Protein AF-0000000070147932 (afdb_homodimer)

pLDDT: mean 76.03, std 28.93, range [18.92, 98.88]

Sequence (518 aa):
MFLFPLLVLFTVLSHSDCKIDTCLPGKYHKPSPGPEPNMKACTLYLKNSCCPANFTELLAQSPVIGVSDTYWNRCGTLSKKCEEYMKKLECFYQCSPAAAHWKDPKNNLGMKFVPLCQNFCDDWFEACKLDHTCSRDWLTDWAVDEKGKKICQSQCLPYSEVYKNGTDLCESMWGQSFRAISRSCRCLEMDGRDEKLLKYITDESSEESSSQSSSENSSGSSEERACRHRRRRLQLRRQPIKEEEEIEFQYIVTEMTWLMFLFPLLVLFTVLSHSDCKIDTCLPGKYHKPSPGPEPNMKACTLYLKNSCCPANFTELLAQSPVIGVSDTYWNRCGTLSKKCEEYMKKLECFYQCSPAAAHWKDPKNNLGMKFVPLCQNFCDDWFEACKLDHTCSRDWLTDWAVDEKGKKICQSQCLPYSEVYKNGTDLCESMWGQSFRAISRSCRCLEMDGRDEKLLKYITDESSEESSSQSSSENSSGSSEERACRHRRRRLQLRRQPIKEEEEIEFQYIVTEMTWL

Solvent-accessible surface area (backbone atoms only — not comparable to full-atom values): 30144 Å² total; per-residue (Å²): 136,86,81,75,79,80,78,80,79,79,76,76,76,68,77,68,68,86,63,75,67,45,30,46,57,56,97,60,32,31,74,43,50,34,68,28,90,74,39,64,30,58,60,89,26,26,75,46,13,8,28,54,35,71,62,22,51,55,63,50,44,81,80,54,52,47,58,92,89,43,63,60,37,82,42,44,78,58,47,73,61,26,44,52,47,52,46,45,53,49,34,38,68,42,18,36,35,68,43,37,80,26,49,21,92,90,37,68,73,40,46,37,53,39,43,28,24,36,67,47,28,37,50,44,36,66,45,27,30,82,33,45,37,34,43,62,26,72,78,69,48,54,33,65,47,96,85,67,45,76,38,70,67,46,74,67,36,36,35,59,77,72,30,89,45,18,55,49,41,41,41,34,32,57,43,59,26,30,31,60,33,78,82,66,62,60,43,34,72,79,49,84,66,36,68,79,40,44,63,64,45,60,56,53,73,63,59,74,67,60,72,72,60,74,76,74,86,85,80,85,85,61,75,79,53,56,70,59,46,58,57,51,54,61,62,59,64,62,62,75,86,77,79,73,91,75,70,73,89,71,66,84,76,69,68,94,71,81,131,136,84,80,74,80,81,79,79,78,80,76,76,77,68,77,68,67,87,62,74,67,46,30,46,56,55,97,62,32,30,73,43,49,35,68,28,91,75,40,64,31,60,60,89,27,25,74,45,14,6,29,54,34,72,62,23,52,53,64,50,44,82,79,53,53,46,58,92,90,44,63,60,37,81,44,44,77,59,47,75,62,25,43,52,50,52,46,42,51,50,33,38,67,43,19,34,35,68,44,39,80,25,50,23,92,90,38,67,73,39,46,38,54,40,42,28,24,37,68,47,28,38,50,43,36,66,44,28,29,82,34,46,36,32,44,63,25,74,78,68,46,54,34,63,47,97,85,68,46,74,38,72,67,46,72,68,36,36,36,59,77,72,28,89,44,18,55,48,40,41,40,34,33,58,42,58,26,30,31,61,33,78,83,67,62,61,41,34,72,78,49,82,65,37,69,78,41,44,63,65,45,62,56,53,73,61,61,75,67,60,74,71,61,75,76,74,86,86,78,84,84,60,74,77,54,56,71,56,45,56,57,48,53,57,59,55,63,59,61,76,79,78,83,69,92,78,72,80,80,72,71,91,73,72,72,93,72,80,136

Radius of gyration: 32.65 Å; Cα contacts (8 Å, |Δi|>4): 680; chains: 2; bounding box: 71×144×92 Å

Secondary structure (DSSP, 8-state):
----------------------PPPSTT--SS-B--TT-SS-GGGSSSBSS-HHHHHHHHSSS--EETTEETTBTBPPPHHHHHHHHHHHHHHHH-GGGGGGEETTEEEEE--EEEEHHHHHHHHHHHTTSEES-SSTTT--EE-TTS-EE-SS--EEHHHH-SSHHHHHHHTTTTSEEEE-SSS-SB-SSTTHHHHHHHHHHGGGGGGGGG-TT-----SGGGHHHHHHHHHHHHTT----S----STTGGGS-TT--/----------------------PPPSTT--SS-B--TT-SS-GGGSSSBSS-HHHHHHHHSSS--EETTEETTBTBPPPHHHHHHHHHHHHHHHH-GGGGGGEETTEEEEE--EEEEHHHHHHHHHHHTTSEES-SSTTT--EE-TTS-EE-SS--EEHHHH-SSHHHHHHHTTTTSEEEE-SSS-SB-SSTTHHHHHHHHHHGGGGGGTTS-TT-----SGGGHHHHHHHHHHHHTT----S------------TT--

InterPro domains:
  IPR004269 Folate receptor [PTHR10517] (7-220)
  IPR018143 Folate receptor-like [PF03024] (22-188)

Nearest PDB structures (foldseek):
  6hce-assembly1_A  TM=9.594E-01  e=2.351E-28  Gallus gallus
  5f4e-assembly1_B  TM=8.470E-01  e=1.788E-16  Homo sapiens
  4lrh-assembly4_D  TM=8.315E-01  e=3.816E-15  Homo sapiens
  5jkd-assembly1_B  TM=8.503E-01  e=2.194E-14  Homo sapiens
  5jyj-assembly1_A  TM=8.134E-01  e=2.194E-14  Mus musculus

Foldseek 3Di:
DDPDPPPPPPPPPPPPPVPLFAAQDDDFFAGGWAAACQALDLCLQRGTWRGHNVQNVQLNDPPRQDRDQAGPQQQHTFDPLLSVLVRLVVSCLHINSLQCLQQDPVDSSAGAAAEAEQVLLQSNCVRQQAPWDLAQASVPQFDADPVRHTHRPGDIDGSVVSAVGSQRSQCTHNDRRHGYDHPDPLHDNSDNVVVVCSCVNSVPVPPVPPPPDPPDDDDDDPDVPPVVVVVVVVVVVPPPPDDDDPDDPPDDPPDPPDD/DDPPPPPPPPPPPPPPPVPLFAAQDDDFFAGGWAAACLALDLCLQRGTWRGHNVQNVQLNDPPRQDRDQAGPQQVHTFDPLLSVLVRLVVSCLRINSLQCLQQDPVDSSAGAAAEAEQVLLQSNCVRQQAPWDLAQASVPQFDADPVRHTHRPGDIDGSVVSAVGSQRSQCTHNDRRHGYDHPDPLHDNSDNCVVVCSCVNSVPVPPVPPPPDPPDDDDDDPDVPPVVVVVVVVVVVPPPPDDDDPDDPPDDPDDPPDD

Structure (mmCIF, N/CA/C/O backbone):
data_AF-0000000070147932-model_v1
#
loop_
_entity.id
_entity.type
_entity.pdbx_description
1 polymer 'Folate receptor-like domain-containing protein'
#
loop_
_atom_site.group_PDB
_atom_site.id
_atom_site.type_symbol
_atom_site.label_atom_id
_atom_site.label_alt_id
_atom_site.label_comp_id
_atom_site.label_asym_id
_atom_site.label_entity_id
_atom_site.label_seq_id
_atom_site.pdbx_PDB_ins_code
_atom_site.Cartn_x
_atom_site.Cartn_y
_atom_site.Cartn_z
_atom_site.occupancy
_atom_site.B_iso_or_equiv
_atom_site.auth_seq_id
_atom_site.auth_comp_id
_atom_site.auth_asym_id
_atom_site.auth_atom_id
_atom_site.pdbx_PDB_model_num
ATOM 1 N N . MET A 1 1 ? 7.199 -26.453 62.062 1 37.19 1 MET A N 1
ATOM 2 C CA . MET A 1 1 ? 6.953 -25.344 61.156 1 37.19 1 MET A CA 1
ATOM 3 C C . MET A 1 1 ? 7.402 -25.688 59.719 1 37.19 1 MET A C 1
ATOM 5 O O . MET A 1 1 ? 8.602 -25.828 59.469 1 37.19 1 MET A O 1
ATOM 9 N N . PHE A 1 2 ? 6.641 -26.516 58.969 1 50.88 2 PHE A N 1
ATOM 10 C CA . PHE A 1 2 ? 6.793 -27.031 57.625 1 50.88 2 PHE A CA 1
ATOM 11 C C . PHE A 1 2 ? 6.785 -25.906 56.594 1 50.88 2 PHE A C 1
ATOM 13 O O . PHE A 1 2 ? 5.828 -25.141 56.5 1 50.88 2 PHE A O 1
ATOM 20 N N . LEU A 1 3 ? 7.973 -25.375 56.25 1 49.16 3 LEU A N 1
ATOM 21 C CA . LEU A 1 3 ? 8.211 -24.406 55.188 1 49.16 3 LEU A CA 1
ATOM 22 C C . LEU A 1 3 ? 7.805 -24.953 53.844 1 49.16 3 LEU A C 1
ATOM 24 O O . LEU A 1 3 ? 8.375 -25.953 53.375 1 49.16 3 LEU A O 1
ATOM 28 N N . PHE A 1 4 ? 6.539 -24.812 53.406 1 58.88 4 PHE A N 1
ATOM 29 C CA . PHE A 1 4 ? 6.074 -25.156 52.062 1 58.88 4 PHE A CA 1
ATOM 30 C C . PHE A 1 4 ? 6.75 -24.281 51.031 1 58.88 4 PHE A C 1
ATOM 32 O O . PHE A 1 4 ? 6.68 -23.062 51.094 1 58.88 4 PHE A O 1
ATOM 39 N N . PRO A 1 5 ? 7.766 -24.781 50.312 1 58.41 5 PRO A N 1
ATOM 40 C CA . PRO A 1 5 ? 8.297 -23.984 49.219 1 58.41 5 PRO A CA 1
ATOM 41 C C . PRO A 1 5 ? 7.242 -23.656 48.156 1 58.41 5 PRO A C 1
ATOM 43 O O . PRO A 1 5 ? 6.469 -24.531 47.75 1 58.41 5 PRO A O 1
ATOM 46 N N . LEU A 1 6 ? 6.785 -22.375 48.094 1 53.25 6 LEU A N 1
ATOM 47 C CA . LEU A 1 6 ? 5.949 -21.891 47 1 53.25 6 LEU A CA 1
ATOM 48 C C . LEU A 1 6 ? 6.664 -22 45.656 1 53.25 6 LEU A C 1
ATOM 50 O O . LEU A 1 6 ? 7.688 -21.359 45.438 1 53.25 6 LEU A O 1
ATOM 54 N N . LEU A 1 7 ? 6.508 -23.109 44.938 1 51.81 7 LEU A N 1
ATOM 55 C CA . LEU A 1 7 ? 6.938 -23.234 43.562 1 51.81 7 LEU A CA 1
ATOM 56 C C . LEU A 1 7 ? 6.211 -22.234 42.656 1 51.81 7 LEU A C 1
ATOM 58 O O . LEU A 1 7 ? 4.992 -22.328 42.5 1 51.81 7 LEU A O 1
ATOM 62 N N . VAL A 1 8 ? 6.832 -21.109 42.375 1 53.91 8 VAL A N 1
ATOM 63 C CA . VAL A 1 8 ? 6.336 -20.141 41.406 1 53.91 8 VAL A CA 1
ATOM 64 C C . VAL A 1 8 ? 6.414 -20.75 40 1 53.91 8 VAL A C 1
ATOM 66 O O . VAL A 1 8 ? 7.504 -21.016 39.5 1 53.91 8 VAL A O 1
ATOM 69 N N . LEU A 1 9 ? 5.316 -21.297 39.5 1 50.72 9 LEU A N 1
ATOM 70 C CA . LEU A 1 9 ? 5.16 -21.688 38.125 1 50.72 9 LEU A CA 1
ATOM 71 C C . LEU A 1 9 ? 5.195 -20.469 37.188 1 50.72 9 LEU A C 1
ATOM 73 O O . LEU A 1 9 ? 4.281 -19.641 37.219 1 50.72 9 LEU A O 1
ATOM 77 N N . PHE A 1 10 ? 6.371 -20.109 36.656 1 51.5 10 PHE A N 1
ATOM 78 C CA . PHE A 1 10 ? 6.496 -19.125 35.594 1 51.5 10 PHE A CA 1
ATOM 79 C C . PHE A 1 10 ? 5.824 -19.609 34.312 1 51.5 10 PHE A C 1
ATOM 81 O O . PHE A 1 10 ? 6.316 -20.531 33.688 1 51.5 10 PHE A O 1
ATOM 88 N N . THR A 1 11 ? 4.559 -19.359 34.125 1 50.56 11 THR A N 1
ATOM 89 C CA . THR A 1 11 ? 3.932 -19.547 32.812 1 50.56 11 THR A CA 1
ATOM 90 C C . THR A 1 11 ? 4.457 -18.531 31.812 1 50.56 11 THR A C 1
ATOM 92 O O . THR A 1 11 ? 4.25 -17.328 31.984 1 50.56 11 THR A O 1
ATOM 95 N N . VAL A 1 12 ? 5.453 -18.828 31.125 1 45.16 12 VAL A N 1
ATOM 96 C CA . VAL A 1 12 ? 5.824 -18.062 29.938 1 45.16 12 VAL A CA 1
ATOM 97 C C . VAL A 1 12 ? 4.656 -18.047 28.953 1 45.16 12 VAL A C 1
ATOM 99 O O . VAL A 1 12 ? 4.254 -19.094 28.422 1 45.16 12 VAL A O 1
ATOM 102 N N . LEU A 1 13 ? 3.758 -17.172 29.047 1 40.75 13 LEU A N 1
ATOM 103 C CA . LEU A 1 13 ? 2.848 -16.891 27.938 1 40.75 13 LEU A CA 1
ATOM 104 C C . LEU A 1 13 ? 3.621 -16.625 26.656 1 40.75 13 LEU A C 1
ATOM 106 O O . LEU A 1 13 ? 4.219 -15.555 26.5 1 40.75 13 LEU A O 1
ATOM 110 N N . SER A 1 14 ? 4.156 -17.625 26.016 1 41.81 14 SER A N 1
ATOM 111 C CA . SER A 1 14 ? 4.598 -17.422 24.641 1 41.81 14 SER A CA 1
ATOM 112 C C . SER A 1 14 ? 3.512 -16.75 23.812 1 41.81 14 SER A C 1
ATOM 114 O O . SER A 1 14 ? 2.375 -17.219 23.75 1 41.81 14 SER A O 1
ATOM 116 N N . HIS A 1 15 ? 3.543 -15.5 23.719 1 42.69 15 HIS A N 1
ATOM 117 C CA . HIS A 1 15 ? 2.764 -14.914 22.625 1 42.69 15 HIS A CA 1
ATOM 118 C C . HIS A 1 15 ? 2.844 -15.766 21.359 1 42.69 15 HIS A C 1
ATOM 120 O O . HIS A 1 15 ? 3.914 -15.906 20.766 1 42.69 15 HIS A O 1
ATOM 126 N N . SER A 1 16 ? 2.164 -16.781 21.328 1 41.41 16 SER A N 1
ATOM 127 C CA . SER A 1 16 ? 2.066 -17.578 20.109 1 41.41 16 SER A CA 1
ATOM 128 C C . SER A 1 16 ? 1.792 -16.703 18.891 1 41.41 16 SER A C 1
ATOM 130 O O . SER A 1 16 ? 0.73 -16.078 18.797 1 41.41 16 SER A O 1
ATOM 132 N N . ASP A 1 17 ? 2.803 -16.078 18.438 1 47.47 17 ASP A N 1
ATOM 133 C CA . ASP A 1 17 ? 2.584 -15.523 17.109 1 47.47 17 ASP A CA 1
ATOM 134 C C . ASP A 1 17 ? 1.745 -16.469 16.234 1 47.47 17 ASP A C 1
ATOM 136 O O . ASP A 1 17 ? 2.008 -17.672 16.188 1 47.47 17 ASP A O 1
ATOM 140 N N . CYS A 1 18 ? 0.481 -16.297 16.219 1 53.75 18 CYS A N 1
ATOM 141 C CA . CYS A 1 18 ? -0.412 -17.062 15.359 1 53.75 18 CYS A CA 1
ATOM 142 C C . CYS A 1 18 ? 0.264 -17.391 14.039 1 53.75 18 CYS A C 1
ATOM 144 O O . CYS A 1 18 ? 0.111 -16.672 13.055 1 53.75 18 CYS A O 1
ATOM 146 N N . LYS A 1 19 ? 1.465 -18 14.203 1 60.69 19 LYS A N 1
ATOM 147 C CA . LYS A 1 19 ? 2.201 -18.484 13.039 1 60.69 19 LYS A CA 1
ATOM 148 C C . LYS A 1 19 ? 1.388 -19.5 12.258 1 60.69 19 LYS A C 1
ATOM 150 O O . LYS A 1 19 ? 0.671 -20.312 12.852 1 60.69 19 LYS A O 1
ATOM 155 N N . ILE A 1 20 ? 1.171 -19.25 10.969 1 70.19 20 ILE A N 1
ATOM 156 C CA . ILE A 1 20 ? 0.596 -20.25 10.07 1 70.19 20 ILE A CA 1
ATOM 157 C C . ILE A 1 20 ? 1.355 -21.562 10.211 1 70.19 20 ILE A C 1
ATOM 159 O O . ILE A 1 20 ? 2.57 -21.609 10 1 70.19 20 ILE A O 1
ATOM 163 N N . ASP A 1 21 ? 0.68 -22.656 10.625 1 82.94 21 ASP A N 1
ATOM 164 C CA . ASP A 1 21 ? 1.356 -23.906 10.938 1 82.94 21 ASP A CA 1
ATOM 165 C C . ASP A 1 21 ? 0.986 -25 9.922 1 82.94 21 ASP A C 1
ATOM 167 O O . ASP A 1 21 ? 1.403 -26.156 10.062 1 82.94 21 ASP A O 1
ATOM 171 N N . THR A 1 22 ? 0.205 -24.656 8.969 1 93.12 22 THR A N 1
ATOM 172 C CA . THR A 1 22 ? -0.179 -25.641 7.973 1 93.12 22 THR A CA 1
ATOM 173 C C . THR A 1 22 ? -0.025 -25.094 6.559 1 93.12 22 THR A C 1
ATOM 175 O O . THR A 1 22 ? -0.304 -23.922 6.316 1 93.12 22 THR A O 1
ATOM 178 N N . CYS A 1 23 ? 0.423 -25.953 5.719 1 97.38 23 CYS A N 1
ATOM 179 C CA . CYS A 1 23 ? 0.566 -25.609 4.312 1 97.38 23 CYS A CA 1
ATOM 180 C C . CYS A 1 23 ? -0.661 -26.031 3.516 1 97.38 23 CYS A C 1
ATOM 182 O O . CYS A 1 23 ? -1.46 -26.844 3.984 1 97.38 23 CYS A O 1
ATOM 184 N N . LEU A 1 24 ? -0.853 -25.422 2.326 1 96.19 24 LEU A N 1
ATOM 185 C CA . LEU A 1 24 ? -1.834 -25.938 1.376 1 96.19 24 LEU A CA 1
ATOM 186 C C . LEU A 1 24 ? -1.522 -27.375 1.001 1 96.19 24 LEU A C 1
ATOM 188 O O . LEU 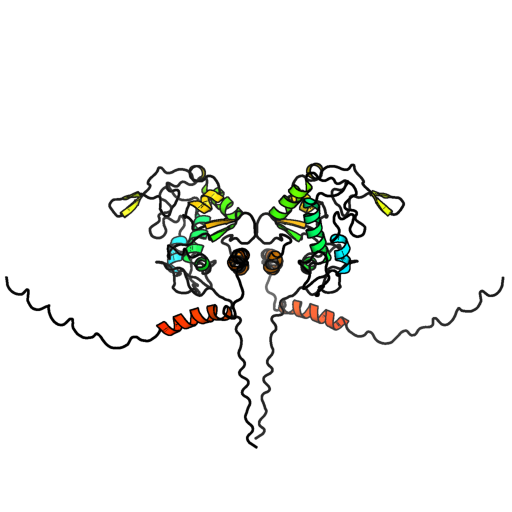A 1 24 ? -0.355 -27.766 0.937 1 96.19 24 LEU A O 1
ATOM 192 N N . PRO A 1 25 ? -2.588 -28.109 0.809 1 94.38 25 PRO A N 1
ATOM 193 C CA . PRO A 1 25 ? -2.318 -29.469 0.303 1 94.38 25 PRO A CA 1
ATOM 194 C C . PRO A 1 25 ? -1.91 -29.469 -1.169 1 94.38 25 PRO A C 1
ATOM 196 O O . PRO A 1 25 ? -2.217 -28.531 -1.902 1 94.38 25 PRO A O 1
ATOM 199 N N . GLY A 1 26 ? -1.171 -30.516 -1.573 1 92.69 26 GLY A N 1
ATOM 200 C CA . GLY A 1 26 ? -0.746 -30.656 -2.957 1 92.69 26 GLY A CA 1
ATOM 201 C C . GLY A 1 26 ? 0.48 -31.531 -3.119 1 92.69 26 GLY A C 1
ATOM 202 O O . GLY A 1 26 ? 1.138 -31.875 -2.135 1 92.69 26 GLY A O 1
ATOM 203 N N . LYS A 1 27 ? 0.748 -31.812 -4.414 1 90.75 27 LYS A N 1
ATOM 204 C CA . LYS A 1 27 ? 1.822 -32.75 -4.773 1 90.75 27 LYS A CA 1
ATOM 205 C C . LYS A 1 27 ? 3.164 -32.25 -4.23 1 90.75 27 LYS A C 1
ATOM 207 O O . LYS A 1 27 ? 3.967 -33.062 -3.744 1 90.75 27 LYS A O 1
ATOM 212 N N . TYR A 1 28 ? 3.412 -30.938 -4.25 1 94.31 28 TYR A N 1
ATOM 213 C CA . TYR A 1 28 ? 4.723 -30.406 -3.889 1 94.31 28 TYR A CA 1
ATOM 214 C C . TYR A 1 28 ? 4.641 -29.578 -2.604 1 94.31 28 TYR A C 1
ATOM 216 O O . TYR A 1 28 ? 5.492 -28.734 -2.348 1 94.31 28 TYR A O 1
ATOM 224 N N . HIS A 1 29 ? 3.619 -29.812 -1.831 1 96.38 29 HIS A N 1
ATOM 225 C CA . HIS A 1 29 ? 3.438 -29.109 -0.57 1 96.38 29 HIS A CA 1
ATOM 226 C C . HIS A 1 29 ? 3.787 -29.984 0.618 1 96.38 29 HIS A C 1
ATOM 228 O O . HIS A 1 29 ? 3.41 -31.172 0.651 1 96.38 29 HIS A O 1
ATOM 234 N N . LYS A 1 30 ? 4.535 -29.391 1.489 1 97.25 30 LYS A N 1
ATOM 235 C CA . LYS A 1 30 ? 4.762 -30.031 2.783 1 97.25 30 LYS A CA 1
ATOM 236 C C . LYS A 1 30 ? 3.539 -29.891 3.686 1 97.25 30 LYS A C 1
ATOM 238 O O . LYS A 1 30 ? 2.703 -29 3.471 1 97.25 30 LYS A O 1
ATOM 243 N N . PRO A 1 31 ? 3.404 -30.844 4.668 1 95.81 31 PRO A N 1
ATOM 244 C CA . PRO A 1 31 ? 2.281 -30.688 5.598 1 95.81 31 PRO A CA 1
ATOM 245 C C . PRO A 1 31 ? 2.375 -29.422 6.434 1 95.81 31 PRO A C 1
ATOM 247 O O . PRO A 1 31 ? 1.358 -28.766 6.695 1 95.81 31 PRO A O 1
ATOM 250 N N . SER A 1 32 ? 3.607 -29.078 6.895 1 96.94 32 SER A N 1
ATOM 251 C CA . SER A 1 32 ? 3.871 -27.891 7.684 1 96.94 32 SER A CA 1
ATOM 252 C C . SER A 1 32 ? 5.117 -27.156 7.188 1 96.94 32 SER A C 1
ATOM 254 O O . SER A 1 32 ? 6.039 -27.781 6.664 1 96.94 32 SER A O 1
ATOM 256 N N . PRO A 1 33 ? 5.082 -25.859 7.363 1 97.69 33 PRO A N 1
ATOM 257 C CA . PRO A 1 33 ? 6.25 -25.109 6.891 1 97.69 33 PRO A CA 1
ATOM 258 C C . PRO A 1 33 ? 7.5 -25.375 7.723 1 97.69 33 PRO A C 1
ATOM 260 O O . PRO A 1 33 ? 7.398 -25.797 8.883 1 97.69 33 PRO A O 1
ATOM 263 N N . GLY A 1 34 ? 8.672 -25.219 7.129 1 97.25 34 GLY A N 1
ATOM 264 C CA . GLY A 1 34 ? 9.969 -25.375 7.777 1 97.25 34 GLY A CA 1
ATOM 265 C C . GLY A 1 34 ? 11.133 -25 6.879 1 97.25 34 GLY A C 1
ATOM 266 O O . GLY A 1 34 ? 10.945 -24.719 5.695 1 97.25 34 GLY A O 1
ATOM 267 N N . PRO A 1 35 ? 12.336 -25.031 7.414 1 97.44 35 PRO A N 1
ATOM 268 C CA . PRO A 1 35 ? 13.508 -24.594 6.645 1 97.44 35 PRO A CA 1
ATOM 269 C C . PRO A 1 35 ? 13.836 -25.547 5.492 1 97.44 35 PRO A C 1
ATOM 271 O O . PRO A 1 35 ? 13.648 -26.75 5.613 1 97.44 35 PRO A O 1
ATOM 274 N N . GLU A 1 36 ? 14.125 -25 4.375 1 97.62 36 GLU A N 1
ATOM 275 C CA . GLU A 1 36 ? 14.648 -25.703 3.203 1 97.62 36 GLU A CA 1
ATOM 276 C C . GLU A 1 36 ? 15.906 -25.016 2.674 1 97.62 36 GLU A C 1
ATOM 278 O O . GLU A 1 36 ? 15.859 -24.312 1.667 1 97.62 36 GLU A O 1
ATOM 283 N N . PRO A 1 37 ? 17.156 -25.25 3.234 1 94.62 37 PRO A N 1
ATOM 284 C CA . PRO A 1 37 ? 18.359 -24.484 2.938 1 94.62 37 PRO A CA 1
ATOM 285 C C . PRO A 1 37 ? 18.891 -24.734 1.531 1 94.62 37 PRO A C 1
ATOM 287 O O . PRO A 1 37 ? 19.656 -23.922 1 1 94.62 37 PRO A O 1
ATOM 290 N N . ASN A 1 38 ? 18.531 -25.797 0.812 1 95.75 38 ASN A N 1
ATOM 291 C CA . ASN A 1 38 ? 19.109 -26.141 -0.482 1 95.75 38 ASN A CA 1
ATOM 292 C C . ASN A 1 38 ? 18.188 -25.75 -1.632 1 95.75 38 ASN A C 1
ATOM 294 O O . ASN A 1 38 ? 18.266 -26.328 -2.715 1 95.75 38 ASN A O 1
ATO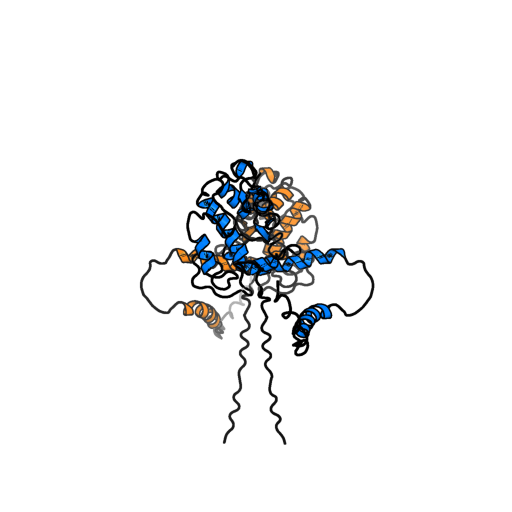M 298 N N . MET A 1 39 ? 17.312 -24.766 -1.39 1 96.81 39 MET A N 1
ATOM 299 C CA . MET A 1 39 ? 16.422 -24.297 -2.441 1 96.81 39 MET A CA 1
ATOM 300 C C . MET A 1 39 ? 17.203 -23.594 -3.551 1 96.81 39 MET A C 1
ATOM 302 O O . MET A 1 39 ? 18.062 -22.766 -3.277 1 96.81 39 MET A O 1
ATOM 306 N N . LYS A 1 40 ? 16.953 -23.875 -4.84 1 97.25 40 LYS A N 1
ATOM 307 C CA . LYS A 1 40 ? 17.641 -23.281 -5.98 1 97.25 40 LYS A CA 1
ATOM 308 C C . LYS A 1 40 ? 16.844 -22.141 -6.574 1 97.25 40 LYS A C 1
ATOM 310 O O . LYS A 1 40 ? 17.344 -21.375 -7.402 1 97.25 40 LYS A O 1
ATOM 315 N N . ALA A 1 41 ? 15.68 -22.031 -6.191 1 97.69 41 ALA A N 1
ATOM 316 C CA . ALA A 1 41 ? 14.734 -20.969 -6.527 1 97.69 41 ALA A CA 1
ATOM 317 C C . ALA A 1 41 ? 13.742 -20.75 -5.391 1 97.69 41 ALA A C 1
ATOM 319 O O . ALA A 1 41 ? 13.719 -21.5 -4.422 1 97.69 41 ALA A O 1
ATOM 320 N N . CYS A 1 42 ? 12.945 -19.719 -5.387 1 98.06 42 CYS A N 1
ATOM 321 C CA . CYS A 1 42 ? 11.961 -19.422 -4.363 1 98.06 42 CYS A CA 1
ATOM 322 C C . CYS A 1 42 ? 12.625 -19.188 -3.014 1 98.06 42 CYS A C 1
ATOM 324 O O . CYS A 1 42 ? 12.094 -19.562 -1.974 1 98.06 42 CYS A O 1
ATOM 326 N N . THR A 1 43 ? 13.742 -18.516 -3.055 1 97.44 43 THR A N 1
ATOM 327 C CA . THR A 1 43 ? 14.586 -18.406 -1.87 1 97.44 43 THR A CA 1
ATOM 328 C C . THR A 1 43 ? 13.961 -17.453 -0.854 1 97.44 43 THR A C 1
ATOM 330 O O . THR A 1 43 ? 14.359 -17.422 0.311 1 97.44 43 THR A O 1
ATOM 333 N N . LEU A 1 44 ? 12.992 -16.734 -1.298 1 96.5 44 LEU A N 1
ATOM 334 C CA . LEU A 1 44 ? 12.234 -15.883 -0.376 1 96.5 44 LEU A CA 1
ATOM 335 C C . LEU A 1 44 ? 11.656 -16.719 0.768 1 96.5 44 LEU A C 1
ATOM 337 O O . LEU A 1 44 ? 11.469 -16.203 1.873 1 96.5 44 LEU A O 1
ATOM 341 N N . TYR A 1 45 ? 11.43 -18.016 0.478 1 97.12 45 TYR A N 1
ATOM 342 C CA . TYR A 1 45 ? 10.719 -18.844 1.443 1 97.12 45 TYR A CA 1
ATOM 343 C C . TYR A 1 45 ? 11.656 -19.875 2.076 1 97.12 45 TYR A C 1
ATOM 345 O O . TYR A 1 45 ? 11.203 -20.844 2.666 1 97.12 45 TYR A O 1
ATOM 353 N N . LEU A 1 46 ? 12.914 -19.656 2.008 1 97.25 46 LEU A N 1
ATOM 354 C CA . LEU A 1 46 ? 13.953 -20.609 2.383 1 97.25 46 LEU A CA 1
ATOM 355 C C . LEU A 1 46 ? 13.867 -20.938 3.867 1 97.25 46 LEU A C 1
ATOM 357 O O . LEU A 1 46 ? 14.023 -22.109 4.254 1 97.25 46 LEU A O 1
ATOM 361 N N . LYS A 1 47 ? 13.562 -19.953 4.789 1 95.69 47 LYS A N 1
ATOM 362 C CA . LYS A 1 47 ? 13.617 -20.141 6.238 1 95.69 47 LYS A CA 1
ATOM 363 C C . LYS A 1 47 ? 12.367 -20.859 6.746 1 95.69 47 LYS A C 1
ATOM 365 O O . LYS A 1 47 ? 12.391 -21.484 7.801 1 95.69 47 LYS A O 1
ATOM 370 N N . ASN A 1 48 ? 11.32 -20.734 6.09 1 96.75 48 ASN A N 1
ATOM 371 C CA . ASN A 1 48 ? 10.031 -21.312 6.469 1 96.75 48 ASN A CA 1
ATOM 372 C C . ASN A 1 48 ? 9.188 -21.641 5.242 1 96.75 48 ASN A C 1
ATOM 374 O O . ASN A 1 48 ? 8.195 -20.969 4.961 1 96.75 48 ASN A O 1
ATOM 378 N N . SER A 1 49 ? 9.539 -22.844 4.621 1 98.12 49 SER A N 1
ATOM 379 C CA . SER A 1 49 ? 9 -23.141 3.301 1 98.12 49 SER A CA 1
ATOM 380 C C . SER A 1 49 ? 7.922 -24.219 3.375 1 98.12 49 SER A C 1
ATOM 382 O O . SER A 1 49 ? 8.055 -25.188 4.125 1 98.12 49 SER A O 1
ATOM 384 N N . CYS A 1 50 ? 6.934 -24.062 2.561 1 98.38 50 CYS A N 1
ATOM 385 C CA . CYS A 1 50 ? 5.898 -25.078 2.396 1 98.38 50 CYS A CA 1
ATOM 386 C C . CYS A 1 50 ? 6.215 -26 1.224 1 98.38 50 CYS A C 1
ATOM 388 O O . CYS A 1 50 ? 5.484 -26.953 0.961 1 98.38 50 CYS A O 1
ATOM 390 N N . CYS A 1 51 ? 7.27 -25.734 0.422 1 98.19 51 CYS A N 1
ATOM 391 C CA . CYS A 1 51 ? 7.668 -26.641 -0.647 1 98.19 51 CYS A CA 1
ATOM 392 C C . CYS A 1 51 ? 9.039 -27.25 -0.365 1 98.19 51 CYS A C 1
ATOM 394 O O . CYS A 1 51 ? 9.852 -26.656 0.333 1 98.19 51 CYS A O 1
ATOM 396 N N . PRO A 1 52 ? 9.258 -28.516 -0.772 1 97.5 52 PRO A N 1
ATOM 397 C CA . PRO A 1 52 ? 10.594 -29.094 -0.628 1 97.5 52 PRO A CA 1
ATOM 398 C C . PRO A 1 52 ? 11.602 -28.5 -1.604 1 97.5 52 PRO A C 1
ATOM 400 O O . PRO A 1 52 ? 11.227 -28.016 -2.674 1 97.5 52 PRO A O 1
ATOM 403 N N . ALA A 1 53 ? 12.867 -28.578 -1.293 1 96.94 53 ALA A N 1
ATOM 404 C CA . ALA A 1 53 ? 13.938 -28 -2.096 1 96.94 53 ALA A CA 1
ATOM 405 C C . ALA A 1 53 ? 13.938 -28.578 -3.51 1 96.94 53 ALA A C 1
ATOM 407 O O . ALA A 1 53 ? 14.25 -27.875 -4.473 1 96.94 53 ALA A O 1
ATOM 408 N N . ASN A 1 54 ? 13.594 -29.797 -3.686 1 94.56 54 ASN A N 1
ATOM 409 C CA . ASN A 1 54 ? 13.656 -30.438 -4.988 1 94.56 54 ASN A CA 1
ATOM 410 C C . ASN A 1 54 ? 12.656 -29.828 -5.969 1 94.56 54 ASN A C 1
ATOM 412 O O . ASN A 1 54 ? 12.906 -29.812 -7.176 1 94.56 54 ASN A O 1
ATOM 416 N N . PHE A 1 55 ? 11.531 -29.438 -5.453 1 96.19 55 PHE A N 1
ATOM 417 C CA . PHE A 1 55 ? 10.57 -28.75 -6.312 1 96.19 55 PHE A CA 1
ATOM 418 C C . PHE A 1 55 ? 11.203 -27.531 -6.98 1 96.19 55 PHE A C 1
ATOM 420 O O . PHE A 1 55 ? 10.969 -27.281 -8.164 1 96.19 55 PHE A O 1
ATOM 427 N N . THR A 1 56 ? 11.969 -26.766 -6.242 1 97.25 56 THR A N 1
ATOM 428 C CA . THR A 1 56 ? 12.484 -25.5 -6.707 1 97.25 56 THR A CA 1
ATOM 429 C C . THR A 1 56 ? 13.484 -25.703 -7.844 1 97.25 56 THR A C 1
ATOM 431 O O . THR A 1 56 ? 13.805 -24.766 -8.57 1 97.25 56 THR A O 1
ATOM 434 N N . GLU A 1 57 ? 13.969 -26.938 -8.047 1 94.5 57 GLU A N 1
ATOM 435 C CA . GLU A 1 57 ? 14.867 -27.234 -9.164 1 94.5 57 GLU A CA 1
ATOM 436 C C . GLU A 1 57 ? 14.164 -27.047 -10.5 1 94.5 57 GLU A C 1
ATOM 438 O O . GLU A 1 57 ? 14.789 -26.656 -11.492 1 94.5 57 GLU A O 1
ATOM 443 N N . LEU A 1 58 ? 12.867 -27.281 -10.492 1 92.69 58 LEU A N 1
ATOM 444 C CA . LEU A 1 58 ? 12.07 -27.125 -11.703 1 92.69 58 LEU A CA 1
ATOM 445 C C . LEU A 1 58 ? 12.055 -25.656 -12.148 1 92.69 58 LEU A C 1
ATOM 447 O O . LEU A 1 58 ? 12.008 -25.375 -13.344 1 92.69 58 LEU A O 1
ATOM 451 N N . LEU A 1 59 ? 12.188 -24.766 -11.164 1 96 59 LEU A N 1
ATOM 452 C CA . LEU A 1 59 ? 12.047 -23.328 -11.438 1 96 59 LEU A CA 1
ATOM 453 C C . LEU A 1 59 ? 13.414 -22.672 -11.57 1 96 59 LEU A C 1
ATOM 455 O O . LEU A 1 59 ? 13.516 -21.531 -12.039 1 96 59 LEU A O 1
ATOM 459 N N . ALA A 1 60 ? 14.445 -23.359 -11.164 1 95 60 ALA A N 1
ATOM 460 C CA . ALA A 1 60 ? 15.789 -22.797 -11.203 1 95 60 ALA A CA 1
ATOM 461 C C . ALA A 1 60 ? 16.312 -22.734 -12.633 1 95 60 ALA A C 1
ATOM 463 O O . ALA A 1 60 ? 17.172 -21.922 -12.953 1 95 60 ALA A O 1
ATOM 464 N N . GLN A 1 61 ? 15.766 -23.609 -13.477 1 91 61 GLN A N 1
ATOM 465 C CA . GLN A 1 61 ? 16.172 -23.641 -14.883 1 91 61 GLN A CA 1
ATOM 466 C C . GLN A 1 61 ? 15.484 -22.516 -15.664 1 91 61 GLN A C 1
ATOM 468 O O . GLN A 1 61 ? 14.32 -22.203 -15.414 1 91 61 GLN A O 1
ATOM 473 N N . SER A 1 62 ? 16.25 -21.875 -16.484 1 93.38 62 SER A N 1
ATOM 474 C CA . SER A 1 62 ? 15.711 -20.859 -17.391 1 93.38 62 SER A CA 1
ATOM 475 C C . SER A 1 62 ? 16.125 -21.125 -18.828 1 93.38 62 SER A C 1
ATOM 477 O O . SER A 1 62 ? 17.312 -21.359 -19.109 1 93.38 62 SER A O 1
ATOM 479 N N . PRO A 1 63 ? 15.148 -21.109 -19.859 1 94.81 63 PRO A N 1
ATOM 480 C CA . PRO A 1 63 ? 13.719 -20.875 -19.641 1 94.81 63 PRO A CA 1
ATOM 481 C C . PRO A 1 63 ? 13.023 -22.062 -18.969 1 94.81 63 PRO A C 1
ATOM 483 O O . PRO A 1 63 ? 13.461 -23.219 -19.141 1 94.81 63 PRO A O 1
ATOM 486 N N . VAL A 1 64 ? 12.031 -21.75 -18.172 1 94.5 64 VAL A N 1
ATOM 487 C CA . VAL A 1 64 ? 11.203 -22.812 -17.594 1 94.5 64 VAL A CA 1
ATOM 488 C C . VAL A 1 64 ? 10.305 -23.406 -18.672 1 94.5 64 VAL A C 1
ATOM 490 O O . VAL A 1 64 ? 9.586 -22.672 -19.359 1 94.5 64 VAL A O 1
ATOM 493 N N . ILE A 1 65 ? 10.344 -24.641 -18.797 1 89.62 65 ILE A N 1
ATOM 494 C CA . ILE A 1 65 ? 9.547 -25.328 -19.812 1 89.62 65 ILE A CA 1
ATOM 495 C C . ILE A 1 65 ? 8.156 -25.625 -19.25 1 89.62 65 ILE A C 1
ATOM 497 O O . ILE A 1 65 ? 7.152 -25.453 -19.953 1 89.62 65 ILE A O 1
ATOM 501 N N . GLY A 1 66 ? 8.133 -26.156 -17.969 1 85.88 66 GLY A N 1
ATOM 502 C CA . GLY A 1 66 ? 6.859 -26.484 -17.344 1 85.88 66 GLY A CA 1
ATOM 503 C C . GLY A 1 66 ? 6.98 -26.781 -15.859 1 85.88 66 GLY A C 1
ATOM 504 O O . GLY A 1 66 ? 8.078 -27.062 -15.367 1 85.88 66 GLY A O 1
ATOM 505 N N . VAL A 1 67 ? 5.891 -26.625 -15.211 1 86.31 67 VAL A N 1
ATOM 506 C CA . VAL A 1 67 ? 5.738 -27.016 -13.812 1 86.31 67 VAL A CA 1
ATOM 507 C C . VAL A 1 67 ? 4.598 -28.016 -13.672 1 86.31 67 VAL A C 1
ATOM 509 O O . VAL A 1 67 ? 3.455 -27.719 -14.031 1 86.31 67 VAL A O 1
ATOM 512 N N . SER A 1 68 ? 4.961 -29.234 -13.156 1 77.38 68 SER A N 1
ATOM 513 C CA . SER A 1 68 ? 3.98 -30.312 -13.078 1 77.38 68 SER A CA 1
ATOM 514 C C . SER A 1 68 ? 3.324 -30.562 -14.43 1 77.38 68 SER A C 1
ATOM 516 O O . SER A 1 68 ? 4.012 -30.797 -15.422 1 77.38 68 SER A O 1
ATOM 518 N N . ASP A 1 69 ? 2.008 -30.438 -14.508 1 75.75 69 ASP A N 1
ATOM 519 C CA . ASP A 1 69 ? 1.318 -30.781 -15.75 1 75.75 69 ASP A CA 1
ATOM 520 C C . ASP A 1 69 ? 1.031 -29.547 -16.594 1 75.75 69 ASP A C 1
ATOM 522 O O . ASP A 1 69 ? 0.338 -29.625 -17.609 1 75.75 69 ASP A O 1
ATOM 526 N N . THR A 1 70 ? 1.678 -28.484 -16.172 1 83.06 70 THR A N 1
ATOM 527 C CA . THR A 1 70 ? 1.455 -27.234 -16.891 1 83.06 70 THR A CA 1
ATOM 528 C C . THR A 1 70 ? 2.719 -26.812 -17.641 1 83.06 70 THR A C 1
ATOM 530 O O . THR A 1 70 ? 3.738 -26.5 -17.016 1 83.06 70 THR A O 1
ATOM 533 N N . TYR A 1 71 ? 2.635 -26.828 -18.953 1 88.44 71 TYR A N 1
ATOM 534 C CA . TYR A 1 71 ? 3.756 -26.375 -19.766 1 88.44 71 TYR A CA 1
ATOM 535 C C . TYR A 1 71 ? 3.672 -24.875 -20 1 88.44 71 TYR A C 1
AT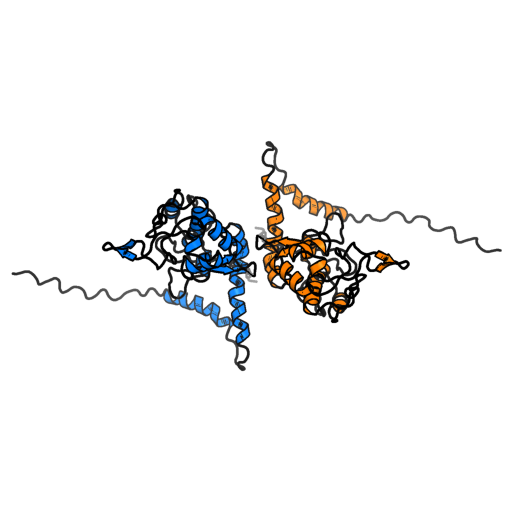OM 537 O O . TYR A 1 71 ? 2.648 -24.375 -20.469 1 88.44 71 TYR A O 1
ATOM 545 N N . TRP A 1 72 ? 4.762 -24.141 -19.734 1 92.44 72 TRP A N 1
ATOM 546 C CA . TRP A 1 72 ? 4.805 -22.672 -19.844 1 92.44 72 TRP A CA 1
ATOM 547 C C . TRP A 1 72 ? 5.176 -22.25 -21.266 1 92.44 72 TRP A C 1
ATOM 549 O O . TRP A 1 72 ? 4.992 -21.094 -21.641 1 92.44 72 TRP A O 1
ATOM 559 N N . ASN A 1 73 ? 5.68 -23.281 -22.125 1 92.69 73 ASN A N 1
ATOM 560 C CA . ASN A 1 73 ? 6.207 -22.938 -23.438 1 92.69 73 ASN A CA 1
ATOM 561 C C . ASN A 1 73 ? 5.289 -23.422 -24.562 1 92.69 73 ASN A C 1
ATOM 563 O O . ASN A 1 73 ? 5.75 -23.703 -25.672 1 92.69 73 ASN A O 1
ATOM 567 N N . ARG A 1 74 ? 3.98 -23.625 -24.312 1 91.12 74 ARG A N 1
ATOM 568 C CA . ARG A 1 74 ? 3.037 -24.094 -25.312 1 91.12 74 ARG A CA 1
ATOM 569 C C . ARG A 1 74 ? 2.941 -23.125 -26.484 1 91.12 74 ARG A C 1
ATOM 571 O O . ARG A 1 74 ? 2.709 -23.516 -27.625 1 91.12 74 ARG A O 1
ATOM 578 N N . CYS A 1 75 ? 3.078 -21.875 -26.172 1 95.56 75 CYS A N 1
ATOM 579 C CA . CYS A 1 75 ? 3.014 -20.859 -27.203 1 95.56 75 CYS A CA 1
ATOM 580 C C . CYS A 1 75 ? 4.352 -20.141 -27.344 1 95.56 75 CYS A C 1
ATOM 582 O O . CYS A 1 75 ? 4.391 -18.922 -27.531 1 95.56 75 CYS A O 1
ATOM 584 N N . GLY A 1 76 ? 5.477 -20.938 -27.172 1 94.62 76 GLY A N 1
ATOM 585 C CA . GLY A 1 76 ? 6.805 -20.344 -27.219 1 94.62 76 GLY A CA 1
ATOM 586 C C . GLY A 1 76 ? 7.402 -20.109 -25.844 1 94.62 76 GLY A C 1
ATOM 587 O O . GLY A 1 76 ? 6.703 -20.188 -24.844 1 94.62 76 GLY A O 1
ATOM 588 N N . THR A 1 77 ? 8.656 -19.812 -25.844 1 95.56 77 THR A N 1
ATOM 589 C CA . THR A 1 77 ? 9.367 -19.531 -24.609 1 95.56 77 THR A CA 1
ATOM 590 C C . THR A 1 77 ? 8.984 -18.156 -24.062 1 95.56 77 THR A C 1
ATOM 592 O O . THR A 1 77 ? 8.961 -17.172 -24.797 1 95.56 77 THR A O 1
ATOM 595 N N . LEU A 1 78 ? 8.664 -18.109 -22.781 1 97.19 78 LEU A N 1
ATOM 596 C CA . LEU A 1 78 ? 8.375 -16.828 -22.141 1 97.19 78 LEU A CA 1
ATOM 597 C C . LEU A 1 78 ? 9.617 -15.945 -22.109 1 97.19 78 LEU A C 1
ATOM 599 O O . LEU A 1 78 ? 10.734 -16.438 -21.922 1 97.19 78 LEU A O 1
ATOM 603 N N . SER A 1 79 ? 9.375 -14.617 -22.328 1 98.06 79 SER A N 1
ATOM 604 C CA . SER A 1 79 ? 10.484 -13.695 -22.109 1 98.06 79 SER A CA 1
ATOM 605 C C . SER A 1 79 ? 10.984 -13.781 -20.672 1 98.06 79 SER A C 1
ATOM 607 O O . SER A 1 79 ? 10.258 -14.219 -19.781 1 98.06 79 SER A O 1
ATOM 609 N N . LYS A 1 80 ? 12.25 -13.367 -20.469 1 97.81 80 LYS A N 1
ATOM 610 C CA . LYS A 1 80 ? 12.859 -13.438 -19.141 1 97.81 80 LYS A CA 1
ATOM 611 C C . LYS A 1 80 ? 12.039 -12.656 -18.109 1 97.81 80 LYS A C 1
ATOM 613 O O . LYS A 1 80 ? 11.828 -13.125 -17 1 97.81 80 LYS A O 1
ATOM 618 N N . LYS A 1 81 ? 11.539 -11.469 -18.484 1 98.31 81 LYS A N 1
ATOM 619 C CA . LYS A 1 81 ? 10.75 -10.641 -17.578 1 98.31 81 LYS A CA 1
ATOM 620 C C . LYS A 1 81 ? 9.422 -11.305 -17.234 1 98.31 81 LYS A C 1
ATOM 622 O O . LYS A 1 81 ? 9.008 -11.312 -16.062 1 98.31 81 LYS A O 1
ATOM 627 N N . CYS A 1 82 ? 8.773 -11.867 -18.203 1 98.56 82 CYS A N 1
ATOM 628 C CA . CYS A 1 82 ? 7.512 -12.562 -17.953 1 98.56 82 CYS A CA 1
ATOM 629 C C . CYS A 1 82 ? 7.723 -13.781 -17.078 1 98.56 82 CYS A C 1
ATOM 631 O O . CYS A 1 82 ? 6.973 -14 -16.109 1 98.56 82 CYS A O 1
ATOM 633 N N . GLU A 1 83 ? 8.75 -14.516 -17.375 1 98.12 83 GLU A N 1
ATOM 634 C CA . GLU A 1 83 ? 9.094 -15.711 -16.609 1 98.12 83 GLU A CA 1
ATOM 635 C C . GLU A 1 83 ? 9.305 -15.383 -15.133 1 98.12 83 GLU A C 1
ATOM 637 O O . GLU A 1 83 ? 8.891 -16.156 -14.258 1 98.12 83 GLU A O 1
ATOM 642 N N . GLU A 1 84 ? 9.922 -14.266 -14.867 1 97.75 84 GLU A N 1
ATOM 643 C CA . GLU A 1 84 ? 10.188 -13.859 -13.492 1 97.75 84 GLU A CA 1
ATOM 644 C C . GLU A 1 84 ? 8.891 -13.672 -12.703 1 97.75 84 GLU A C 1
ATOM 646 O O . GLU A 1 84 ? 8.789 -14.094 -11.555 1 97.75 84 GLU A O 1
ATOM 651 N N . TYR A 1 85 ? 7.918 -13.055 -13.297 1 98.38 85 TYR A N 1
ATOM 652 C CA . TYR A 1 85 ? 6.645 -12.859 -12.609 1 98.38 85 TYR A CA 1
ATOM 653 C C . TYR A 1 85 ? 5.906 -14.188 -12.445 1 98.38 85 TYR A C 1
ATOM 655 O O . TYR A 1 85 ? 5.297 -14.438 -11.406 1 98.38 85 TYR A O 1
ATOM 663 N N . MET A 1 86 ? 5.996 -15.062 -13.422 1 97.44 86 MET A N 1
ATOM 664 C CA . MET A 1 86 ? 5.387 -16.391 -13.328 1 97.44 86 MET A CA 1
ATOM 665 C C . MET A 1 86 ? 6.02 -17.188 -12.195 1 97.44 86 MET A C 1
ATOM 667 O O . MET A 1 86 ? 5.32 -17.875 -11.453 1 97.44 86 MET A O 1
ATOM 671 N N . LYS A 1 87 ? 7.301 -17.016 -12.086 1 97.56 87 LYS A N 1
ATOM 672 C CA . LYS A 1 87 ? 8.016 -17.703 -11.023 1 97.56 87 LYS A CA 1
ATOM 673 C C . LYS A 1 87 ? 7.582 -17.203 -9.648 1 97.56 87 LYS A C 1
ATOM 675 O O . LYS A 1 87 ? 7.391 -17.984 -8.719 1 97.56 87 LYS A O 1
ATOM 680 N N . LYS A 1 88 ? 7.445 -15.891 -9.516 1 98 88 LYS A N 1
ATOM 681 C CA . LYS A 1 88 ? 7.016 -15.312 -8.242 1 98 88 LYS A CA 1
ATOM 682 C C . LYS A 1 88 ? 5.676 -15.891 -7.801 1 98 88 LYS A C 1
ATOM 684 O O . LYS A 1 88 ? 5.508 -16.266 -6.637 1 98 88 LYS A O 1
ATOM 689 N N . LEU A 1 89 ? 4.789 -16.031 -8.711 1 97.69 89 LEU A N 1
ATOM 690 C CA . LEU A 1 89 ? 3.453 -16.531 -8.406 1 97.69 89 LEU A CA 1
ATOM 691 C C . LEU A 1 89 ? 3.494 -18.016 -8.062 1 97.69 89 LEU A C 1
ATOM 693 O O . LEU A 1 89 ? 2.865 -18.453 -7.098 1 97.69 89 LEU A O 1
ATOM 697 N N . GLU A 1 90 ? 4.23 -18.734 -8.852 1 96.94 90 GLU A N 1
ATOM 698 C CA . GLU A 1 90 ? 4.363 -20.156 -8.594 1 96.94 90 GLU A CA 1
ATOM 699 C C . GLU A 1 90 ? 5.035 -20.422 -7.25 1 96.94 90 GLU A C 1
ATOM 701 O O . GLU A 1 90 ? 4.617 -21.297 -6.496 1 96.94 90 GLU A O 1
ATOM 706 N N . CYS A 1 91 ? 6.09 -19.625 -6.965 1 98 91 CYS A N 1
ATOM 707 C CA . CYS A 1 91 ? 6.781 -19.75 -5.688 1 98 91 CYS A CA 1
ATOM 708 C C . CYS A 1 91 ? 5.852 -19.438 -4.523 1 98 91 CYS A C 1
ATOM 710 O O . CYS A 1 91 ? 5.875 -20.109 -3.498 1 98 91 CYS A O 1
ATOM 712 N N . PHE A 1 92 ? 5.047 -18.422 -4.672 1 98.12 92 PHE A N 1
ATOM 713 C CA . PHE A 1 92 ? 4.09 -18.109 -3.621 1 98.12 92 PHE A CA 1
ATOM 714 C C . PHE A 1 92 ? 3.123 -19.266 -3.395 1 98.12 92 PHE A C 1
ATOM 716 O O . PHE A 1 92 ? 2.898 -19.672 -2.256 1 98.12 92 PHE A O 1
ATOM 723 N N . TYR A 1 93 ? 2.58 -19.797 -4.453 1 97.19 93 TYR A N 1
ATOM 724 C CA . TYR A 1 93 ? 1.592 -20.875 -4.363 1 97.19 93 TYR A CA 1
ATOM 725 C C . TYR A 1 93 ? 2.191 -22.109 -3.717 1 97.19 93 TYR A C 1
ATOM 727 O O . TYR A 1 93 ? 1.588 -22.703 -2.82 1 97.19 93 TYR A O 1
ATOM 735 N N . GLN A 1 94 ? 3.375 -22.438 -4.086 1 97.19 94 GLN A N 1
ATOM 736 C CA . GLN A 1 94 ? 3.938 -23.734 -3.688 1 97.19 94 GLN A CA 1
ATOM 737 C C . GLN A 1 94 ? 4.641 -23.625 -2.336 1 97.19 94 GLN A C 1
ATOM 739 O O . GLN A 1 94 ? 4.605 -24.562 -1.541 1 97.19 94 GLN A O 1
ATOM 744 N N . CYS A 1 95 ? 5.238 -22.391 -2.086 1 98 95 CYS A N 1
ATOM 745 C CA . CYS A 1 95 ? 6.25 -22.422 -1.035 1 98 95 CYS A CA 1
ATOM 746 C C . CYS A 1 95 ? 5.867 -21.5 0.114 1 98 95 CYS A C 1
ATOM 748 O O . CYS A 1 95 ? 6.414 -21.609 1.214 1 98 95 CYS A O 1
ATOM 750 N N . SER A 1 96 ? 5.023 -20.547 -0.088 1 97.06 96 SER A N 1
ATOM 751 C CA . SER A 1 96 ? 4.711 -19.562 0.942 1 97.06 96 SER A CA 1
ATOM 752 C C . SER A 1 96 ? 3.76 -20.141 1.987 1 97.06 96 SER A C 1
ATOM 754 O O . SER A 1 96 ? 2.676 -20.625 1.652 1 97.06 96 SER A O 1
ATOM 756 N N . PRO A 1 97 ? 4.094 -20.016 3.277 1 95.94 97 PRO A N 1
ATOM 757 C CA . PRO A 1 97 ? 3.127 -20.422 4.305 1 95.94 97 PRO A CA 1
ATOM 758 C C . PRO A 1 97 ? 1.874 -19.547 4.301 1 95.94 97 PRO A C 1
ATOM 760 O O . PRO A 1 97 ? 0.799 -20 4.699 1 95.94 97 PRO A O 1
ATOM 763 N N . ALA A 1 98 ? 1.977 -18.375 3.811 1 94.88 98 ALA A N 1
ATOM 764 C CA . ALA A 1 98 ? 0.863 -17.422 3.816 1 94.88 98 ALA A CA 1
ATOM 765 C C . ALA A 1 98 ? -0.237 -17.875 2.857 1 94.88 98 ALA A C 1
ATOM 767 O O . ALA A 1 98 ? -1.393 -17.453 2.996 1 94.88 98 ALA A O 1
ATOM 768 N N . ALA A 1 99 ? 0.149 -18.672 1.854 1 96.69 99 ALA A N 1
ATOM 769 C CA . ALA A 1 99 ? -0.825 -19.094 0.854 1 96.69 99 ALA A CA 1
ATOM 770 C C . ALA A 1 99 ? -2.014 -19.797 1.509 1 96.69 99 ALA A C 1
ATOM 772 O O . ALA A 1 99 ? -3.146 -19.672 1.037 1 96.69 99 ALA A O 1
ATOM 773 N N . ALA A 1 100 ? -1.763 -20.422 2.592 1 94.94 100 ALA A N 1
ATOM 774 C CA . ALA A 1 100 ? -2.793 -21.188 3.287 1 94.94 100 ALA A CA 1
ATOM 775 C C . ALA A 1 100 ? -3.893 -20.266 3.82 1 94.94 100 ALA A C 1
ATOM 777 O O . ALA A 1 100 ? -5.031 -20.703 4.008 1 94.94 100 ALA A O 1
ATOM 778 N N . HIS A 1 101 ? -3.566 -19.031 4.059 1 93.31 101 HIS A N 1
ATOM 779 C CA . HIS A 1 101 ? -4.547 -18.062 4.547 1 93.31 101 HIS A CA 1
ATOM 780 C C . HIS A 1 101 ? -5.672 -17.859 3.539 1 93.31 101 HIS A C 1
ATOM 782 O O . HIS A 1 101 ? -6.793 -17.516 3.916 1 93.31 101 HIS A O 1
ATOM 788 N N . TRP A 1 102 ? -5.379 -18.125 2.287 1 96.06 102 TRP A N 1
ATOM 789 C CA . TRP A 1 102 ? -6.352 -17.844 1.234 1 96.06 102 TRP A CA 1
ATOM 790 C C . TRP A 1 102 ? -6.793 -19.141 0.557 1 96.06 102 TRP A C 1
ATOM 792 O O . TRP A 1 102 ? -7.148 -19.141 -0.624 1 96.06 102 TRP A O 1
ATOM 802 N N . LYS A 1 103 ? -6.766 -20.156 1.279 1 95.94 103 LYS A N 1
ATOM 803 C CA . LYS A 1 103 ? -7.238 -21.438 0.767 1 95.94 103 LYS A CA 1
ATOM 804 C C . LYS A 1 103 ? -8.672 -21.328 0.252 1 95.94 103 LYS A C 1
ATOM 806 O O . LYS A 1 103 ? -9.516 -20.688 0.887 1 95.94 103 LYS A O 1
ATOM 811 N N . ASP A 1 104 ? -8.906 -21.875 -0.914 1 96.5 104 ASP A N 1
ATOM 812 C CA . ASP A 1 104 ? -10.25 -21.922 -1.48 1 96.5 104 ASP A CA 1
ATOM 813 C C . ASP A 1 104 ? -11.141 -22.891 -0.716 1 96.5 104 ASP A C 1
ATOM 815 O O . ASP A 1 104 ? -10.828 -24.094 -0.632 1 96.5 104 ASP A O 1
ATOM 819 N N . PRO A 1 105 ? -12.25 -22.484 -0.189 1 93.94 105 PRO A N 1
ATOM 820 C CA . PRO A 1 105 ? -13.117 -23.391 0.574 1 93.94 105 PRO A CA 1
ATOM 821 C C . PRO A 1 105 ? -13.727 -24.5 -0.29 1 93.94 105 PRO A C 1
ATOM 823 O O . PRO A 1 105 ? -14.086 -25.562 0.224 1 93.94 105 PRO A O 1
ATOM 826 N N . LYS A 1 106 ? -13.852 -24.281 -1.591 1 94.31 106 LYS A N 1
ATOM 827 C CA . LYS A 1 106 ? -14.5 -25.25 -2.479 1 94.31 106 LYS A CA 1
ATOM 828 C C . LYS A 1 106 ? -13.469 -26.156 -3.143 1 94.31 106 LYS A C 1
ATOM 830 O O . LYS A 1 106 ? -13.836 -27.156 -3.771 1 94.31 106 LYS A O 1
ATOM 835 N N . ASN A 1 107 ? -12.273 -25.766 -3.111 1 92.75 107 ASN A N 1
ATOM 836 C CA . ASN A 1 107 ? -11.172 -26.531 -3.697 1 92.75 107 ASN A CA 1
ATOM 837 C C . ASN A 1 107 ? -9.922 -26.469 -2.824 1 92.75 107 ASN A C 1
ATOM 839 O O . ASN A 1 107 ? -9.141 -25.516 -2.91 1 92.75 107 ASN A O 1
ATOM 843 N N . ASN A 1 108 ? -9.625 -27.469 -2.117 1 89.94 108 ASN A N 1
ATOM 844 C CA . ASN A 1 108 ? -8.578 -27.484 -1.103 1 89.94 108 ASN A CA 1
ATOM 845 C C . ASN A 1 108 ? -7.195 -27.312 -1.726 1 89.94 108 ASN A C 1
ATOM 847 O O . ASN A 1 108 ? -6.227 -27.016 -1.026 1 89.94 108 ASN A O 1
ATOM 851 N N . LEU A 1 109 ? -7.121 -27.5 -2.973 1 92 109 LEU A N 1
ATOM 852 C CA . LEU A 1 109 ? -5.828 -27.391 -3.641 1 92 109 LEU A CA 1
ATOM 853 C C . LEU A 1 109 ? -5.598 -25.969 -4.133 1 92 109 LEU A C 1
ATOM 855 O O . LEU A 1 109 ? -4.488 -25.625 -4.543 1 92 109 LEU A O 1
ATOM 859 N N . GLY A 1 110 ? -6.66 -25.219 -4.09 1 95.38 110 GLY A N 1
ATOM 860 C CA . GLY A 1 110 ? -6.566 -23.906 -4.699 1 95.38 110 GLY A CA 1
ATOM 861 C C . GLY A 1 110 ? -6.598 -22.781 -3.688 1 95.38 110 GLY A C 1
ATOM 862 O O . GLY A 1 110 ? -6.75 -23.016 -2.488 1 95.38 110 GLY A O 1
ATOM 863 N N . MET A 1 111 ? -6.254 -21.609 -4.195 1 97.38 111 MET A N 1
ATOM 864 C CA . MET A 1 111 ? -6.383 -20.359 -3.441 1 97.38 111 MET A CA 1
ATOM 865 C C . MET A 1 111 ? -7.527 -19.516 -3.988 1 97.38 111 MET A C 1
ATOM 867 O O . MET A 1 111 ? -7.996 -19.734 -5.105 1 97.38 111 MET A O 1
ATOM 871 N N . LYS A 1 112 ? -7.969 -18.625 -3.154 1 97.94 112 LYS A N 1
ATOM 872 C CA . LYS A 1 112 ? -9.039 -17.734 -3.59 1 97.94 112 LYS A CA 1
ATOM 873 C C . LYS A 1 112 ? -8.812 -16.312 -3.074 1 97.94 112 LYS A C 1
ATOM 875 O O . LYS A 1 112 ? -8.625 -16.109 -1.874 1 97.94 112 LYS A O 1
ATOM 880 N N . PHE A 1 113 ? -8.688 -15.406 -3.998 1 97.31 113 PHE A N 1
ATOM 881 C CA . PHE A 1 113 ? -8.719 -13.969 -3.75 1 97.31 113 PHE A CA 1
ATOM 882 C C . PHE A 1 113 ? -7.496 -13.523 -2.953 1 97.31 113 PHE A C 1
ATOM 884 O O . PHE A 1 113 ? -7.613 -12.734 -2.016 1 97.31 113 PHE A O 1
ATOM 891 N N . VAL A 1 114 ? -6.332 -14.109 -3.232 1 97.69 114 VAL A N 1
ATOM 892 C CA . VAL A 1 114 ? -5.082 -13.562 -2.713 1 97.69 114 VAL A CA 1
ATOM 893 C C . VAL A 1 114 ? -4.926 -12.117 -3.17 1 97.69 114 VAL A C 1
ATOM 895 O O . VAL A 1 114 ? -4.965 -11.828 -4.367 1 97.69 114 VAL A O 1
ATOM 898 N N . PRO A 1 115 ? -4.734 -11.227 -2.25 1 96.19 115 PRO A N 1
ATOM 899 C CA . PRO A 1 115 ? -4.676 -9.82 -2.643 1 96.19 115 PRO A CA 1
ATOM 900 C C . PRO A 1 115 ? -3.328 -9.43 -3.242 1 96.19 115 PRO A C 1
ATOM 902 O O . PRO A 1 115 ? -2.326 -9.367 -2.525 1 96.19 115 PRO A O 1
ATOM 905 N N . LEU A 1 116 ? -3.316 -9.125 -4.523 1 96.31 116 LEU A N 1
ATOM 906 C CA . LEU A 1 116 ? -2.129 -8.602 -5.191 1 96.31 116 LEU A CA 1
ATOM 907 C C . LEU A 1 116 ? -2.227 -7.09 -5.371 1 96.31 116 LEU A C 1
ATOM 909 O O . LEU A 1 116 ? -3.293 -6.566 -5.703 1 96.31 116 LEU A O 1
ATOM 913 N N . CYS A 1 117 ? -1.104 -6.441 -5.109 1 93.06 117 CYS A N 1
ATOM 914 C CA . CYS A 1 117 ? -1.086 -5 -5.348 1 93.06 117 CYS A CA 1
ATOM 915 C C . CYS A 1 117 ? -1.289 -4.691 -6.824 1 93.06 117 CYS A C 1
ATOM 917 O O . CYS A 1 117 ? -0.746 -5.383 -7.688 1 93.06 117 CYS A O 1
ATOM 919 N N . GLN A 1 118 ? -2.021 -3.621 -7.059 1 93.75 118 GLN A N 1
ATOM 920 C CA . GLN A 1 118 ? -2.312 -3.229 -8.438 1 93.75 118 GLN A CA 1
ATOM 921 C C . GLN A 1 118 ? -1.026 -3.047 -9.234 1 93.75 118 GLN A C 1
ATOM 923 O O . GLN A 1 118 ? -0.952 -3.453 -10.398 1 93.75 118 GLN A O 1
ATOM 928 N N . ASN A 1 119 ? -0.029 -2.424 -8.633 1 91.5 119 ASN A N 1
ATOM 929 C CA . ASN A 1 119 ? 1.228 -2.201 -9.344 1 91.5 119 ASN A CA 1
ATOM 930 C C . ASN A 1 119 ? 1.884 -3.518 -9.75 1 91.5 119 ASN A C 1
ATOM 932 O O . ASN A 1 119 ? 2.486 -3.613 -10.82 1 91.5 119 ASN A O 1
ATOM 936 N N . PHE A 1 120 ? 1.799 -4.5 -8.891 1 96.06 120 PHE A N 1
ATOM 937 C CA . PHE A 1 120 ? 2.33 -5.812 -9.242 1 96.06 120 PHE A CA 1
ATOM 938 C C . PHE A 1 120 ? 1.639 -6.355 -10.492 1 96.06 120 PHE A C 1
ATOM 940 O O . PHE A 1 120 ? 2.299 -6.809 -11.43 1 96.06 120 PHE A O 1
ATOM 947 N N . CYS A 1 121 ? 0.27 -6.301 -10.508 1 97.75 121 CYS A N 1
ATOM 948 C CA . CYS A 1 121 ? -0.521 -6.797 -11.625 1 97.75 121 CYS A CA 1
ATOM 949 C C . CYS A 1 121 ? -0.18 -6.047 -12.906 1 97.75 121 CYS A C 1
ATOM 951 O O . CYS A 1 121 ? -0.011 -6.656 -13.961 1 97.75 121 CYS A O 1
ATOM 953 N N . ASP A 1 122 ? -0.021 -4.809 -12.797 1 96.88 122 ASP A N 1
ATOM 954 C CA . ASP A 1 122 ? 0.316 -3.992 -13.961 1 96.88 122 ASP A CA 1
ATOM 955 C C . ASP A 1 122 ? 1.702 -4.344 -14.5 1 96.88 122 ASP A C 1
ATOM 957 O O . ASP A 1 122 ? 1.894 -4.461 -15.711 1 96.88 122 ASP A O 1
ATOM 961 N N . ASP A 1 123 ? 2.633 -4.492 -13.617 1 97.56 123 ASP A N 1
ATOM 962 C CA . ASP A 1 123 ? 3.996 -4.824 -14.016 1 97.56 123 ASP A CA 1
ATOM 963 C C . ASP A 1 123 ? 4.059 -6.215 -14.648 1 97.56 123 ASP A C 1
ATOM 965 O O . ASP A 1 123 ? 4.793 -6.43 -15.617 1 97.56 123 ASP A O 1
ATOM 969 N N . TRP A 1 124 ? 3.316 -7.094 -14.062 1 98.69 124 TRP A N 1
ATOM 970 C CA . TRP A 1 124 ? 3.223 -8.438 -14.625 1 98.69 124 TRP A CA 1
ATOM 971 C C . TRP A 1 124 ? 2.682 -8.391 -16.047 1 98.69 124 TRP A C 1
ATOM 973 O O . TRP A 1 124 ? 3.271 -8.977 -16.969 1 98.69 124 TRP A O 1
ATOM 983 N N . PHE A 1 125 ? 1.633 -7.68 -16.25 1 98.88 125 PHE A N 1
ATOM 984 C CA . PHE A 1 125 ? 1.044 -7.52 -17.578 1 98.88 125 PHE A CA 1
ATOM 985 C C . PHE A 1 125 ? 2.045 -6.902 -18.547 1 98.88 125 PHE A C 1
ATOM 987 O O . PHE A 1 125 ? 2.219 -7.391 -19.656 1 98.88 125 PHE A O 1
ATOM 994 N N . GLU A 1 126 ? 2.693 -5.844 -18.109 1 98.81 126 GLU A N 1
ATOM 995 C CA . GLU A 1 126 ? 3.676 -5.176 -18.953 1 98.81 126 GLU A CA 1
ATOM 996 C C . GLU A 1 126 ? 4.824 -6.113 -19.312 1 98.81 126 GLU A C 1
ATOM 998 O O . GLU A 1 126 ? 5.316 -6.094 -20.438 1 98.81 126 GLU A O 1
ATOM 1003 N N . ALA A 1 127 ? 5.215 -6.906 -18.391 1 98.81 127 ALA A N 1
ATOM 1004 C CA . ALA A 1 127 ? 6.328 -7.828 -18.594 1 98.81 127 ALA A CA 1
ATOM 1005 C C . ALA A 1 127 ? 5.965 -8.898 -19.625 1 98.81 127 ALA A C 1
ATOM 1007 O O . ALA A 1 127 ? 6.824 -9.367 -20.375 1 98.81 127 ALA A O 1
ATOM 1008 N N . CYS A 1 128 ? 4.68 -9.258 -19.688 1 98.75 128 CYS A N 1
ATOM 1009 C CA . CYS A 1 128 ? 4.289 -10.43 -20.469 1 98.75 128 CYS A CA 1
ATOM 1010 C C . CYS A 1 128 ? 3.52 -10.023 -21.719 1 98.75 128 CYS A C 1
ATOM 1012 O O . CYS A 1 128 ? 3.207 -10.867 -22.562 1 98.75 128 CYS A O 1
ATOM 1014 N N . LYS A 1 129 ? 3.232 -8.773 -21.922 1 98.69 129 LYS A N 1
ATOM 1015 C CA . LYS A 1 129 ? 2.238 -8.305 -22.891 1 98.69 129 LYS A CA 1
ATOM 1016 C C . LYS A 1 129 ? 2.592 -8.75 -24.297 1 98.69 129 LYS A C 1
ATOM 1018 O O . LYS A 1 129 ? 1.705 -8.953 -25.141 1 98.69 129 LYS A O 1
ATOM 1023 N N . LEU A 1 130 ? 3.869 -8.977 -24.641 1 98.44 130 LEU A N 1
ATOM 1024 C CA . LEU A 1 130 ? 4.27 -9.352 -26 1 98.44 130 LEU A CA 1
ATOM 1025 C C . LEU A 1 130 ? 4.484 -10.859 -26.094 1 98.44 130 LEU A C 1
ATOM 1027 O O . LEU A 1 130 ? 4.672 -11.398 -27.188 1 98.44 130 LEU A O 1
ATOM 1031 N N . ASP A 1 131 ? 4.531 -11.594 -24.969 1 98.56 131 ASP A N 1
ATOM 1032 C CA . ASP A 1 131 ? 4.566 -13.055 -24.984 1 98.56 131 ASP A CA 1
ATOM 1033 C C . ASP A 1 131 ? 3.227 -13.625 -25.438 1 98.56 131 ASP A C 1
ATOM 1035 O O . ASP A 1 131 ? 2.254 -12.891 -25.609 1 98.56 131 ASP A O 1
ATOM 1039 N N . HIS A 1 132 ? 3.219 -14.922 -25.703 1 98.12 132 HIS A N 1
ATOM 1040 C CA . HIS A 1 132 ? 2.018 -15.516 -26.281 1 98.12 132 HIS A CA 1
ATOM 1041 C C . HIS A 1 132 ? 1.425 -16.578 -25.359 1 98.12 132 HIS A C 1
ATOM 1043 O O . HIS A 1 132 ? 2.152 -17.234 -24.609 1 98.12 132 HIS A O 1
ATOM 1049 N N . THR A 1 133 ? 0.14 -16.703 -25.406 1 97.12 133 THR A N 1
ATOM 1050 C CA . THR A 1 133 ? -0.599 -17.766 -24.719 1 97.12 133 THR A CA 1
ATOM 1051 C C . THR A 1 133 ? -1.81 -18.203 -25.531 1 97.12 133 THR A C 1
ATOM 1053 O O . THR A 1 133 ? -2.303 -17.438 -26.375 1 97.12 133 THR A O 1
ATOM 1056 N N . CYS A 1 134 ? -2.205 -19.422 -25.312 1 96.69 134 CYS A N 1
ATOM 1057 C CA . CYS A 1 134 ? -3.387 -19.938 -26 1 96.69 134 CYS A CA 1
ATOM 1058 C C . CYS A 1 134 ? -4.512 -20.219 -25.016 1 96.69 134 CYS A C 1
ATOM 1060 O O . CYS A 1 134 ? -5.516 -20.844 -25.375 1 96.69 134 CYS A O 1
ATOM 1062 N N . SER A 1 135 ? -4.32 -19.875 -23.766 1 94.88 135 SER A N 1
ATOM 1063 C CA . SER A 1 135 ? -5.293 -20.062 -22.688 1 94.88 135 SER A CA 1
ATOM 1064 C C . SER A 1 135 ? -5.449 -18.797 -21.859 1 94.88 135 SER A C 1
ATOM 1066 O O . SER A 1 135 ? -4.453 -18.188 -21.453 1 94.88 135 SER A O 1
ATOM 1068 N N . ARG A 1 136 ? -6.715 -18.406 -21.625 1 96.56 136 ARG A N 1
ATOM 1069 C CA . ARG A 1 136 ? -6.969 -17.266 -20.766 1 96.56 136 ARG A CA 1
ATOM 1070 C C . ARG A 1 136 ? -6.863 -17.656 -19.281 1 96.56 136 ARG A C 1
ATOM 1072 O O . ARG A 1 136 ? -6.215 -16.953 -18.5 1 96.56 136 ARG A O 1
ATOM 1079 N N . ASP A 1 137 ? -7.562 -18.672 -18.969 1 96.75 137 ASP A N 1
ATOM 1080 C CA . ASP A 1 137 ? -7.426 -19.297 -17.656 1 96.75 137 ASP A CA 1
ATOM 1081 C C . ASP A 1 137 ? -6.539 -20.531 -17.734 1 96.75 137 ASP A C 1
ATOM 1083 O O . ASP A 1 137 ? -6.961 -21.578 -18.219 1 96.75 137 ASP A O 1
ATOM 1087 N N . TRP A 1 138 ? -5.367 -20.453 -17.172 1 94.25 138 TRP A N 1
ATOM 1088 C CA . TRP A 1 138 ? -4.355 -21.5 -17.297 1 94.25 138 TRP A CA 1
ATOM 1089 C C . TRP A 1 138 ? -4.707 -22.703 -16.422 1 94.25 138 TRP A C 1
ATOM 1091 O O . TRP A 1 138 ? -4.078 -23.75 -16.531 1 94.25 138 TRP A O 1
ATOM 1101 N N . LEU A 1 139 ? -5.738 -22.609 -15.648 1 91.94 139 LEU A N 1
ATOM 1102 C CA . LEU A 1 139 ? -6.195 -23.734 -14.859 1 91.94 139 LEU A CA 1
ATOM 1103 C C . LEU A 1 139 ? -7.23 -24.562 -15.625 1 91.94 139 LEU A C 1
ATOM 1105 O O . LEU A 1 139 ? -7.297 -25.781 -15.477 1 91.94 139 LEU A O 1
ATOM 1109 N N . THR A 1 140 ? -8.031 -23.859 -16.547 1 92 140 THR A N 1
ATOM 1110 C CA . THR A 1 140 ? -9.227 -24.562 -17.016 1 92 140 THR A CA 1
ATOM 1111 C C . THR A 1 140 ? -9.305 -24.531 -18.531 1 92 140 THR A C 1
ATOM 1113 O O . THR A 1 140 ? -9.945 -25.391 -19.141 1 92 140 THR A O 1
ATOM 1116 N N . ASP A 1 141 ? -8.75 -23.469 -19.172 1 92.94 141 ASP A N 1
ATOM 1117 C CA . ASP A 1 141 ? -9.016 -23.234 -20.594 1 92.94 141 ASP A CA 1
ATOM 1118 C C . ASP A 1 141 ? -8.047 -24.031 -21.469 1 92.94 141 ASP A C 1
ATOM 1120 O O . ASP A 1 141 ? -7.32 -23.453 -22.281 1 92.94 141 ASP A O 1
ATOM 1124 N N . TRP A 1 142 ? -8 -25.312 -21.281 1 91.5 142 TRP A N 1
ATOM 1125 C CA . TRP A 1 142 ? -7.164 -26.203 -22.078 1 91.5 142 TRP A CA 1
ATOM 1126 C C . TRP A 1 142 ? -8.008 -27.297 -22.734 1 91.5 142 TRP A C 1
ATOM 1128 O O . TRP A 1 142 ? -9.031 -27.703 -22.188 1 91.5 142 TRP A O 1
ATOM 1138 N N . ALA A 1 143 ? -7.676 -27.672 -23.922 1 90.94 143 ALA A N 1
ATOM 1139 C CA . ALA A 1 143 ? -8.141 -28.938 -24.484 1 90.94 143 ALA A CA 1
ATOM 1140 C C . ALA A 1 143 ? -7.281 -30.109 -24 1 90.94 143 ALA A C 1
ATOM 1142 O O . ALA A 1 143 ? -6.23 -29.906 -23.391 1 90.94 143 ALA A O 1
ATOM 1143 N N . VAL A 1 144 ? -7.824 -31.266 -24.078 1 89 144 VAL A N 1
ATOM 1144 C CA . VAL A 1 144 ? -7.09 -32.438 -23.672 1 89 144 VAL A CA 1
ATOM 1145 C C . VAL A 1 144 ? -7.023 -33.438 -24.844 1 89 144 VAL A C 1
ATOM 1147 O O . VAL A 1 144 ? -8.039 -33.719 -25.469 1 89 144 VAL A O 1
ATOM 1150 N N . ASP A 1 145 ? -5.852 -33.812 -25.125 1 87.06 145 ASP A N 1
ATOM 1151 C CA . ASP A 1 145 ? -5.703 -34.781 -26.219 1 87.06 145 ASP A CA 1
ATOM 1152 C C . ASP A 1 145 ? -6.027 -36.188 -25.766 1 87.06 145 ASP A C 1
ATOM 1154 O O . ASP A 1 145 ? -6.461 -36.406 -24.641 1 87.06 145 ASP A O 1
ATOM 1158 N N . GLU A 1 146 ? -5.902 -37.094 -26.688 1 91 146 GLU A N 1
ATOM 1159 C CA . GLU A 1 146 ? -6.277 -38.5 -26.438 1 91 146 GLU A CA 1
ATOM 1160 C C . GLU A 1 146 ? -5.445 -39.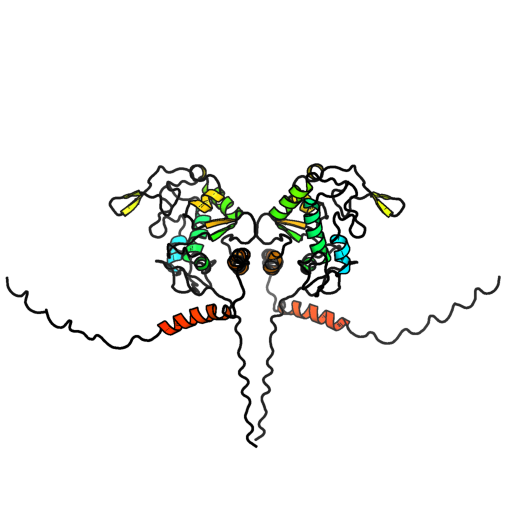094 -25.312 1 91 146 GLU A C 1
ATOM 1162 O O . GLU A 1 146 ? -5.887 -40.031 -24.641 1 91 146 GLU A O 1
ATOM 1167 N N . LYS A 1 147 ? -4.332 -38.625 -25.047 1 89.38 147 LYS A N 1
ATOM 1168 C CA . LYS A 1 147 ? -3.424 -39.125 -24.016 1 89.38 147 LYS A CA 1
ATOM 1169 C C . LYS A 1 147 ? -3.604 -38.406 -22.703 1 89.38 147 LYS A C 1
ATOM 1171 O O . LYS A 1 147 ? -2.877 -38.656 -21.734 1 89.38 147 LYS A O 1
ATOM 1176 N N . GLY A 1 148 ? -4.504 -37.438 -22.656 1 84.56 148 GLY A N 1
ATOM 1177 C CA . GLY A 1 148 ? -4.781 -36.719 -21.438 1 84.56 148 GLY A CA 1
ATOM 1178 C C . GLY A 1 148 ? -3.891 -35.5 -21.25 1 84.56 148 GLY A C 1
ATOM 1179 O O . GLY A 1 148 ? -3.85 -34.906 -20.172 1 84.56 148 GLY A O 1
ATOM 1180 N N . LYS A 1 149 ? -3.172 -35.25 -22.219 1 82.56 149 LYS A N 1
ATOM 1181 C CA . LYS A 1 149 ? -2.271 -34.094 -22.125 1 82.56 149 LYS A CA 1
ATOM 1182 C C . LYS A 1 149 ? -2.982 -32.812 -22.516 1 82.56 149 LYS A C 1
ATOM 1184 O O . LYS A 1 149 ? -3.75 -32.781 -23.484 1 82.56 149 LYS A O 1
ATOM 1189 N N . LYS A 1 150 ? -2.67 -31.781 -21.797 1 84.06 150 LYS A N 1
A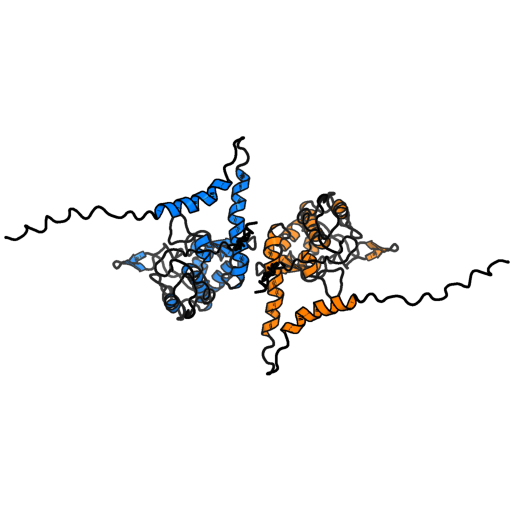TOM 1190 C CA . LYS A 1 150 ? -3.24 -30.469 -22.078 1 84.06 150 LYS A CA 1
ATOM 1191 C C . LYS A 1 150 ? -2.688 -29.891 -23.375 1 84.06 150 LYS A C 1
ATOM 1193 O O . LYS A 1 150 ? -1.476 -29.922 -23.609 1 84.06 150 LYS A O 1
ATOM 1198 N N . ILE A 1 151 ? -3.625 -29.469 -24.25 1 88.88 151 ILE A N 1
ATOM 1199 C CA . ILE A 1 151 ? -3.246 -28.828 -25.516 1 88.88 151 ILE A CA 1
ATOM 1200 C C . ILE A 1 151 ? -4.039 -27.547 -25.688 1 88.88 151 ILE A C 1
ATOM 1202 O O . ILE A 1 151 ? -5.066 -27.344 -25.047 1 88.88 151 ILE A O 1
ATOM 1206 N N . CYS A 1 152 ? -3.551 -26.688 -26.578 1 92.19 152 CYS A N 1
ATOM 1207 C CA . CYS A 1 152 ? -4.195 -25.391 -26.828 1 92.19 152 CYS A CA 1
ATOM 1208 C C . CYS A 1 152 ? -5.57 -25.594 -27.453 1 92.19 152 CYS A C 1
ATOM 1210 O O . CYS A 1 152 ? -5.723 -26.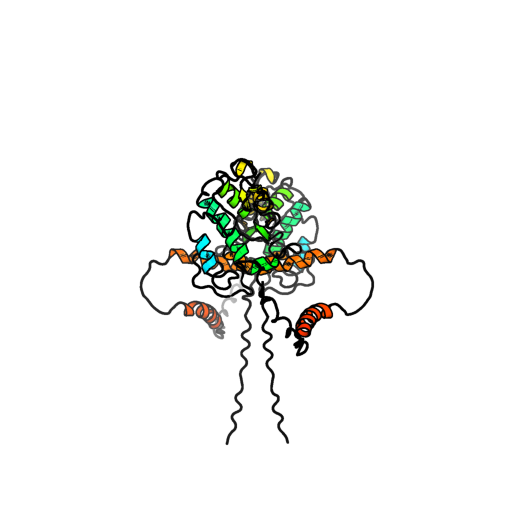375 -28.391 1 92.19 152 CYS A O 1
ATOM 1212 N N . GLN A 1 153 ? -6.559 -24.922 -26.797 1 87 153 GLN A N 1
ATOM 1213 C CA . GLN A 1 153 ? -7.898 -24.906 -27.375 1 87 153 GLN A CA 1
ATOM 1214 C C . GLN A 1 153 ? -8.008 -23.828 -28.453 1 87 153 GLN A C 1
ATOM 1216 O O . GLN A 1 153 ? -8.812 -23.953 -29.375 1 87 153 GLN A O 1
ATOM 1221 N N . SER A 1 154 ? -7.18 -22.828 -28.297 1 89.06 154 SER A N 1
ATOM 1222 C CA . SER A 1 154 ? -7.215 -21.688 -29.203 1 89.06 154 SER A CA 1
ATOM 1223 C C . SER A 1 154 ? -5.824 -21.375 -29.75 1 89.06 154 SER A C 1
ATOM 1225 O O . SER A 1 154 ? -4.844 -22.016 -29.375 1 89.06 154 SER A O 1
ATOM 1227 N N . GLN A 1 155 ? -5.73 -20.469 -30.75 1 94.94 155 GLN A N 1
ATOM 1228 C CA . GLN A 1 155 ? -4.457 -20.031 -31.312 1 94.94 155 GLN A CA 1
ATOM 1229 C C . GLN A 1 155 ? -3.637 -19.266 -30.281 1 94.94 155 GLN A C 1
ATOM 1231 O O . GLN A 1 155 ? -4.195 -18.672 -29.344 1 94.94 155 GLN A O 1
ATOM 1236 N N . CYS A 1 156 ? -2.328 -19.359 -30.484 1 97.81 156 CYS A N 1
ATOM 1237 C CA . CYS A 1 156 ? -1.432 -18.562 -29.641 1 97.81 156 CYS A CA 1
ATOM 1238 C C . CYS A 1 156 ? -1.525 -17.094 -30 1 97.81 156 CYS A C 1
ATOM 1240 O O . CYS A 1 156 ? -1.318 -16.703 -31.156 1 97.81 156 CYS A O 1
ATOM 1242 N N . LEU A 1 157 ? -1.938 -16.297 -29.047 1 98.25 157 LEU A N 1
ATOM 1243 C CA . LEU A 1 157 ? -2.051 -14.852 -29.188 1 98.25 157 LEU A CA 1
ATOM 1244 C C . LEU A 1 157 ? -1.208 -14.133 -28.141 1 98.25 157 LEU A C 1
ATOM 1246 O O . LEU A 1 157 ? -0.912 -14.695 -27.078 1 98.25 157 LEU A O 1
ATOM 1250 N N . PRO A 1 158 ? -0.831 -12.883 -28.469 1 98.5 158 PRO A N 1
ATOM 1251 C CA . PRO A 1 158 ? -0.144 -12.109 -27.422 1 98.5 158 PRO A CA 1
ATOM 1252 C C . PRO A 1 158 ? -0.995 -11.922 -26.172 1 98.5 158 PRO A C 1
ATOM 1254 O O . PRO A 1 158 ? -2.221 -11.828 -26.266 1 98.5 158 PRO A O 1
ATOM 1257 N N . TYR A 1 159 ? -0.305 -11.82 -25.016 1 98.69 159 TYR A N 1
ATOM 1258 C CA . TYR A 1 159 ? -1.012 -11.555 -23.766 1 98.69 159 TYR A CA 1
ATOM 1259 C C . TYR A 1 159 ? -1.888 -10.312 -23.891 1 98.69 159 TYR A C 1
ATOM 1261 O O . TYR A 1 159 ? -2.996 -10.273 -23.359 1 98.69 159 TYR A O 1
ATOM 1269 N N . SER A 1 160 ? -1.401 -9.273 -24.641 1 98.69 160 SER A N 1
ATOM 1270 C CA . SER A 1 160 ? -2.102 -7.996 -24.766 1 98.69 160 SER A CA 1
ATOM 1271 C C . SER A 1 160 ? -3.406 -8.156 -25.531 1 98.69 160 SER A C 1
ATOM 1273 O O . SER A 1 160 ? -4.273 -7.281 -25.484 1 98.69 160 SER A O 1
ATOM 1275 N N . GLU A 1 161 ? -3.564 -9.25 -26.25 1 98.38 161 GLU A N 1
ATOM 1276 C CA . GLU A 1 161 ? -4.805 -9.523 -26.984 1 98.38 161 GLU A CA 1
ATOM 1277 C C . GLU A 1 161 ? -5.73 -10.422 -26.172 1 98.38 161 GLU A C 1
ATOM 1279 O O . GLU A 1 161 ? -6.941 -10.453 -26.406 1 98.38 161 GLU A O 1
ATOM 1284 N N . VAL A 1 162 ? -5.16 -11.172 -25.266 1 98.19 162 VAL A N 1
ATOM 1285 C CA . VAL A 1 162 ? -5.93 -12.125 -24.469 1 98.19 162 VAL A CA 1
ATOM 1286 C C . VAL A 1 162 ? -6.441 -11.453 -23.203 1 98.19 162 VAL A C 1
ATOM 1288 O O . VAL A 1 162 ? -7.559 -11.719 -22.75 1 98.19 162 VAL A O 1
ATOM 1291 N N . TYR A 1 163 ? -5.598 -10.547 -22.578 1 98.69 163 TYR A N 1
ATOM 1292 C CA . TYR A 1 163 ? -5.949 -9.82 -21.375 1 98.69 163 TYR A CA 1
ATOM 1293 C C . TYR A 1 163 ? -6.047 -8.328 -21.641 1 98.69 163 TYR A C 1
ATOM 1295 O O . TYR A 1 163 ? -5.191 -7.754 -22.312 1 98.69 163 TYR A O 1
ATOM 1303 N N . LYS A 1 164 ? -7.055 -7.719 -21.016 1 98.69 164 LYS A N 1
ATOM 1304 C CA . LYS A 1 164 ? -7.32 -6.301 -21.234 1 98.69 164 LYS A CA 1
ATOM 1305 C C . LYS A 1 164 ? -6.254 -5.43 -20.578 1 98.69 164 LYS A C 1
ATOM 1307 O O . LYS A 1 164 ? -5.863 -4.398 -21.125 1 98.69 164 LYS A O 1
ATOM 1312 N N . ASN A 1 165 ? -5.816 -5.754 -19.391 1 98.56 165 ASN A N 1
ATOM 1313 C CA . ASN A 1 165 ? -4.871 -5.008 -18.578 1 98.56 165 ASN A CA 1
ATOM 1314 C C . ASN A 1 165 ? -4.348 -5.855 -17.422 1 98.56 165 ASN A C 1
ATOM 1316 O O . ASN A 1 165 ? -4.594 -7.062 -17.359 1 98.56 165 ASN A O 1
ATOM 1320 N N . GLY A 1 166 ? -3.605 -5.242 -16.531 1 98.5 166 GLY A N 1
ATOM 1321 C CA . GLY A 1 166 ? -3.018 -5.949 -15.406 1 98.5 166 GLY A CA 1
ATOM 1322 C C . GLY A 1 166 ? -4.055 -6.547 -14.469 1 98.5 166 GLY A C 1
ATOM 1323 O O . GLY A 1 166 ? -3.877 -7.66 -13.969 1 98.5 166 GLY A O 1
ATOM 1324 N N . THR A 1 167 ? -5.117 -5.816 -14.211 1 98.38 167 THR A N 1
ATOM 1325 C CA . THR A 1 167 ? -6.203 -6.316 -13.367 1 98.38 167 THR A CA 1
ATOM 1326 C C . THR A 1 167 ? -6.812 -7.578 -13.969 1 98.38 167 THR A C 1
ATOM 1328 O O . THR A 1 167 ? -7.008 -8.57 -13.266 1 98.38 167 THR A O 1
ATOM 1331 N N . ASP A 1 168 ? -7.121 -7.496 -15.227 1 98.81 168 ASP A N 1
ATOM 1332 C CA . ASP A 1 168 ? -7.707 -8.633 -15.93 1 98.81 168 ASP A CA 1
ATOM 1333 C C . ASP A 1 168 ? -6.766 -9.836 -15.914 1 98.81 168 ASP A C 1
ATOM 1335 O O . ASP A 1 168 ? -7.195 -10.961 -15.656 1 98.81 168 ASP A O 1
ATOM 1339 N N . LEU A 1 169 ? -5.504 -9.625 -16.172 1 98.81 169 LEU A N 1
ATOM 1340 C CA . LEU A 1 169 ? -4.523 -10.703 -16.125 1 98.81 169 LEU A CA 1
ATOM 1341 C C . LEU A 1 169 ? -4.504 -11.359 -14.75 1 98.81 169 LEU A C 1
ATOM 1343 O O . LEU A 1 169 ? -4.664 -12.57 -14.633 1 98.81 169 LEU A O 1
ATOM 1347 N N . CYS A 1 170 ? -4.43 -10.508 -13.672 1 98.69 170 CYS A N 1
ATOM 1348 C CA . CYS A 1 170 ? -4.348 -10.992 -12.297 1 98.69 170 CYS A CA 1
ATOM 1349 C C . CYS A 1 170 ? -5.586 -11.797 -11.93 1 98.69 170 CYS A C 1
ATOM 1351 O O . CYS A 1 170 ? -5.488 -12.82 -11.25 1 98.69 170 CYS A O 1
ATOM 1353 N N . GLU A 1 171 ? -6.676 -11.398 -12.445 1 98.69 171 GLU A N 1
ATOM 1354 C CA . GLU A 1 171 ? -7.934 -11.945 -11.945 1 98.69 171 GLU A CA 1
ATOM 1355 C C . GLU A 1 171 ? -8.469 -13.031 -12.875 1 98.69 171 GLU A C 1
ATOM 1357 O O . GLU A 1 171 ? -9.539 -13.586 -12.641 1 98.69 171 GLU A O 1
ATOM 1362 N N . SER A 1 172 ? -7.699 -13.367 -13.938 1 98.44 172 SER A N 1
ATOM 1363 C CA . SER A 1 172 ? -8.258 -14.297 -14.906 1 98.44 172 SER A CA 1
ATOM 1364 C C . SER A 1 172 ? -7.301 -15.445 -15.188 1 98.44 172 SER A C 1
ATOM 1366 O O . SER A 1 172 ? -7.73 -16.562 -15.469 1 98.44 172 SER A O 1
ATOM 1368 N N . MET A 1 173 ? -6.062 -15.281 -15.109 1 97.94 173 MET A N 1
ATOM 1369 C CA . MET A 1 173 ? -5.102 -16.25 -15.617 1 97.94 173 MET A CA 1
ATOM 1370 C C . MET A 1 173 ? -5.102 -17.516 -14.766 1 97.94 173 MET A C 1
ATOM 1372 O O . MET A 1 173 ? -4.914 -18.625 -15.273 1 97.94 173 MET A O 1
ATOM 1376 N N . TRP A 1 174 ? -5.246 -17.281 -13.422 1 97 174 TRP A N 1
ATOM 1377 C CA . TRP A 1 174 ? -5.258 -18.422 -12.5 1 97 174 TRP A CA 1
ATOM 1378 C C . TRP A 1 174 ? -6.602 -18.531 -11.789 1 97 174 TRP A C 1
ATOM 1380 O O . TRP A 1 174 ? -6.652 -18.703 -10.57 1 97 174 TRP A O 1
ATOM 1390 N N . GLY A 1 175 ? -7.637 -18.438 -12.664 1 96.5 175 GLY A N 1
ATOM 1391 C CA . GLY A 1 175 ? -8.969 -18.484 -12.086 1 96.5 175 GLY A CA 1
ATOM 1392 C C . GLY A 1 175 ? -9.227 -17.359 -11.094 1 96.5 175 GLY A C 1
ATOM 1393 O O . GLY A 1 175 ? -8.93 -16.188 -11.375 1 96.5 175 GLY A O 1
ATOM 1394 N N . GLN A 1 176 ? -9.789 -17.734 -9.883 1 97 176 GLN A N 1
ATOM 1395 C CA . GLN A 1 176 ? -10.109 -16.734 -8.859 1 97 176 GLN A CA 1
ATOM 1396 C C . GLN A 1 176 ? -9.039 -16.688 -7.777 1 97 176 GLN A C 1
ATOM 1398 O O . GLN A 1 176 ? -9.297 -16.25 -6.66 1 97 176 GLN A O 1
ATOM 1403 N N . SER A 1 177 ? -7.859 -17.141 -8.102 1 97.94 177 SER A N 1
ATOM 1404 C CA . SER A 1 177 ? -6.797 -17.266 -7.109 1 97.94 177 SER A CA 1
ATOM 1405 C C . SER A 1 177 ? -6.363 -15.898 -6.594 1 97.94 177 SER A C 1
ATOM 1407 O O . SER A 1 177 ? -6.039 -15.742 -5.414 1 97.94 177 SER A O 1
ATOM 1409 N N . PHE A 1 178 ? -6.375 -14.914 -7.516 1 98.5 178 PHE A N 1
ATOM 1410 C CA . PHE A 1 178 ? -5.828 -13.609 -7.152 1 98.5 178 PHE A CA 1
ATOM 1411 C C . PHE A 1 178 ? -6.848 -12.508 -7.398 1 98.5 178 PHE A C 1
ATOM 1413 O O . PHE A 1 178 ? -7.719 -12.633 -8.266 1 98.5 178 PHE A O 1
ATOM 1420 N N . ARG A 1 179 ? -6.75 -11.508 -6.57 1 97.44 179 ARG A N 1
ATOM 1421 C CA . ARG A 1 179 ? -7.512 -10.273 -6.723 1 97.44 179 ARG A CA 1
ATOM 1422 C C . ARG A 1 179 ? -6.594 -9.055 -6.711 1 97.44 179 ARG A C 1
ATOM 1424 O O . ARG A 1 179 ? -5.699 -8.953 -5.867 1 97.44 179 ARG A O 1
ATOM 1431 N N . ALA A 1 180 ? -6.797 -8.188 -7.699 1 96.56 180 ALA A N 1
ATOM 1432 C CA . ALA A 1 180 ? -6.008 -6.961 -7.754 1 96.56 180 ALA A CA 1
ATOM 1433 C C . ALA A 1 180 ? -6.551 -5.914 -6.789 1 96.56 180 ALA A C 1
ATOM 1435 O O . ALA A 1 180 ? -7.742 -5.602 -6.809 1 96.56 180 ALA A O 1
ATOM 1436 N N . ILE A 1 181 ? -5.672 -5.363 -5.961 1 92.44 181 ILE A N 1
ATOM 1437 C CA . ILE A 1 181 ? -6.051 -4.367 -4.965 1 92.44 181 ILE A CA 1
ATOM 1438 C C . ILE A 1 181 ? -5.449 -3.012 -5.336 1 92.44 181 ILE A C 1
ATOM 1440 O O . ILE A 1 181 ? -4.227 -2.881 -5.457 1 92.44 181 ILE A O 1
ATOM 1444 N N . SER A 1 182 ? -6.23 -2.09 -5.645 1 84.31 182 SER A N 1
ATOM 1445 C CA . SER A 1 182 ? -5.727 -0.792 -6.086 1 84.31 182 SER A CA 1
ATOM 1446 C C . SER A 1 182 ? -5.738 0.22 -4.945 1 84.31 182 SER A C 1
ATOM 1448 O O . SER A 1 182 ? -5.016 1.218 -4.984 1 84.31 182 SER A O 1
ATOM 1450 N N . ARG A 1 183 ? -6.707 -0.086 -4.082 1 77.19 183 ARG A N 1
ATOM 1451 C CA . ARG A 1 183 ? -6.895 0.893 -3.016 1 77.19 183 ARG A CA 1
ATOM 1452 C C . ARG A 1 183 ? -6.516 0.304 -1.661 1 77.19 183 ARG A C 1
ATOM 1454 O O . ARG A 1 183 ? -7.18 -0.613 -1.171 1 77.19 183 ARG A O 1
ATOM 1461 N N . SER A 1 184 ? -5.312 0.403 -1.068 1 72.56 184 SER A N 1
ATOM 1462 C CA . SER A 1 184 ? -4.863 0.007 0.263 1 72.56 184 SER A CA 1
ATOM 1463 C C . SER A 1 184 ? -3.523 -0.717 0.202 1 72.56 184 SER A C 1
ATOM 1465 O O . SER A 1 184 ? -3.096 -1.155 -0.868 1 72.56 184 SER A O 1
ATOM 1467 N N . CYS A 1 185 ? -2.961 -0.684 1.202 1 76.81 185 CYS A N 1
ATOM 1468 C CA . CYS A 1 185 ? -1.673 -1.353 1.342 1 76.81 185 CYS A CA 1
ATOM 1469 C C . CYS A 1 185 ? -1.848 -2.766 1.889 1 76.81 185 CYS A C 1
ATOM 1471 O O . CYS A 1 185 ? -0.89 -3.371 2.373 1 76.81 185 CYS A O 1
ATOM 1473 N N . ARG A 1 186 ? -3.012 -3.279 1.765 1 83.69 186 ARG A N 1
ATOM 1474 C CA . ARG A 1 186 ? -3.266 -4.648 2.203 1 83.69 186 ARG A CA 1
ATOM 1475 C C . ARG A 1 186 ? -3.172 -5.625 1.035 1 83.69 186 ARG A C 1
ATOM 1477 O O . ARG A 1 186 ? -4.137 -6.324 0.726 1 83.69 186 ARG A O 1
ATOM 1484 N N . CYS A 1 187 ? -2.09 -5.59 0.439 1 92.19 187 CYS A N 1
ATOM 1485 C CA . CYS A 1 187 ? -1.846 -6.391 -0.754 1 92.19 187 CYS A CA 1
ATOM 1486 C C . CYS A 1 187 ? -0.403 -6.883 -0.795 1 92.19 187 CYS A C 1
ATOM 1488 O O . CYS A 1 187 ? 0.4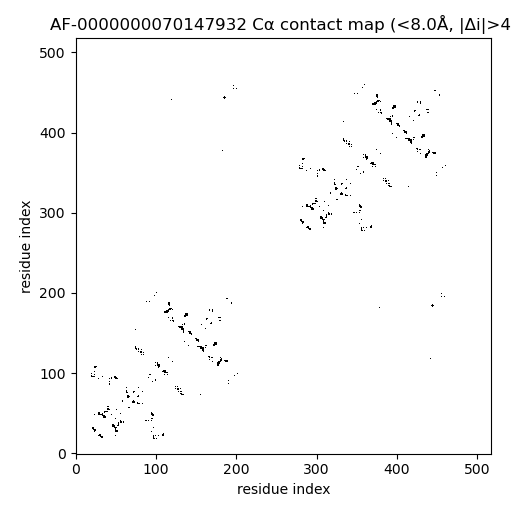37 -6.418 -0.022 1 92.19 187 CYS A O 1
ATOM 1490 N N . LEU A 1 188 ? -0.165 -7.848 -1.662 1 93.88 188 LEU A N 1
ATOM 1491 C CA . LEU A 1 188 ? 1.147 -8.477 -1.754 1 93.88 188 LEU A CA 1
ATOM 1492 C C . LEU A 1 188 ? 1.875 -8.039 -3.02 1 93.88 188 LEU A C 1
ATOM 1494 O O . LEU A 1 188 ? 1.255 -7.879 -4.074 1 93.88 188 LEU A O 1
ATOM 1498 N N . GLU A 1 189 ? 3.174 -7.852 -2.906 1 92.62 189 GLU A N 1
ATOM 1499 C CA . GLU A 1 189 ? 4.047 -7.543 -4.035 1 92.62 189 GLU A CA 1
ATOM 1500 C C . GLU A 1 189 ? 4.906 -8.742 -4.414 1 92.62 189 GLU A C 1
ATOM 1502 O O . GLU A 1 189 ? 5.719 -8.664 -5.34 1 92.62 189 GLU A O 1
ATOM 1507 N N . MET A 1 190 ? 4.742 -9.844 -3.705 1 94.94 190 MET A N 1
ATOM 1508 C CA . MET A 1 190 ? 5.48 -11.094 -3.895 1 94.94 190 MET A CA 1
ATOM 1509 C C . MET A 1 190 ? 6.977 -10.867 -3.725 1 94.94 190 MET A C 1
ATOM 1511 O O . MET A 1 190 ? 7.777 -11.344 -4.535 1 94.94 190 MET A O 1
ATOM 1515 N N . ASP A 1 191 ? 7.32 -10.086 -2.727 1 92.5 191 ASP A N 1
ATOM 1516 C CA . ASP A 1 191 ? 8.719 -9.844 -2.393 1 92.5 191 ASP A CA 1
ATOM 1517 C C . ASP A 1 191 ? 8.938 -9.867 -0.88 1 92.5 191 ASP A C 1
ATOM 1519 O O . ASP A 1 191 ? 8.023 -10.195 -0.123 1 92.5 191 ASP A O 1
ATOM 1523 N N . GLY A 1 192 ? 10.172 -9.734 -0.49 1 89.06 192 GLY A N 1
ATOM 1524 C CA . GLY A 1 192 ? 10.57 -9.906 0.897 1 89.06 192 GLY A CA 1
ATOM 1525 C C . GLY A 1 192 ? 9.852 -8.961 1.848 1 89.06 192 GLY A C 1
ATOM 1526 O O . GLY A 1 192 ? 9.781 -9.227 3.051 1 89.06 192 GLY A O 1
ATOM 1527 N N . ARG A 1 193 ? 9.227 -7.957 1.398 1 83.75 193 ARG A N 1
ATOM 1528 C CA . ARG A 1 193 ? 8.555 -6.988 2.256 1 83.75 193 ARG A CA 1
ATOM 1529 C C . ARG A 1 193 ? 7.18 -7.496 2.691 1 83.75 193 ARG A C 1
ATOM 1531 O O . ARG A 1 193 ? 6.629 -7.027 3.689 1 83.75 193 ARG A O 1
ATOM 1538 N N . ASP A 1 194 ? 6.691 -8.414 1.948 1 89.75 194 ASP A N 1
ATOM 1539 C CA . ASP A 1 194 ? 5.359 -8.945 2.227 1 89.75 194 ASP A CA 1
ATOM 1540 C C . ASP A 1 194 ? 5.297 -9.57 3.617 1 89.75 194 ASP A C 1
ATOM 1542 O O . ASP A 1 194 ? 4.262 -9.516 4.285 1 89.75 194 ASP A O 1
ATOM 1546 N N . GLU A 1 195 ? 6.391 -10.102 4.016 1 87.06 195 GLU A N 1
ATOM 1547 C CA . GLU A 1 195 ? 6.418 -10.805 5.297 1 87.06 195 GLU A CA 1
ATOM 1548 C C . GLU A 1 195 ? 5.996 -9.883 6.441 1 87.06 195 GLU A C 1
ATOM 1550 O O . GLU A 1 195 ? 5.234 -10.289 7.32 1 87.06 195 GLU A O 1
ATOM 1555 N N . LYS A 1 196 ? 6.441 -8.727 6.398 1 81.06 196 LYS A N 1
ATOM 1556 C CA . LYS A 1 196 ? 6.156 -7.773 7.465 1 81.06 196 LYS A CA 1
ATOM 1557 C C . LYS A 1 196 ? 4.711 -7.281 7.391 1 81.06 196 LYS A C 1
ATOM 1559 O O . LYS A 1 196 ? 4.16 -6.801 8.383 1 81.06 196 LYS A O 1
ATOM 1564 N N . LEU A 1 197 ? 4.152 -7.438 6.258 1 83.38 197 LEU A N 1
ATOM 1565 C CA . LEU A 1 197 ? 2.82 -6.887 6.043 1 83.38 197 LEU A CA 1
ATOM 1566 C C . LEU A 1 197 ? 1.754 -7.965 6.203 1 83.38 197 LEU A C 1
ATOM 1568 O O . LEU A 1 197 ? 0.565 -7.656 6.309 1 83.38 197 LEU A O 1
ATOM 1572 N N . LEU A 1 198 ? 2.145 -9.164 6.234 1 87.75 198 LEU A N 1
ATOM 1573 C CA . LEU A 1 198 ? 1.202 -10.281 6.203 1 87.75 198 LEU A CA 1
ATOM 1574 C C . LEU A 1 198 ? 0.227 -10.203 7.375 1 87.75 198 LEU A C 1
ATOM 1576 O O . LEU A 1 198 ? -0.966 -10.469 7.211 1 87.75 198 LEU A O 1
ATOM 1580 N N . LYS A 1 199 ? 0.791 -9.867 8.539 1 81.12 199 LYS A N 1
ATOM 1581 C CA . LYS A 1 199 ? -0.091 -9.75 9.703 1 81.12 199 LYS A CA 1
ATOM 1582 C C . LYS A 1 199 ? -1.168 -8.695 9.469 1 81.12 199 LYS A C 1
ATOM 1584 O O . LYS A 1 199 ? -2.33 -8.898 9.836 1 81.12 199 LYS A O 1
ATOM 1589 N N . TYR A 1 200 ? -0.75 -7.656 8.891 1 81.69 200 TYR A N 1
ATOM 1590 C CA . TYR A 1 200 ? -1.665 -6.559 8.594 1 81.69 200 TYR A CA 1
ATOM 1591 C C . TYR A 1 200 ? -2.658 -6.957 7.508 1 81.69 200 TYR A C 1
ATOM 1593 O O . TYR A 1 200 ? -3.842 -6.617 7.586 1 81.69 200 TYR A O 1
ATOM 1601 N N . ILE A 1 201 ? -2.219 -7.684 6.59 1 86.44 201 ILE A N 1
ATOM 1602 C CA . ILE A 1 201 ? -3.039 -8.102 5.457 1 86.44 201 ILE A CA 1
ATOM 1603 C C . ILE A 1 201 ? -4.066 -9.133 5.914 1 86.44 201 ILE A C 1
ATOM 1605 O O . ILE A 1 201 ? -5.227 -9.086 5.508 1 86.44 201 ILE A O 1
ATOM 1609 N N . THR A 1 202 ? -3.715 -9.906 6.836 1 83.81 202 THR A N 1
ATOM 1610 C CA . THR A 1 202 ? -4.559 -11.039 7.199 1 83.81 202 THR A CA 1
ATOM 1611 C C . THR A 1 202 ? -5.441 -10.695 8.398 1 83.81 202 THR A C 1
ATOM 1613 O O . THR A 1 202 ? -6.453 -11.359 8.641 1 83.81 202 THR A O 1
ATOM 1616 N N . ASP A 1 203 ? -5.117 -9.727 9.273 1 72.38 203 ASP A N 1
ATOM 1617 C CA . ASP A 1 203 ? -5.926 -9.336 10.422 1 72.38 203 ASP A CA 1
ATOM 1618 C C . ASP A 1 203 ? -7.25 -8.719 9.977 1 72.38 203 ASP A C 1
ATOM 1620 O O . ASP A 1 203 ? -8.273 -8.891 10.641 1 72.38 203 ASP A O 1
ATOM 1624 N N . GLU A 1 204 ? -7.398 -7.777 9.148 1 57.19 204 GLU A N 1
ATOM 1625 C CA . GLU A 1 204 ? -8.602 -7.043 8.781 1 57.19 204 GLU A CA 1
ATOM 1626 C C . GLU A 1 204 ? -9.633 -7.961 8.133 1 57.19 204 GLU A C 1
ATOM 1628 O O . GLU A 1 204 ? -10.82 -7.629 8.078 1 57.19 204 GLU A O 1
ATOM 1633 N N . SER A 1 205 ? -9.352 -8.969 7.414 1 48.62 205 SER A N 1
ATOM 1634 C CA . SER A 1 205 ? -10.445 -9.75 6.844 1 48.62 205 SER A CA 1
ATOM 1635 C C . SER A 1 205 ? -11.477 -10.109 7.906 1 48.62 205 SER A C 1
ATOM 1637 O O . SER A 1 205 ? -12.625 -10.414 7.582 1 48.62 205 SER A O 1
ATOM 1639 N N . SER A 1 206 ? -11.281 -10.102 9.18 1 39.19 206 SER A N 1
ATOM 1640 C CA . SER A 1 206 ? -12.305 -10.414 10.172 1 39.19 206 SER A CA 1
ATOM 1641 C C . SER A 1 206 ? -13.195 -9.203 10.453 1 39.19 206 SER A C 1
ATOM 1643 O O . SER A 1 206 ? -14.344 -9.352 10.875 1 39.19 206 SER A O 1
ATOM 1645 N N . GLU A 1 207 ? -12.773 -7.996 10.414 1 38.97 207 GLU A N 1
ATOM 1646 C CA . GLU A 1 207 ? -13.609 -6.891 10.875 1 38.97 207 GLU A CA 1
ATOM 1647 C C . GLU A 1 207 ? -14.609 -6.469 9.805 1 38.97 207 GLU A C 1
ATOM 1649 O O . GLU A 1 207 ? -15.633 -5.855 10.109 1 38.97 207 GLU A O 1
ATOM 1654 N N . GLU A 1 208 ? -14.461 -6.613 8.578 1 38.34 208 GLU A N 1
ATOM 1655 C CA . GLU A 1 208 ? -15.539 -6.199 7.684 1 38.34 208 GLU A CA 1
ATOM 1656 C C . GLU A 1 208 ? -16.797 -7.035 7.914 1 38.34 208 GLU A C 1
ATOM 1658 O O . GLU A 1 208 ? -17.875 -6.672 7.453 1 38.34 208 GLU A O 1
ATOM 1663 N N . SER A 1 209 ? -16.781 -8.25 8.469 1 33.56 209 SER A N 1
ATOM 1664 C CA . SER A 1 209 ? -18.031 -8.984 8.625 1 33.56 209 SER A CA 1
ATOM 1665 C C . SER A 1 209 ? -18.891 -8.414 9.75 1 33.56 209 SER A C 1
ATOM 1667 O O . SER A 1 209 ? -20.047 -8.805 9.93 1 33.56 209 SER A O 1
ATOM 1669 N N . SER A 1 210 ? -18.344 -7.711 10.758 1 32.5 210 SER A N 1
ATOM 1670 C CA . SER A 1 210 ? -19.219 -7.512 11.922 1 32.5 210 SER A CA 1
ATOM 1671 C C . SER A 1 210 ? -20.188 -6.363 11.695 1 32.5 210 SER A C 1
ATOM 1673 O O . SER A 1 210 ? -21.078 -6.133 12.516 1 32.5 210 SER A O 1
ATOM 1675 N N . SER A 1 211 ? -20.047 -5.461 10.805 1 30.83 211 SER A N 1
ATOM 1676 C CA . SER A 1 211 ? -21 -4.367 11 1 30.83 211 SER A CA 1
ATOM 1677 C C . SER A 1 211 ? -22.391 -4.762 10.547 1 30.83 211 SER A C 1
ATOM 1679 O O . SER A 1 211 ? -23.297 -3.924 10.5 1 30.83 211 SER A O 1
ATOM 1681 N N . GLN A 1 212 ? -22.594 -5.867 9.867 1 24.64 212 GLN A N 1
ATOM 1682 C CA . GLN A 1 212 ? -24 -5.91 9.492 1 24.64 212 GLN A CA 1
ATOM 1683 C C . GLN A 1 212 ? -24.875 -6.164 10.719 1 24.64 212 GLN A C 1
ATOM 1685 O O . GLN A 1 212 ? -26.094 -5.934 10.672 1 24.64 212 GLN A O 1
ATOM 1690 N N . SER A 1 213 ? -24.5 -7.074 11.688 1 26.94 213 SER A N 1
ATOM 1691 C CA . SER A 1 213 ? -25.562 -7.836 12.336 1 26.94 213 SER A CA 1
ATOM 1692 C C . SER A 1 213 ? -26.188 -7.039 13.469 1 26.94 213 SER A C 1
ATOM 1694 O O . SER A 1 213 ? -27 -7.574 14.234 1 26.94 213 SER A O 1
ATOM 1696 N N . SER A 1 214 ? -25.953 -5.824 13.844 1 25.86 214 SER A N 1
ATOM 1697 C CA . SER A 1 214 ? -26.328 -5.602 15.234 1 25.86 214 SER A CA 1
ATOM 1698 C C . SER A 1 214 ? -27.844 -5.617 15.406 1 25.86 214 SER A C 1
ATOM 1700 O O . SER A 1 214 ? -28.375 -4.969 16.312 1 25.86 214 SER A O 1
ATOM 1702 N N . SER A 1 215 ? -28.688 -5.91 14.523 1 23.81 215 SER A N 1
ATOM 1703 C CA . SER A 1 215 ? -29.969 -5.641 15.188 1 23.81 215 SER A CA 1
ATOM 1704 C C . SER A 1 215 ? -30.156 -6.539 16.406 1 23.81 215 SER A C 1
ATOM 1706 O O . SER A 1 215 ? -31.125 -6.379 17.156 1 23.81 215 SER A O 1
ATOM 1708 N N . GLU A 1 216 ? -29.766 -7.895 16.281 1 21.59 216 GLU A N 1
ATOM 1709 C CA . GLU A 1 216 ? -30.641 -8.758 17.062 1 21.59 216 GLU A CA 1
ATOM 1710 C C . GLU A 1 216 ? -30.438 -8.547 18.562 1 21.59 216 GLU A C 1
ATOM 1712 O O . GLU A 1 216 ? -29.391 -8.039 18.984 1 21.59 216 GLU A O 1
ATOM 1717 N N . ASN A 1 217 ? -31.422 -9.102 19.562 1 22.38 217 ASN A N 1
ATOM 1718 C CA . ASN A 1 217 ? -31.875 -9.156 20.938 1 22.38 217 ASN A CA 1
ATOM 1719 C C . ASN A 1 217 ? -30.75 -9.562 21.891 1 22.38 217 ASN A C 1
ATOM 1721 O O . ASN A 1 217 ? -29.719 -10.078 21.453 1 22.38 217 ASN A O 1
ATOM 1725 N N . SER A 1 218 ? -31.109 -10.062 23.188 1 22.62 218 SER A N 1
ATOM 1726 C CA . SER A 1 218 ? -30.703 -10.031 24.594 1 22.62 218 SER A CA 1
ATOM 1727 C C . SER A 1 218 ? -29.516 -10.945 24.844 1 22.62 218 SER A C 1
ATOM 1729 O O . SER A 1 218 ? -28.75 -10.734 25.797 1 22.62 218 SER A O 1
ATOM 1731 N N . SER A 1 219 ? -29.547 -12.281 24.391 1 22.31 219 SER A N 1
ATOM 1732 C CA . SER A 1 219 ? -29.094 -13.312 25.312 1 22.31 219 SER A CA 1
ATOM 1733 C C . SER A 1 219 ? -27.578 -13.281 25.484 1 22.31 219 SER A C 1
ATOM 1735 O O . SER A 1 219 ? -26.859 -12.719 24.641 1 22.31 219 SER A O 1
ATOM 1737 N N . GLY A 1 220 ? -26.969 -14.062 26.5 1 22.39 220 GLY A N 1
ATOM 1738 C CA . GLY A 1 220 ? -25.844 -14.172 27.406 1 22.39 220 GLY A CA 1
ATOM 1739 C C . GLY A 1 220 ? -24.516 -14.367 26.688 1 22.39 220 GLY A C 1
ATOM 1740 O O . GLY A 1 220 ? -24.469 -14.469 25.469 1 22.39 220 GLY A O 1
ATOM 1741 N N . SER A 1 221 ? -23.625 -15.312 27.125 1 25.78 221 SER A N 1
ATOM 1742 C CA . SER A 1 221 ? -22.266 -15.453 27.609 1 25.78 221 SER A CA 1
ATOM 1743 C C . SER A 1 221 ? -21.328 -15.898 26.484 1 25.78 221 SER A C 1
ATOM 1745 O O . SER A 1 221 ? -20.125 -16.078 26.703 1 25.78 221 SER A O 1
ATOM 1747 N N . SER A 1 222 ? -21.75 -16.266 25.234 1 22.91 222 SER A N 1
ATOM 1748 C CA . SER A 1 222 ? -21.234 -17.5 24.641 1 22.91 222 SER A CA 1
ATOM 1749 C C . SER A 1 222 ? -19.891 -17.266 23.969 1 22.91 222 SER A C 1
ATOM 1751 O O . SER A 1 222 ? -19.281 -18.188 23.422 1 22.91 222 SER A O 1
ATOM 1753 N N . GLU A 1 223 ? -19.516 -16.141 23.734 1 23.78 223 GLU A N 1
ATOM 1754 C CA . GLU A 1 223 ? -18.641 -16.094 22.562 1 23.78 223 GLU A CA 1
ATOM 1755 C C . GLU A 1 223 ? -17.219 -16.5 22.922 1 23.78 223 GLU A C 1
ATOM 1757 O O . GLU A 1 223 ? -16.344 -16.547 22.062 1 23.78 223 GLU A O 1
ATOM 1762 N N . GLU A 1 224 ? -16.734 -16.516 24.25 1 27.09 224 GLU A N 1
ATOM 1763 C CA . GLU A 1 224 ? -15.438 -17.016 24.672 1 27.09 224 GLU A CA 1
ATOM 1764 C C . GLU A 1 224 ? -15.273 -18.484 24.312 1 27.09 224 GLU A C 1
ATOM 1766 O O . GLU A 1 224 ? -14.172 -19.047 24.422 1 27.09 224 GLU A O 1
ATOM 1771 N N . ARG A 1 225 ? -16.375 -19.266 24.141 1 27.17 225 ARG A N 1
ATOM 1772 C CA . ARG A 1 225 ? -16.562 -20.703 23.922 1 27.17 225 ARG A CA 1
ATOM 1773 C C . ARG A 1 225 ? -16.031 -21.125 22.562 1 27.17 225 ARG A C 1
ATOM 1775 O O . ARG A 1 225 ? -15.82 -22.312 22.312 1 27.17 225 ARG A O 1
ATOM 1782 N N . ALA A 1 226 ? -16.047 -20.328 21.688 1 27.36 226 ALA A N 1
ATOM 1783 C CA . ALA A 1 226 ? -15.875 -20.812 20.328 1 27.36 226 ALA A CA 1
ATOM 1784 C C . ALA A 1 226 ? -14.422 -21.172 20.047 1 27.36 226 ALA A C 1
ATOM 1786 O O . ALA A 1 226 ? -14.133 -22.156 19.359 1 27.36 226 ALA A O 1
ATOM 1787 N N . CYS A 1 227 ? -13.469 -20.391 20.531 1 28.22 227 CYS A N 1
ATOM 1788 C CA . CYS A 1 227 ? -12.086 -20.672 20.156 1 28.22 227 CYS A CA 1
ATOM 1789 C C . CYS A 1 227 ? -11.562 -21.906 20.875 1 28.22 227 CYS A C 1
ATOM 1791 O O . CYS A 1 227 ? -10.68 -22.594 20.375 1 28.22 227 CYS A O 1
ATOM 1793 N N . ARG A 1 228 ? -11.977 -22.094 22.172 1 27.81 228 ARG A N 1
ATOM 1794 C CA . ARG A 1 228 ? -11.625 -23.312 22.906 1 27.81 228 ARG A CA 1
ATOM 1795 C C . ARG A 1 228 ? -12.25 -24.547 22.266 1 27.81 228 ARG A C 1
ATOM 1797 O O . ARG A 1 228 ? -11.812 -25.672 22.516 1 27.81 228 ARG A O 1
ATOM 1804 N N . HIS A 1 229 ? -13.43 -24.438 21.609 1 27.81 229 HIS A N 1
ATOM 1805 C CA . HIS A 1 229 ? -14.156 -25.578 21.078 1 27.81 229 HIS A CA 1
ATOM 1806 C C . HIS A 1 229 ? -13.422 -26.203 19.891 1 27.81 229 HIS A C 1
ATOM 1808 O O . HIS A 1 229 ? -13.531 -27.406 19.641 1 27.81 229 HIS A O 1
ATOM 1814 N N . ARG A 1 230 ? -12.781 -25.328 19.094 1 30.3 230 ARG A N 1
ATOM 1815 C CA . ARG A 1 230 ? -12.156 -25.984 17.938 1 30.3 230 ARG A CA 1
ATOM 1816 C C . ARG A 1 230 ? -10.93 -26.781 18.375 1 30.3 230 ARG A C 1
ATOM 1818 O O . ARG A 1 230 ? -10.664 -27.859 17.828 1 30.3 230 ARG A O 1
ATOM 1825 N N . ARG A 1 231 ? -10.18 -26.297 19.344 1 30.84 231 ARG A N 1
ATOM 1826 C CA . ARG A 1 231 ? -9.086 -27.141 19.812 1 30.84 231 ARG A CA 1
ATOM 1827 C C . ARG A 1 231 ? -9.617 -28.406 20.469 1 30.84 231 ARG A C 1
ATOM 1829 O O . ARG A 1 231 ? -8.906 -29.422 20.531 1 30.84 231 ARG A O 1
ATOM 1836 N N . ARG A 1 232 ? -10.695 -28.234 21.281 1 28.05 232 ARG A N 1
ATOM 1837 C CA . ARG A 1 232 ? -11.18 -29.422 21.969 1 28.05 232 ARG A CA 1
ATOM 1838 C C . ARG A 1 232 ? -11.641 -30.484 20.984 1 28.05 232 ARG A C 1
ATOM 1840 O O . ARG A 1 232 ? -11.688 -31.672 21.312 1 28.05 232 ARG A O 1
ATOM 1847 N N . ARG A 1 233 ? -12.234 -30.062 19.875 1 28.28 233 ARG A N 1
ATOM 1848 C CA . ARG A 1 233 ? -12.719 -31.109 19 1 28.28 233 ARG A CA 1
ATOM 1849 C C . ARG A 1 233 ? -11.562 -31.891 18.375 1 28.28 233 ARG A C 1
ATOM 1851 O O . ARG A 1 233 ? -11.711 -33.062 18.031 1 28.28 233 ARG A O 1
ATOM 1858 N N . LEU A 1 234 ? -10.453 -31.156 18.125 1 29.36 234 LEU A N 1
ATOM 1859 C CA . LEU A 1 234 ? -9.391 -31.906 17.484 1 29.36 234 LEU A CA 1
ATOM 1860 C C . LEU A 1 234 ? -8.742 -32.875 18.469 1 29.36 234 LEU A C 1
ATOM 1862 O O . LEU A 1 234 ? -8.055 -33.812 18.062 1 29.36 234 LEU A O 1
ATOM 1866 N N . GLN A 1 235 ? -8.68 -32.406 19.719 1 28.73 235 GLN A N 1
ATOM 1867 C CA . GLN A 1 235 ? -8.039 -33.375 20.609 1 28.73 235 GLN A CA 1
ATOM 1868 C C . GLN A 1 235 ? -8.875 -34.656 20.719 1 28.73 235 GLN A C 1
ATOM 1870 O O . GLN A 1 235 ? -8.414 -35.656 21.281 1 28.73 235 GLN A O 1
ATOM 1875 N N . LEU A 1 236 ? -10.234 -34.438 20.625 1 28.08 236 LEU A N 1
ATOM 1876 C CA . LEU A 1 236 ? -11.008 -35.656 20.922 1 28.08 236 LEU A CA 1
ATOM 1877 C C . LEU A 1 236 ? -10.742 -36.719 19.875 1 28.08 236 LEU A C 1
ATOM 1879 O O . LEU A 1 236 ? -11.281 -37.844 19.969 1 28.08 236 LEU A O 1
ATOM 1883 N N . ARG A 1 237 ? -10.547 -36.188 18.672 1 29.5 237 ARG A N 1
ATOM 1884 C CA . ARG A 1 237 ? -10.594 -37.25 17.688 1 29.5 237 ARG A CA 1
ATOM 1885 C C . ARG A 1 237 ? -9.398 -38.188 17.812 1 29.5 237 ARG A C 1
ATOM 1887 O O . ARG A 1 237 ? -9.172 -39.031 16.953 1 29.5 237 ARG A O 1
ATOM 1894 N N . ARG A 1 238 ? -8.438 -37.75 18.609 1 32 238 ARG A N 1
ATOM 1895 C CA . ARG A 1 238 ? -7.285 -38.656 18.625 1 32 238 ARG A CA 1
ATOM 1896 C C . ARG A 1 238 ? -7.625 -39.969 19.312 1 32 238 ARG A C 1
ATOM 1898 O O . ARG A 1 238 ? -6.727 -40.719 19.719 1 32 238 ARG A O 1
ATOM 1905 N N . GLN A 1 239 ? -8.969 -40.188 19.703 1 25.23 239 GLN A N 1
ATOM 1906 C CA . GLN A 1 239 ? -8.969 -41.438 20.469 1 25.23 239 GLN A CA 1
ATOM 1907 C C . GLN A 1 239 ? -8.555 -42.594 19.578 1 25.23 239 GLN A C 1
ATOM 1909 O O . GLN A 1 239 ? -8.945 -42.688 18.406 1 25.23 239 GLN A O 1
ATOM 1914 N N . PRO A 1 240 ? -7.559 -43.344 19.922 1 27.08 240 PRO A N 1
ATOM 1915 C CA . PRO A 1 240 ? -6.926 -44.531 19.312 1 27.08 240 PRO A CA 1
ATOM 1916 C C . PRO A 1 240 ? -7.918 -45.656 19.016 1 27.08 240 PRO A C 1
ATOM 1918 O O . PRO A 1 240 ? -8.562 -46.156 19.922 1 27.08 240 PRO A O 1
ATOM 1921 N N . ILE A 1 241 ? -8.945 -45.375 18.094 1 23.25 241 ILE A N 1
ATOM 1922 C CA . ILE A 1 241 ? -9.836 -46.531 17.875 1 23.25 241 ILE A CA 1
ATOM 1923 C C . ILE A 1 241 ? -9.008 -47.781 17.641 1 23.25 241 ILE A C 1
ATOM 1925 O O . ILE A 1 241 ? -8.266 -47.875 16.656 1 23.25 241 ILE A O 1
ATOM 1929 N N . LYS A 1 242 ? -8.531 -48.5 18.641 1 24.45 242 LYS A N 1
ATOM 1930 C CA . LYS A 1 242 ? -7.781 -49.75 18.844 1 24.45 242 LYS A CA 1
ATOM 1931 C C . LYS A 1 242 ? -8.242 -50.844 17.891 1 24.45 242 LYS A C 1
ATOM 1933 O O . LYS A 1 242 ? -7.426 -51.438 17.188 1 24.45 242 LYS A O 1
ATOM 1938 N N . GLU A 1 243 ? -9.055 -51.875 18.312 1 22.36 243 GLU A N 1
ATOM 1939 C CA . GLU A 1 243 ? -8.852 -53.312 18.5 1 22.36 243 GLU A CA 1
ATOM 1940 C C . GLU A 1 243 ? -9.398 -54.094 17.312 1 22.36 243 GLU A C 1
ATOM 1942 O O . GLU A 1 243 ? -8.859 -55.156 16.969 1 22.36 243 GLU A O 1
ATOM 1947 N N . GLU A 1 244 ? -10.703 -53.812 16.891 1 21.7 244 GLU A N 1
ATOM 1948 C CA . GLU A 1 244 ? -11.5 -55.031 16.781 1 21.7 244 GLU A CA 1
ATOM 1949 C C . GLU A 1 244 ? -11.18 -55.781 15.484 1 21.7 244 GLU A C 1
ATOM 1951 O O . GLU A 1 244 ? -11.102 -57.031 15.477 1 21.7 244 GLU A O 1
ATOM 1956 N N . GLU A 1 245 ? -11.477 -55.219 14.211 1 22.77 245 GLU A N 1
ATOM 1957 C CA . GLU A 1 245 ? -12.188 -56.094 13.312 1 22.77 245 GLU A CA 1
ATOM 1958 C C . GLU A 1 245 ? -11.219 -57 12.523 1 22.77 245 GLU A C 1
ATOM 1960 O O . GLU A 1 245 ? -10.555 -56.5 11.602 1 22.77 245 GLU A O 1
ATOM 1965 N N . GLU A 1 246 ? -10.328 -57.781 13.156 1 23.58 246 GLU A N 1
ATOM 1966 C CA . GLU A 1 246 ? -9.461 -58.844 12.68 1 23.58 246 GLU A CA 1
ATOM 1967 C C . GLU A 1 246 ? -10.211 -59.781 11.758 1 23.58 246 GLU A C 1
ATOM 1969 O O . GLU A 1 246 ? -9.633 -60.75 11.242 1 23.58 246 GLU A O 1
ATOM 1974 N N . ILE A 1 247 ? -11.641 -59.875 11.969 1 21.55 247 ILE A N 1
ATOM 1975 C CA . ILE A 1 247 ? -12.164 -61.219 11.797 1 21.55 247 ILE A CA 1
ATOM 1976 C C . ILE A 1 247 ? -11.922 -61.688 10.367 1 21.55 247 ILE A C 1
ATOM 1978 O O . ILE A 1 247 ? -11.406 -62.781 10.141 1 21.55 247 ILE A O 1
ATOM 1982 N N . GLU A 1 248 ? -12.773 -61.344 9.414 1 21.25 248 GLU A N 1
ATOM 1983 C CA . GLU A 1 248 ? -13.523 -62.375 8.695 1 21.25 248 GLU A CA 1
ATOM 1984 C C . GLU A 1 248 ? -12.859 -62.688 7.363 1 21.25 248 GLU A C 1
ATOM 1986 O O . GLU A 1 248 ? -13.391 -63.5 6.586 1 21.25 248 GLU A O 1
ATOM 1991 N N . PHE A 1 249 ? -11.836 -61.938 6.891 1 22.08 249 PHE A N 1
ATOM 1992 C CA . PHE A 1 249 ? -11.75 -62.125 5.445 1 22.08 249 PHE A CA 1
ATOM 1993 C C . PHE A 1 249 ? -11.125 -63.469 5.109 1 22.08 249 PHE A C 1
ATOM 1995 O O . PHE A 1 249 ? -9.945 -63.531 4.777 1 22.08 249 PHE A O 1
ATOM 2002 N N . GLN A 1 250 ? -11.211 -64.5 5.973 1 21.12 250 GLN A N 1
ATOM 2003 C CA . GLN A 1 250 ? -10.555 -65.75 5.715 1 21.12 250 GLN A CA 1
ATOM 2004 C C . GLN A 1 250 ? -10.977 -66.375 4.367 1 21.12 250 GLN A C 1
ATOM 2006 O O . GLN A 1 250 ? -10.273 -67.188 3.787 1 21.12 250 GLN A O 1
ATOM 2011 N N . TYR A 1 251 ? -12.32 -66.312 4.059 1 20.22 251 TYR A N 1
ATOM 2012 C CA . TYR A 1 251 ? -12.859 -67.562 3.512 1 20.22 251 TYR A CA 1
ATOM 2013 C C . TYR A 1 251 ? -12.406 -67.75 2.072 1 20.22 251 TYR A C 1
ATOM 2015 O O . TYR A 1 251 ? -12.094 -68.875 1.668 1 20.22 251 TYR A O 1
ATOM 2023 N N . ILE A 1 252 ? -12.711 -66.812 1.061 1 22.8 252 ILE A N 1
ATOM 2024 C CA . ILE A 1 252 ? -13.312 -67.375 -0.157 1 22.8 252 ILE A CA 1
ATOM 2025 C C . ILE A 1 252 ? -12.219 -67.812 -1.133 1 22.8 252 ILE A C 1
ATOM 2027 O O . ILE A 1 252 ? -12.406 -67.688 -2.35 1 22.8 252 ILE A O 1
ATOM 2031 N N . VAL A 1 253 ? -10.984 -67.875 -0.763 1 23.53 253 VAL A N 1
ATOM 2032 C CA . VAL A 1 253 ? -10.016 -68.125 -1.829 1 23.53 253 VAL A CA 1
ATOM 2033 C C . VAL A 1 253 ? -10.211 -69.5 -2.406 1 23.53 253 VAL A C 1
ATOM 2035 O O . VAL A 1 253 ? -9.391 -70 -3.197 1 23.53 253 VAL A O 1
ATOM 2038 N N . THR A 1 254 ? -11.156 -70.312 -1.777 1 22.09 254 THR A N 1
ATOM 2039 C CA . THR A 1 254 ? -10.93 -71.688 -2.074 1 22.09 254 THR A CA 1
ATOM 2040 C C . THR A 1 254 ? -11.008 -71.938 -3.576 1 22.09 254 THR A C 1
ATOM 2042 O O . THR A 1 254 ? -10.266 -72.812 -4.109 1 22.09 254 THR A O 1
ATOM 2045 N N . GLU A 1 255 ? -12.195 -71.688 -4.234 1 23.16 255 GLU A N 1
ATOM 2046 C CA . GLU A 1 255 ? -12.75 -72.75 -5.086 1 23.16 255 GLU A CA 1
ATOM 2047 C C . GLU A 1 255 ? -12.117 -72.75 -6.473 1 23.16 255 GLU A C 1
ATOM 2049 O O . GLU A 1 255 ? -12.344 -73.625 -7.277 1 23.16 255 GLU A O 1
ATOM 2054 N N . MET A 1 256 ? -11.719 -71.562 -7.113 1 23.28 256 MET A N 1
ATOM 2055 C CA . MET A 1 256 ? -11.859 -71.688 -8.562 1 23.28 256 MET A CA 1
ATOM 2056 C C . MET A 1 256 ? -10.742 -72.562 -9.133 1 23.28 256 MET A C 1
ATOM 2058 O O . MET A 1 256 ? -9.617 -72.125 -9.312 1 23.28 256 MET A O 1
ATOM 2062 N N . THR A 1 257 ? -10.5 -73.812 -8.562 1 22.66 257 THR A N 1
ATOM 2063 C CA . THR A 1 257 ? -9.602 -74.875 -8.938 1 22.66 257 THR A CA 1
ATOM 2064 C C . THR A 1 257 ? -9.805 -75.25 -10.406 1 22.66 257 THR A C 1
ATOM 2066 O O . THR A 1 257 ? -8.852 -75.562 -11.109 1 22.66 257 THR A O 1
ATOM 2069 N N . TRP A 1 258 ? -10.969 -75.938 -10.758 1 23.34 258 TRP A N 1
ATOM 2070 C CA . TRP A 1 258 ? -11.031 -77.188 -11.516 1 23.34 258 TRP A CA 1
ATOM 2071 C C . TRP A 1 258 ? -10.812 -76.938 -13.008 1 23.34 258 TRP A C 1
ATOM 2073 O O . TRP A 1 258 ? -10.148 -77.688 -13.688 1 23.34 258 TRP A O 1
ATOM 2083 N N . LEU A 1 259 ? -11.805 -76.25 -13.773 1 22.66 259 LEU A N 1
ATOM 2084 C CA . LEU A 1 259 ? -11.984 -76.625 -15.156 1 22.66 259 LEU A CA 1
ATOM 2085 C C . LEU A 1 259 ? -10.852 -76.125 -16.031 1 22.66 259 LEU A C 1
ATOM 2087 O O . LEU A 1 259 ? -10.43 -75 -15.891 1 22.66 259 LEU A O 1
ATOM 2091 N N . MET B 1 1 ? 25.734 -25.922 56.969 1 36.69 1 MET B N 1
ATOM 2092 C CA . MET B 1 1 ? 25.25 -26.062 55.594 1 36.69 1 MET B CA 1
ATOM 2093 C C . MET B 1 1 ? 24.312 -24.922 55.219 1 36.69 1 MET B C 1
ATOM 2095 O O . MET B 1 1 ? 23.172 -24.875 55.719 1 36.69 1 MET B O 1
ATOM 2099 N N . PHE B 1 2 ? 24.797 -23.688 55.031 1 51.19 2 PHE B N 1
ATOM 2100 C CA . PHE B 1 2 ? 24.172 -22.422 54.656 1 51.19 2 PHE B CA 1
ATOM 2101 C C . PHE B 1 2 ? 23.5 -22.5 53.312 1 51.19 2 PHE B C 1
ATOM 2103 O O . PHE B 1 2 ? 24.156 -22.812 52.312 1 51.19 2 PHE B O 1
ATOM 2110 N N . LEU B 1 3 ? 22.219 -22.859 53.281 1 48.78 3 LEU B N 1
ATOM 2111 C CA . LEU B 1 3 ? 21.344 -22.859 52.125 1 48.78 3 LEU B CA 1
ATOM 2112 C C . LEU B 1 3 ? 21.234 -21.469 51.531 1 48.78 3 LEU B C 1
ATOM 2114 O O . LEU B 1 3 ? 20.734 -20.547 52.188 1 48.78 3 LEU B O 1
ATOM 2118 N N . PHE B 1 4 ? 22.141 -21.031 50.625 1 58.03 4 PHE B N 1
ATOM 2119 C CA . PHE B 1 4 ? 22.031 -19.781 49.875 1 58.03 4 PHE B CA 1
ATOM 2120 C C . PHE B 1 4 ? 20.812 -19.812 48.969 1 58.03 4 PHE B C 1
ATOM 2122 O O . PHE B 1 4 ? 20.672 -20.703 48.125 1 58.03 4 PHE B O 1
ATOM 2129 N N . PRO B 1 5 ? 19.703 -19.172 49.344 1 58.5 5 PRO B N 1
ATOM 2130 C CA . PRO B 1 5 ? 18.609 -19.062 48.375 1 58.5 5 PRO B CA 1
ATOM 2131 C C . PRO B 1 5 ? 19.016 -18.359 47.062 1 58.5 5 PRO B C 1
ATOM 2133 O O . PRO B 1 5 ? 19.703 -17.344 47.125 1 58.5 5 PRO B O 1
ATOM 2136 N N . LEU B 1 6 ? 19.156 -19.109 45.969 1 52.91 6 LEU B N 1
ATOM 2137 C CA . LEU B 1 6 ? 19.344 -18.547 44.625 1 52.91 6 LEU B CA 1
ATOM 2138 C C . LEU B 1 6 ? 18.156 -17.672 44.25 1 52.91 6 LEU B C 1
ATOM 2140 O O . LEU B 1 6 ? 17.031 -18.172 44.094 1 52.91 6 LEU B O 1
ATOM 2144 N N . LEU B 1 7 ? 18.172 -16.391 44.562 1 50.94 7 LEU B N 1
ATOM 2145 C CA . LEU B 1 7 ? 17.219 -15.422 44.031 1 50.94 7 LEU B CA 1
ATOM 2146 C C . LEU B 1 7 ? 17.297 -15.359 42.5 1 50.94 7 LEU B C 1
ATOM 2148 O O . LEU B 1 7 ? 18.312 -14.938 41.938 1 50.94 7 LEU B O 1
ATOM 2152 N N . VAL B 1 8 ? 16.406 -16.062 41.812 1 53.09 8 VAL B N 1
ATOM 2153 C CA . VAL B 1 8 ? 16.25 -15.953 40.375 1 53.09 8 VAL B CA 1
ATOM 2154 C C . VAL B 1 8 ? 15.672 -14.578 40.031 1 53.09 8 VAL B C 1
ATOM 2156 O O . VAL B 1 8 ? 14.539 -14.258 40.406 1 53.09 8 VAL B O 1
ATOM 2159 N N . LEU B 1 9 ? 16.531 -13.625 39.688 1 50.66 9 LEU B N 1
ATOM 2160 C CA . LEU B 1 9 ? 16.125 -12.359 39.094 1 50.66 9 LEU B CA 1
ATOM 2161 C C . LEU B 1 9 ? 15.484 -12.586 37.719 1 50.66 9 LEU B C 1
ATOM 2163 O O . LEU B 1 9 ? 16.156 -12.992 36.781 1 50.66 9 LEU B O 1
ATOM 2167 N N . PHE B 1 10 ? 14.148 -12.703 37.656 1 51.59 10 PHE B N 1
ATOM 2168 C CA . PHE B 1 10 ? 13.406 -12.688 36.406 1 51.59 10 PHE B CA 1
ATOM 2169 C C . PHE B 1 10 ? 13.539 -11.328 35.719 1 51.59 10 PHE B C 1
ATOM 2171 O O . PHE B 1 10 ? 12.984 -10.336 36.188 1 51.59 10 PHE B O 1
ATOM 2178 N N . THR B 1 11 ? 14.531 -11.109 34.875 1 50.38 11 THR B N 1
ATOM 2179 C CA . THR B 1 11 ? 14.555 -9.953 34 1 50.38 11 THR B CA 1
ATOM 2180 C C . THR B 1 11 ? 13.469 -10.055 32.938 1 50.38 11 THR B C 1
ATOM 2182 O O . THR B 1 11 ? 13.492 -10.969 32.094 1 50.38 11 THR B O 1
ATOM 2185 N N . VAL B 1 12 ? 12.344 -9.562 33.188 1 44.91 12 VAL B N 1
ATOM 2186 C CA . VAL B 1 12 ? 11.367 -9.328 32.125 1 44.91 12 VAL B CA 1
ATOM 2187 C C . VAL B 1 12 ? 11.977 -8.438 31.047 1 44.91 12 VAL B C 1
ATOM 2189 O O . VAL B 1 12 ? 12.305 -7.277 31.297 1 44.91 12 VAL B O 1
ATOM 2192 N N . LEU B 1 13 ? 12.641 -8.938 30.094 1 40.25 13 LEU B N 1
ATOM 2193 C CA . LEU B 1 13 ? 12.922 -8.18 28.875 1 40.25 13 LEU B CA 1
ATOM 2194 C C . LEU B 1 13 ? 11.633 -7.629 28.266 1 40.25 13 LEU B C 1
ATOM 2196 O O . LEU B 1 13 ? 10.852 -8.375 27.688 1 40.25 13 LEU B O 1
ATOM 2200 N N . SER B 1 14 ? 11.078 -6.594 28.828 1 41.59 14 SER B N 1
ATOM 2201 C CA . SER B 1 14 ? 10.062 -5.859 28.078 1 41.59 14 SER B CA 1
ATOM 2202 C C . SER B 1 14 ? 10.531 -5.535 26.672 1 41.59 14 SER B C 1
ATOM 2204 O O . SER B 1 14 ? 11.594 -4.934 26.484 1 41.59 14 SER B O 1
ATOM 2206 N N . HIS B 1 15 ? 10.242 -6.344 25.75 1 42.78 15 HIS B N 1
ATOM 2207 C CA . HIS B 1 15 ? 10.359 -5.852 24.391 1 42.78 15 HIS B CA 1
ATOM 2208 C C . HIS B 1 15 ? 9.898 -4.398 24.281 1 42.78 15 HIS B C 1
ATOM 2210 O O . HIS B 1 15 ? 8.719 -4.098 24.484 1 42.78 15 HIS B O 1
ATOM 2216 N N . SER B 1 16 ? 10.672 -3.535 24.688 1 41.69 16 SER B N 1
ATOM 2217 C CA . SER B 1 16 ? 10.375 -2.119 24.5 1 41.69 16 SER B CA 1
ATOM 2218 C C . SER B 1 16 ? 9.93 -1.84 23.062 1 41.69 16 SER B C 1
ATOM 2220 O O . SER B 1 16 ? 10.719 -1.989 22.125 1 41.69 16 SER B O 1
ATOM 2222 N N . ASP B 1 17 ? 8.727 -2.145 22.797 1 47.66 17 ASP B N 1
ATOM 2223 C CA . ASP B 1 17 ? 8.242 -1.582 21.547 1 47.66 17 ASP B CA 1
ATOM 2224 C C . ASP B 1 17 ? 8.789 -0.172 21.328 1 47.66 17 ASP B C 1
ATOM 2226 O O . ASP B 1 17 ? 8.75 0.659 22.234 1 47.66 17 ASP B O 1
ATOM 2230 N N . CYS B 1 18 ? 9.875 -0.031 20.656 1 53.81 18 CYS B N 1
ATOM 2231 C CA . CYS B 1 18 ? 10.438 1.267 20.297 1 53.81 18 CYS B CA 1
ATOM 2232 C C . CYS B 1 18 ? 9.328 2.285 20.047 1 53.81 18 CYS B C 1
ATOM 2234 O O . CYS B 1 18 ? 8.906 2.461 18.891 1 53.81 18 CYS B O 1
ATOM 2236 N N . LYS B 1 19 ? 8.453 2.375 21.062 1 61.06 19 LYS B N 1
ATOM 2237 C CA . LYS B 1 19 ? 7.395 3.379 21.031 1 61.06 19 LYS B CA 1
ATOM 2238 C C . LYS B 1 19 ? 7.977 4.785 20.922 1 61.06 19 LYS B C 1
ATOM 2240 O O . LYS B 1 19 ? 9.023 5.078 21.5 1 61.06 19 LYS B O 1
ATOM 2245 N N . ILE B 1 20 ? 7.555 5.527 19.906 1 70.5 20 ILE B N 1
ATOM 2246 C CA . ILE B 1 20 ? 7.863 6.949 19.812 1 70.5 20 ILE B CA 1
ATOM 2247 C C . ILE B 1 20 ? 7.5 7.645 21.12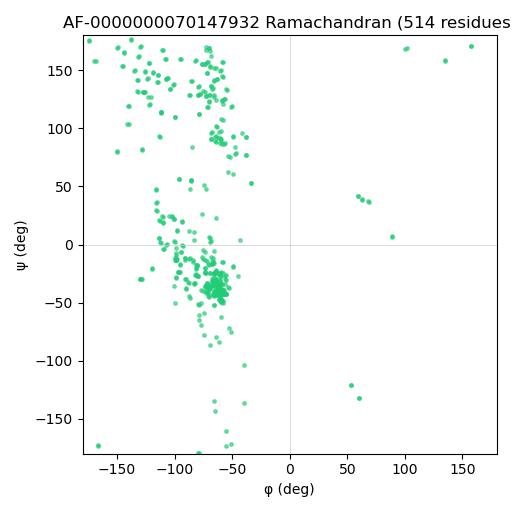5 1 70.5 20 ILE B C 1
ATOM 2249 O O . ILE B 1 20 ? 6.348 7.605 21.547 1 70.5 20 ILE B O 1
ATOM 2253 N N . ASP B 1 21 ? 8.492 8.242 21.812 1 82.81 21 ASP B N 1
ATOM 2254 C CA . ASP B 1 21 ? 8.266 8.797 23.141 1 82.81 21 ASP B CA 1
ATOM 2255 C C . ASP B 1 21 ? 8.359 10.32 23.125 1 82.81 21 ASP B C 1
ATOM 2257 O O . ASP B 1 21 ? 8.258 10.969 24.172 1 82.81 21 ASP B O 1
ATOM 2261 N N . THR B 1 22 ? 8.586 10.883 22 1 93.19 22 THR B N 1
ATOM 2262 C CA . THR B 1 22 ? 8.688 12.336 21.938 1 93.19 22 THR B CA 1
ATOM 2263 C C . THR B 1 22 ? 7.836 12.891 20.797 1 93.19 22 THR B C 1
ATOM 2265 O O . THR B 1 22 ? 7.75 12.273 19.719 1 93.19 22 THR B O 1
ATOM 2268 N N . CYS B 1 23 ? 7.238 13.992 21.078 1 97.44 23 CYS B N 1
ATOM 2269 C CA . CYS B 1 23 ? 6.441 14.68 20.062 1 97.44 23 CYS B CA 1
ATOM 2270 C C . CYS B 1 23 ? 7.262 15.758 19.359 1 97.44 23 CYS B C 1
ATOM 2272 O O . CYS B 1 23 ? 8.32 16.156 19.844 1 97.44 23 CYS B O 1
ATOM 2274 N N . LEU B 1 24 ? 6.82 16.172 18.156 1 96.25 24 LEU B N 1
ATOM 2275 C CA . LEU B 1 24 ? 7.379 17.375 17.531 1 96.25 24 LEU B CA 1
ATOM 2276 C C . LEU B 1 24 ? 7.211 18.594 18.438 1 96.25 24 LEU B C 1
ATOM 2278 O O . LEU B 1 24 ? 6.223 18.703 19.172 1 96.25 24 LEU B O 1
ATOM 2282 N N . PRO B 1 25 ? 8.211 19.438 18.375 1 94.5 25 PRO B N 1
ATOM 2283 C CA . PRO B 1 25 ? 8.008 20.672 19.109 1 94.5 25 PRO B CA 1
ATOM 2284 C C . PRO B 1 25 ? 7.016 21.625 18.438 1 94.5 25 PRO B C 1
ATOM 2286 O O . PRO B 1 25 ? 6.797 21.516 17.219 1 94.5 25 PRO B O 1
ATOM 2289 N N . GLY B 1 26 ? 6.383 22.5 19.234 1 92.69 26 GLY B N 1
ATOM 2290 C CA . GLY B 1 26 ? 5.441 23.469 18.688 1 92.69 26 GLY B CA 1
ATOM 2291 C C . GLY B 1 26 ? 4.449 23.969 19.719 1 92.69 26 GLY B C 1
ATOM 2292 O O . GLY B 1 26 ? 4.344 23.422 20.812 1 92.69 26 GLY B O 1
ATOM 2293 N N . LYS B 1 27 ? 3.709 25.016 19.266 1 90.75 27 LYS B N 1
ATOM 2294 C CA . LYS B 1 27 ? 2.773 25.719 20.141 1 90.75 27 LYS B CA 1
ATOM 2295 C C . LYS B 1 27 ? 1.729 24.75 20.703 1 90.75 27 LYS B C 1
ATOM 2297 O O . LYS B 1 27 ? 1.375 24.844 21.891 1 90.75 27 LYS B O 1
ATOM 2302 N N . TYR B 1 28 ? 1.25 23.797 19.891 1 94.38 28 TYR B N 1
ATOM 2303 C CA . TYR B 1 28 ? 0.148 22.922 20.297 1 94.38 28 TYR B CA 1
ATOM 2304 C C . TYR B 1 28 ? 0.615 21.484 20.469 1 94.38 28 TYR B C 1
ATOM 2306 O O . TYR B 1 28 ? -0.19 20.562 20.391 1 94.38 28 TYR B O 1
ATOM 2314 N N . HIS B 1 29 ? 1.892 21.312 20.641 1 96.44 29 HIS B N 1
ATOM 2315 C CA . HIS B 1 29 ? 2.459 19.984 20.828 1 96.44 29 HIS B CA 1
ATOM 2316 C C . HIS B 1 29 ? 2.822 19.719 22.281 1 96.44 29 HIS B C 1
ATOM 2318 O O . HIS B 1 29 ? 3.387 20.594 22.953 1 96.44 29 HIS B O 1
ATOM 2324 N N . LYS B 1 30 ? 2.426 18.578 22.703 1 97.25 30 LYS B N 1
ATOM 2325 C CA . LYS B 1 30 ? 2.902 18.094 24 1 97.25 30 LYS B CA 1
ATOM 2326 C C . LYS B 1 30 ? 4.34 17.594 23.906 1 97.25 30 LYS B C 1
ATOM 2328 O O . LYS B 1 30 ? 4.82 17.266 22.812 1 97.25 30 LYS B O 1
ATOM 2333 N N . PRO B 1 31 ? 5.066 17.609 25.078 1 95.88 31 PRO B N 1
ATOM 2334 C CA . PRO B 1 31 ? 6.43 17.078 25.031 1 95.88 31 PRO B CA 1
ATOM 2335 C C . PRO B 1 31 ? 6.461 15.586 24.703 1 95.88 31 PRO B C 1
ATOM 2337 O O . PRO B 1 31 ? 7.348 15.133 23.969 1 95.88 31 PRO B O 1
ATOM 2340 N N . SER B 1 32 ? 5.516 14.82 25.281 1 97 32 SER B N 1
ATOM 2341 C CA . SER B 1 32 ? 5.395 13.383 25.031 1 97 32 SER B CA 1
ATOM 2342 C C . SER B 1 32 ? 3.947 12.984 24.781 1 97 32 SER B C 1
ATOM 2344 O O . SER B 1 32 ? 3.021 13.625 25.297 1 97 32 SER B O 1
ATOM 2346 N N . PRO B 1 33 ? 3.805 11.953 23.984 1 97.69 33 PRO B N 1
ATOM 2347 C CA . PRO B 1 33 ? 2.432 11.531 23.688 1 97.69 33 PRO B CA 1
ATOM 2348 C C . PRO B 1 33 ? 1.729 10.922 24.891 1 97.69 33 PRO B C 1
ATOM 2350 O O . PRO B 1 33 ? 2.391 10.445 25.828 1 97.69 33 PRO B O 1
ATOM 2353 N N . GLY B 1 34 ? 0.413 11 24.953 1 97.25 34 GLY B N 1
ATOM 2354 C CA . GLY B 1 34 ? -0.425 10.43 26 1 97.25 34 GLY B CA 1
ATOM 2355 C C . GLY B 1 34 ? -1.908 10.578 25.719 1 97.25 34 GLY B C 1
ATOM 2356 O O . GLY B 1 34 ? -2.303 11.227 24.75 1 97.25 34 GLY B O 1
ATOM 2357 N N . PRO B 1 35 ? -2.746 10.008 26.562 1 97.5 35 PRO B N 1
ATOM 2358 C CA . PRO B 1 35 ? -4.191 10.016 26.312 1 97.5 35 PRO B CA 1
ATOM 2359 C C . PRO B 1 35 ? -4.801 11.414 26.422 1 97.5 35 PRO B C 1
ATOM 2361 O O . PRO B 1 35 ? -4.359 12.219 27.25 1 97.5 35 PRO B O 1
ATOM 2364 N N . GLU B 1 36 ? -5.641 11.75 25.516 1 97.75 36 GLU B N 1
ATOM 2365 C CA . GLU B 1 36 ? -6.48 12.945 25.531 1 97.75 36 GLU B CA 1
ATOM 2366 C C . GLU B 1 36 ? -7.945 12.594 25.297 1 97.75 36 GLU B C 1
ATOM 2368 O O . GLU B 1 36 ? -8.469 12.812 24.203 1 97.75 36 GLU B O 1
ATOM 2373 N N . PRO B 1 37 ? -8.75 12.141 26.297 1 94.75 37 PRO B N 1
ATOM 2374 C CA . PRO B 1 37 ? -10.086 11.578 26.109 1 94.75 37 PRO B CA 1
ATOM 2375 C C . PRO B 1 37 ? -11.117 12.625 25.703 1 94.75 37 PRO B C 1
ATOM 2377 O O . PRO B 1 37 ? -12.172 12.281 25.156 1 94.75 37 PRO B O 1
ATOM 2380 N N . ASN B 1 38 ? -10.898 13.945 25.859 1 95.81 38 ASN B N 1
ATOM 2381 C CA . ASN B 1 38 ? -11.906 14.969 25.594 1 95.81 38 ASN B CA 1
ATOM 2382 C C . ASN B 1 38 ? -11.656 15.648 24.25 1 95.81 38 ASN B C 1
ATOM 2384 O O . ASN B 1 38 ? -12.086 16.781 24.031 1 95.81 38 ASN B O 1
ATOM 2388 N N . MET B 1 39 ? -10.961 14.953 23.344 1 96.75 39 MET B N 1
ATOM 2389 C CA . MET B 1 39 ? -10.711 15.508 22.016 1 96.75 39 MET B CA 1
ATOM 2390 C C . MET B 1 39 ? -12.008 15.633 21.219 1 96.75 39 MET B C 1
ATOM 2392 O O . MET B 1 39 ? -12.82 14.703 21.203 1 96.75 39 MET B O 1
ATOM 2396 N N . LYS B 1 40 ? -12.289 16.75 20.531 1 97.19 40 LYS B N 1
ATOM 2397 C CA . LYS B 1 40 ? -13.5 16.984 19.766 1 97.19 40 LYS B CA 1
ATOM 2398 C C . LYS B 1 40 ? -13.258 16.719 18.281 1 97.19 40 LYS B C 1
ATOM 2400 O O . LYS B 1 40 ? -14.211 16.656 17.484 1 97.19 40 LYS B O 1
ATOM 2405 N N . ALA B 1 41 ? -12.086 16.609 17.938 1 97.62 41 ALA B N 1
ATOM 2406 C CA . ALA B 1 41 ? -11.594 16.25 16.609 1 97.62 41 ALA B CA 1
ATOM 2407 C C . ALA B 1 41 ? -10.273 15.5 16.688 1 97.62 41 ALA B C 1
ATOM 2409 O O . ALA B 1 41 ? -9.688 15.375 17.781 1 97.62 41 ALA B O 1
ATOM 2410 N N . CYS B 1 42 ? -9.758 14.914 15.648 1 98 42 CYS B N 1
ATOM 2411 C CA . CYS B 1 42 ? -8.5 14.18 15.617 1 98 42 CYS B CA 1
ATOM 2412 C C . CYS B 1 42 ? -8.555 12.961 16.531 1 98 42 CYS B C 1
ATOM 2414 O O . CYS B 1 42 ? -7.562 12.625 17.188 1 98 42 CYS B O 1
ATOM 2416 N N . THR B 1 43 ? -9.68 12.32 16.547 1 97.38 43 THR B N 1
ATOM 2417 C CA . THR B 1 43 ? -9.938 11.266 17.516 1 97.38 43 THR B CA 1
ATOM 2418 C C . THR B 1 43 ? -9.125 10.016 17.203 1 97.38 43 THR B C 1
ATOM 2420 O O . THR B 1 43 ? -8.984 9.133 18.047 1 97.38 43 THR B O 1
ATOM 2423 N N . LEU B 1 44 ? -8.602 9.992 16.016 1 96.44 44 LEU B N 1
ATOM 2424 C CA . LEU B 1 44 ? -7.695 8.906 15.664 1 96.44 44 LEU B CA 1
ATOM 2425 C C . LEU B 1 44 ? -6.539 8.812 16.656 1 96.44 44 LEU B C 1
ATOM 2427 O O . LEU B 1 44 ? -5.992 7.727 16.875 1 96.44 44 LEU B O 1
ATOM 2431 N N . TYR B 1 45 ? -6.223 9.969 17.281 1 97.12 45 TYR B N 1
ATOM 2432 C CA . TYR B 1 45 ? -5.023 10.031 18.109 1 97.12 45 TYR B CA 1
ATOM 2433 C C . TYR B 1 45 ? -5.387 10.148 19.594 1 97.12 45 TYR B C 1
ATOM 2435 O O . TYR B 1 45 ? -4.551 10.523 20.406 1 97.12 45 TYR B O 1
ATOM 2443 N N . LEU B 1 46 ? -6.566 9.812 19.938 1 97.31 46 LEU B N 1
ATOM 2444 C CA . LEU B 1 46 ? -7.145 10.039 21.25 1 97.31 46 LEU B CA 1
ATOM 2445 C C . LEU B 1 46 ? -6.371 9.273 22.328 1 97.31 46 LEU B C 1
ATOM 2447 O O . LEU B 1 46 ? -6.117 9.805 23.406 1 97.31 46 LEU B O 1
ATOM 2451 N N . LYS B 1 47 ? -5.898 8.008 22.078 1 95.75 47 LYS B N 1
ATOM 2452 C CA . LYS B 1 47 ? -5.293 7.137 23.078 1 95.75 47 LYS B CA 1
ATOM 2453 C C . LYS B 1 47 ? -3.836 7.52 23.328 1 95.75 47 LYS B C 1
ATOM 2455 O O . LYS B 1 47 ? -3.287 7.234 24.391 1 95.75 47 LYS B O 1
ATOM 2460 N N . ASN B 1 48 ? -3.215 8.078 22.406 1 96.75 48 ASN B N 1
ATOM 2461 C CA . ASN B 1 48 ? -1.807 8.453 22.469 1 96.75 48 ASN B CA 1
ATOM 2462 C C . ASN B 1 48 ? -1.521 9.688 21.609 1 96.75 48 ASN B C 1
ATOM 2464 O O . ASN B 1 48 ? -0.875 9.594 20.562 1 96.75 48 ASN B O 1
ATOM 2468 N N . SER B 1 49 ? -1.88 10.891 22.203 1 98.12 49 SER B N 1
ATOM 2469 C CA . SER B 1 49 ? -1.913 12.109 21.406 1 98.12 49 SER B CA 1
ATOM 2470 C C . SER B 1 49 ? -0.727 13.008 21.734 1 98.12 49 SER B C 1
ATOM 2472 O O . SER B 1 49 ? -0.348 13.156 22.891 1 98.12 49 SER B O 1
ATOM 2474 N N . CYS B 1 50 ? -0.23 13.648 20.719 1 98.38 50 CYS B N 1
ATOM 2475 C CA . CYS B 1 50 ? 0.804 14.664 20.875 1 98.38 50 CYS B CA 1
ATOM 2476 C C . CYS B 1 50 ? 0.192 16.062 20.953 1 98.38 50 CYS B C 1
ATOM 2478 O O . CYS B 1 50 ? 0.906 17.047 21.141 1 98.38 50 CYS B O 1
ATOM 2480 N N . CYS B 1 51 ? -1.138 16.219 20.75 1 98.19 51 CYS B N 1
ATOM 2481 C CA . CYS B 1 51 ? -1.777 17.516 20.906 1 98.19 51 CYS B CA 1
ATOM 2482 C C . CYS B 1 51 ? -2.75 17.5 22.078 1 98.19 51 CYS B C 1
ATOM 2484 O O . CYS B 1 51 ? -3.285 16.453 22.438 1 98.19 51 CYS B O 1
ATOM 2486 N N . PRO B 1 52 ? -2.885 18.641 22.812 1 97.5 52 PRO B N 1
ATOM 2487 C CA . PRO B 1 52 ? -3.896 18.703 23.859 1 97.5 52 PRO B CA 1
ATOM 2488 C C . PRO B 1 52 ? -5.32 18.766 23.312 1 97.5 52 PRO B C 1
ATOM 2490 O O . PRO B 1 52 ? -5.535 19.219 22.188 1 97.5 52 PRO B O 1
ATOM 2493 N N . ALA B 1 53 ? -6.289 18.375 24.094 1 96.94 53 ALA B N 1
ATOM 2494 C CA . ALA B 1 53 ? -7.691 18.312 23.688 1 96.94 53 ALA B CA 1
ATOM 2495 C C . ALA B 1 53 ? -8.188 19.688 23.25 1 96.94 53 ALA B C 1
ATOM 2497 O O . ALA B 1 53 ? -9.008 19.797 22.328 1 96.94 53 ALA B O 1
ATOM 2498 N N . ASN B 1 54 ? -7.738 20.734 23.828 1 94.62 54 ASN B N 1
ATOM 2499 C CA . ASN B 1 54 ? -8.234 22.078 23.531 1 94.62 54 ASN B CA 1
ATOM 2500 C C . ASN B 1 54 ? -7.879 22.5 22.109 1 94.62 54 ASN B C 1
ATOM 2502 O O . ASN B 1 54 ? -8.617 23.266 21.484 1 94.62 54 ASN B O 1
ATOM 2506 N N . PHE B 1 55 ? -6.73 22.062 21.641 1 96.12 55 PHE B N 1
ATOM 2507 C CA . PHE B 1 55 ? -6.371 22.359 20.266 1 96.12 55 PHE B CA 1
ATOM 2508 C C . PHE B 1 55 ? -7.445 21.844 19.312 1 96.12 55 PHE B C 1
ATOM 2510 O O . PHE B 1 55 ? -7.789 22.516 18.328 1 96.12 55 PHE B O 1
ATOM 2517 N N . THR B 1 56 ? -7.941 20.672 19.547 1 97.19 56 THR B N 1
ATOM 2518 C CA . THR B 1 56 ? -8.836 19.984 18.609 1 97.19 56 THR B CA 1
ATOM 2519 C C . THR B 1 56 ? -10.172 20.734 18.516 1 97.19 56 THR B C 1
ATOM 2521 O O . THR B 1 56 ? -10.938 20.5 17.578 1 97.19 56 THR B O 1
ATOM 2524 N N . GLU B 1 57 ? -10.469 21.656 19.453 1 94.44 57 GLU B N 1
ATOM 2525 C CA . GLU B 1 57 ? -11.68 22.469 19.391 1 94.44 57 GLU B CA 1
ATOM 2526 C C . GLU B 1 57 ? -11.664 23.375 18.156 1 94.44 57 GLU B C 1
ATOM 2528 O O . GLU B 1 57 ? -12.711 23.656 17.578 1 94.44 57 GLU B O 1
ATOM 2533 N N . LEU B 1 58 ? -10.461 23.766 17.781 1 92.62 58 LEU B N 1
ATOM 2534 C CA . LEU B 1 58 ? -10.305 24.625 16.609 1 92.62 58 LEU B CA 1
ATOM 2535 C C . LEU B 1 58 ? -10.758 23.906 15.336 1 92.62 58 LEU B C 1
ATOM 2537 O O . LEU B 1 58 ? -11.273 24.531 14.414 1 92.62 58 LEU B O 1
ATOM 2541 N N . LEU B 1 59 ? -10.609 22.562 15.359 1 96 59 LEU B N 1
ATOM 2542 C CA . LEU B 1 59 ? -10.875 21.781 14.156 1 96 59 LEU B CA 1
ATOM 2543 C C . LEU B 1 59 ? -12.266 21.156 14.211 1 96 59 LEU B C 1
ATOM 2545 O O . LEU B 1 59 ? -12.766 20.656 13.203 1 96 59 LEU B O 1
ATOM 2549 N N . ALA B 1 60 ? -12.867 21.172 15.375 1 95 60 ALA B N 1
ATOM 2550 C CA . ALA B 1 60 ? -14.18 20.562 15.539 1 95 60 ALA B CA 1
ATOM 2551 C C . ALA B 1 60 ? -15.273 21.406 14.883 1 95 60 ALA B C 1
ATOM 2553 O O . ALA B 1 60 ? -16.312 20.875 14.484 1 95 60 ALA B O 1
ATOM 2554 N N . GLN B 1 61 ? -14.984 22.703 14.75 1 90.94 61 GLN B N 1
ATOM 2555 C CA . GLN B 1 61 ? -15.938 23.594 14.117 1 90.94 61 GLN B CA 1
ATOM 2556 C C . GLN B 1 61 ? -15.875 23.484 12.594 1 90.94 61 GLN B C 1
ATOM 2558 O O . GLN B 1 61 ? -14.789 23.312 12.023 1 90.94 61 GLN B O 1
ATOM 2563 N N . SER B 1 62 ? -17.016 23.422 11.992 1 93.44 62 SER B N 1
ATOM 2564 C CA . SER B 1 62 ? -17.109 23.422 10.531 1 93.44 62 SER B CA 1
ATOM 2565 C C . SER B 1 62 ? -18.047 24.531 10.047 1 93.44 62 SER B C 1
ATOM 2567 O O . SER B 1 62 ? -19.172 24.672 10.555 1 93.44 62 SER B O 1
ATOM 2569 N N . PRO B 1 63 ? -17.641 25.406 9.008 1 94.88 63 PRO B N 1
ATOM 2570 C CA . PRO B 1 63 ? -16.312 25.359 8.367 1 94.88 63 PRO B CA 1
ATOM 2571 C C . PRO B 1 63 ? -15.203 25.859 9.273 1 94.88 63 PRO B C 1
ATOM 2573 O O . PRO B 1 63 ? -15.445 26.703 10.148 1 94.88 63 PRO B O 1
ATOM 2576 N N . VAL B 1 64 ? -14.031 25.266 9.102 1 94.5 64 VAL B N 1
ATOM 2577 C CA . VAL B 1 64 ? -12.859 25.766 9.812 1 94.5 64 VAL B CA 1
ATOM 2578 C C . VAL B 1 64 ? -12.414 27.094 9.203 1 94.5 64 VAL B C 1
ATOM 2580 O O . VAL B 1 64 ? -12.219 27.188 7.988 1 94.5 64 VAL B O 1
ATOM 2583 N N . ILE B 1 65 ? -12.266 28.047 9.992 1 89.75 65 ILE B N 1
ATOM 2584 C CA . ILE B 1 65 ? -11.859 29.359 9.516 1 89.75 65 ILE B CA 1
ATOM 2585 C C . ILE B 1 65 ? -10.336 29.453 9.461 1 89.75 65 ILE B C 1
ATOM 2587 O O . ILE B 1 65 ? -9.773 29.984 8.508 1 89.75 65 ILE B O 1
ATOM 2591 N N . GLY B 1 66 ? -9.664 28.938 10.555 1 86 66 GLY B N 1
ATOM 2592 C CA . GLY B 1 66 ? -8.211 28.969 10.602 1 86 66 GLY B CA 1
ATOM 2593 C C . GLY B 1 66 ? -7.633 28.156 11.742 1 86 66 GLY B C 1
ATOM 2594 O O . GLY B 1 66 ? -8.344 27.797 12.68 1 86 66 GLY B O 1
ATOM 2595 N N . VAL B 1 67 ? -6.414 27.797 11.555 1 86.31 67 VAL B N 1
ATOM 2596 C CA . VAL B 1 67 ? -5.613 27.141 12.586 1 86.31 67 VAL B CA 1
ATOM 2597 C C . VAL B 1 67 ? -4.363 27.984 12.867 1 86.31 67 VAL B C 1
ATOM 2599 O O . VAL B 1 67 ? -3.557 28.219 11.969 1 86.31 67 VAL B O 1
ATOM 2602 N N . SER B 1 68 ? -4.246 28.406 14.148 1 77.44 68 SER B N 1
ATOM 2603 C CA . SER B 1 68 ? -3.146 29.297 14.516 1 77.44 68 SER B CA 1
ATOM 2604 C C . SER B 1 68 ? -3.1 30.516 13.609 1 77.44 68 SER B C 1
ATOM 2606 O O . SER B 1 68 ? -4.09 31.234 13.477 1 77.44 68 SER B O 1
ATOM 2608 N N . ASP B 1 69 ? -1.996 30.734 12.914 1 75.62 69 ASP B N 1
ATOM 2609 C CA . ASP B 1 69 ? -1.852 31.953 12.125 1 75.62 69 ASP B CA 1
ATOM 2610 C C . ASP B 1 69 ? -2.186 31.703 10.656 1 75.62 69 ASP B C 1
ATOM 2612 O O . ASP B 1 69 ? -1.999 32.562 9.805 1 75.62 69 ASP B O 1
ATOM 2616 N N . THR B 1 70 ? -2.77 30.531 10.445 1 83.19 70 THR B N 1
ATOM 2617 C CA . THR B 1 70 ? -3.111 30.188 9.07 1 83.19 70 THR B CA 1
ATOM 2618 C C . THR B 1 70 ? -4.625 30.156 8.883 1 83.19 70 THR B C 1
ATOM 2620 O O . THR B 1 70 ? -5.316 29.328 9.469 1 83.19 70 THR B O 1
ATOM 2623 N N . TYR B 1 71 ? -5.105 31.109 8.094 1 88.5 71 TYR B N 1
ATOM 2624 C CA . TYR B 1 71 ? -6.527 31.141 7.781 1 88.5 71 TYR B CA 1
ATOM 2625 C C . TYR B 1 71 ? -6.836 30.266 6.574 1 88.5 71 TYR B C 1
ATOM 2627 O O . TYR B 1 71 ? -6.215 30.406 5.52 1 88.5 71 TYR B O 1
ATOM 2635 N N . TRP B 1 72 ? -7.836 29.344 6.703 1 92.56 72 TRP B N 1
ATOM 2636 C CA . TRP B 1 72 ? -8.195 28.391 5.66 1 92.56 72 TRP B CA 1
ATOM 2637 C C . TRP B 1 72 ? -9.211 29 4.691 1 92.56 72 TRP B C 1
ATOM 2639 O O . TRP B 1 72 ? -9.422 28.469 3.598 1 92.56 72 TRP B O 1
ATOM 2649 N N . ASN B 1 73 ? -9.82 30.234 5.098 1 92.81 73 ASN B N 1
ATOM 2650 C CA . ASN B 1 73 ? -10.914 30.797 4.312 1 92.81 73 ASN B CA 1
ATOM 2651 C C . ASN B 1 73 ? -10.484 32.062 3.602 1 92.81 73 ASN B C 1
ATOM 2653 O O . ASN B 1 73 ? -11.312 32.938 3.348 1 92.81 73 ASN B O 1
ATOM 2657 N N . ARG B 1 74 ? -9.18 32.281 3.318 1 91.25 74 ARG B N 1
ATOM 2658 C CA . ARG B 1 74 ? -8.688 33.469 2.646 1 91.25 74 ARG B CA 1
ATOM 2659 C C . ARG B 1 74 ? -9.289 33.594 1.25 1 91.25 74 ARG B C 1
ATOM 2661 O O . ARG B 1 74 ? -9.492 34.719 0.756 1 91.25 74 ARG B O 1
ATOM 2668 N N . CYS B 1 75 ? -9.523 32.5 0.632 1 95.69 75 CYS B N 1
ATOM 2669 C CA . CYS B 1 75 ? -10.102 32.5 -0.707 1 95.69 75 CYS B CA 1
ATOM 2670 C C . CYS B 1 75 ? -11.477 31.844 -0.705 1 95.69 75 CYS B C 1
ATOM 2672 O O . CYS B 1 75 ? -11.828 31.109 -1.639 1 95.69 75 CYS B O 1
ATOM 2674 N N . GLY B 1 76 ? -12.25 32.062 0.421 1 94.62 76 GLY B N 1
ATOM 2675 C CA . GLY B 1 76 ? -13.555 31.438 0.562 1 94.62 76 GLY B CA 1
ATOM 2676 C C . GLY B 1 76 ? -13.539 30.234 1.47 1 94.62 76 GLY B C 1
ATOM 2677 O O . GLY B 1 76 ? -12.469 29.719 1.813 1 94.62 76 GLY B O 1
ATOM 2678 N N . THR B 1 77 ? -14.695 29.781 1.804 1 95.62 77 THR B N 1
ATOM 2679 C CA . THR B 1 77 ? -14.836 28.609 2.656 1 95.62 77 THR B CA 1
ATOM 2680 C C . THR B 1 77 ? -14.531 27.328 1.873 1 95.62 77 THR B C 1
ATOM 2682 O O . THR B 1 77 ? -15.016 27.156 0.753 1 95.62 77 THR B O 1
ATOM 2685 N N . LEU B 1 78 ? -13.711 26.469 2.441 1 97.25 78 LEU B N 1
ATOM 2686 C CA . LEU B 1 78 ? -13.422 25.188 1.815 1 97.25 78 LEU B CA 1
ATOM 2687 C C . LEU B 1 78 ? -14.672 24.312 1.776 1 97.25 78 LEU B C 1
ATOM 2689 O O . LEU B 1 78 ? -15.477 24.328 2.709 1 97.25 78 LEU B O 1
ATOM 2693 N N . SER B 1 79 ? -14.805 23.594 0.631 1 98.06 79 SER B N 1
ATOM 2694 C CA . SER B 1 79 ? -15.859 22.578 0.612 1 98.06 79 SER B CA 1
ATOM 2695 C C . SER B 1 79 ? -15.672 21.562 1.731 1 98.06 79 SER B C 1
ATOM 2697 O O . SER B 1 79 ? -14.562 21.391 2.24 1 98.06 79 SER B O 1
ATOM 2699 N N . LYS B 1 80 ? -16.781 20.891 2.113 1 97.81 80 LYS B N 1
ATOM 2700 C CA . LYS B 1 80 ? -16.734 19.922 3.207 1 97.81 80 LYS B CA 1
ATOM 2701 C C . LYS B 1 80 ? -15.719 18.828 2.926 1 97.81 80 LYS B C 1
ATOM 2703 O O . LYS B 1 80 ? -14.969 18.422 3.818 1 97.81 80 LYS B O 1
ATOM 2708 N N . LYS B 1 81 ? -15.656 18.328 1.683 1 98.31 81 LYS B N 1
ATOM 2709 C CA . LYS B 1 81 ? -14.727 17.266 1.31 1 98.31 81 LYS B CA 1
ATOM 2710 C C . LYS B 1 81 ? -13.273 17.734 1.399 1 98.31 81 LYS B C 1
ATOM 2712 O O . LYS B 1 81 ? -12.414 17.031 1.911 1 98.31 81 LYS B O 1
ATOM 2717 N N . CYS B 1 82 ? -13.008 18.922 0.928 1 98.56 82 CYS B N 1
ATOM 2718 C CA . CYS B 1 82 ? -11.664 19.469 1.003 1 98.56 82 CYS B CA 1
ATOM 2719 C C . CYS B 1 82 ? -11.242 19.688 2.451 1 98.56 82 CYS B C 1
ATOM 2721 O O . CYS B 1 82 ? -10.133 19.328 2.84 1 98.56 82 CYS B O 1
ATOM 2723 N N . GLU B 1 83 ? -12.141 20.219 3.221 1 98.12 83 GLU B N 1
ATOM 2724 C CA . GLU B 1 83 ? -11.891 20.484 4.637 1 98.12 83 GLU B CA 1
ATOM 2725 C C . GLU B 1 83 ? -11.508 19.203 5.371 1 98.12 83 GLU B C 1
ATOM 2727 O O . GLU B 1 83 ? -10.625 19.219 6.234 1 98.12 83 GLU B O 1
ATOM 2732 N N . GLU B 1 84 ? -12.148 18.109 5.031 1 97.69 84 GLU B N 1
ATOM 2733 C CA . GLU B 1 84 ? -11.867 16.844 5.68 1 97.69 84 GLU B CA 1
ATOM 2734 C C . GLU B 1 84 ? -10.422 16.406 5.457 1 97.69 84 GLU B C 1
ATOM 2736 O O . GLU B 1 84 ? -9.758 15.93 6.383 1 97.69 84 GLU B O 1
ATOM 2741 N N . TYR B 1 85 ? -9.93 16.562 4.273 1 98.38 85 TYR B N 1
ATOM 2742 C CA . TYR B 1 85 ? -8.547 16.188 3.994 1 98.38 85 TYR B CA 1
ATOM 2743 C C . TYR B 1 85 ? -7.582 17.141 4.68 1 98.38 85 TYR B C 1
ATOM 2745 O O . TYR B 1 85 ? -6.547 16.719 5.203 1 98.38 85 TYR B O 1
ATOM 2753 N N . MET B 1 86 ? -7.906 18.406 4.734 1 97.44 86 MET B N 1
ATOM 2754 C CA . MET B 1 86 ? -7.082 19.391 5.434 1 97.44 86 MET B CA 1
ATOM 2755 C C . MET B 1 86 ? -7.008 19.078 6.926 1 97.44 86 MET B C 1
ATOM 2757 O O . MET B 1 86 ? -5.941 19.172 7.531 1 97.44 86 MET B O 1
ATOM 2761 N N . LYS B 1 87 ? -8.125 18.641 7.418 1 97.56 87 LYS B N 1
ATOM 2762 C CA . LYS B 1 87 ? -8.172 18.266 8.828 1 97.56 87 LYS B CA 1
ATOM 2763 C C . LYS B 1 87 ? -7.297 17.047 9.109 1 97.56 87 LYS B C 1
ATOM 2765 O O . LYS B 1 87 ? -6.586 17 10.109 1 97.56 87 LYS B O 1
ATOM 2770 N N . LYS B 1 88 ? -7.359 16.062 8.227 1 98 88 LYS B N 1
ATOM 2771 C CA . LYS B 1 88 ? -6.543 14.867 8.398 1 98 88 LYS B CA 1
ATOM 2772 C C . LYS B 1 88 ? -5.062 15.219 8.477 1 98 88 LYS B C 1
ATOM 2774 O O . LYS B 1 88 ? -4.344 14.711 9.344 1 98 88 LYS B O 1
ATOM 2779 N N . LEU B 1 89 ? -4.641 16.094 7.656 1 97.69 89 LEU B N 1
ATOM 2780 C CA . LEU B 1 89 ? -3.236 16.484 7.605 1 97.69 89 LEU B CA 1
ATOM 2781 C C . LEU B 1 89 ? -2.85 17.281 8.844 1 97.69 89 LEU B C 1
ATOM 2783 O O . LEU B 1 89 ? -1.798 17.047 9.438 1 97.69 89 LEU B O 1
ATOM 2787 N N . GLU B 1 90 ? -3.701 18.188 9.18 1 96.94 90 GLU B N 1
ATOM 2788 C CA . GLU B 1 90 ? -3.445 19 10.367 1 96.94 90 GLU B CA 1
ATOM 2789 C C . GLU B 1 90 ? -3.416 18.141 11.625 1 96.94 90 GLU B C 1
ATOM 2791 O O . GLU B 1 90 ? -2.559 18.328 12.492 1 96.94 90 GLU B O 1
ATOM 2796 N N . CYS B 1 91 ? -4.379 17.188 11.703 1 98 91 CYS B N 1
ATOM 2797 C CA . CYS B 1 91 ? -4.422 16.281 12.836 1 98 91 CYS B CA 1
ATOM 2798 C C . CYS B 1 91 ? -3.16 15.43 12.906 1 98 91 CYS B C 1
ATOM 2800 O O . CYS B 1 91 ? -2.615 15.195 13.984 1 98 91 CYS B O 1
ATOM 2802 N N . PHE B 1 92 ? -2.703 14.969 11.789 1 98.12 92 PHE B N 1
ATOM 2803 C CA . PHE B 1 92 ? -1.467 14.188 11.773 1 98.12 92 PHE B CA 1
ATOM 2804 C C . PHE B 1 92 ? -0.299 15.023 12.289 1 98.12 92 PHE B C 1
ATOM 2806 O O . PHE B 1 92 ? 0.463 14.578 13.148 1 98.12 92 PHE B O 1
ATOM 2813 N N . TYR B 1 93 ? -0.164 16.234 11.805 1 97.19 93 TYR B N 1
ATOM 2814 C CA . TYR B 1 93 ? 0.946 17.109 12.164 1 97.19 93 TYR B CA 1
ATOM 2815 C C . TYR B 1 93 ? 0.922 17.422 13.656 1 97.19 93 TYR B C 1
ATOM 2817 O O . TYR B 1 93 ? 1.95 17.344 14.328 1 97.19 93 TYR B O 1
ATOM 2825 N N . GLN B 1 94 ? -0.218 17.703 14.164 1 97.19 94 GLN B N 1
ATOM 2826 C CA . GLN B 1 94 ? -0.306 18.234 15.516 1 97.19 94 GLN B CA 1
ATOM 2827 C C . GLN B 1 94 ? -0.366 17.109 16.547 1 97.19 94 GLN B C 1
ATOM 2829 O O . GLN B 1 94 ? 0.182 17.234 17.641 1 97.19 94 GLN B O 1
ATOM 2834 N N . CYS B 1 95 ? -1.026 15.953 16.109 1 98 95 CYS B N 1
ATOM 2835 C CA . CYS B 1 95 ? -1.469 15.07 17.188 1 98 95 CYS B CA 1
ATOM 2836 C C . CYS B 1 95 ? -0.813 13.695 17.062 1 98 95 CYS B C 1
ATOM 2838 O O . CYS B 1 95 ? -0.805 12.922 18.031 1 98 95 CYS B O 1
ATOM 2840 N N . SER B 1 96 ? -0.328 13.32 15.938 1 97.06 96 SER B N 1
ATOM 2841 C CA . SER B 1 96 ? 0.205 11.977 15.734 1 97.06 96 SER B CA 1
ATOM 2842 C C . SER B 1 96 ? 1.599 11.844 16.344 1 97.06 96 SER B C 1
ATOM 2844 O O . SER B 1 96 ? 2.504 12.609 16 1 97.06 96 SER B O 1
ATOM 2846 N N . PRO B 1 97 ? 1.836 10.812 17.156 1 95.88 97 PRO B N 1
ATOM 2847 C CA . PRO B 1 97 ? 3.203 10.562 17.625 1 95.88 97 PRO B CA 1
ATOM 2848 C C . PRO B 1 97 ? 4.148 10.18 16.484 1 95.88 97 PRO B C 1
ATOM 2850 O O . PRO B 1 97 ? 5.355 10.422 16.578 1 95.88 97 PRO B O 1
ATOM 2853 N N . ALA B 1 98 ? 3.627 9.672 15.43 1 94.88 98 ALA B N 1
ATOM 2854 C CA . ALA B 1 98 ? 4.438 9.211 14.305 1 94.88 98 ALA B CA 1
ATOM 2855 C C . ALA B 1 98 ? 5.086 10.383 13.578 1 94.88 98 ALA B C 1
ATOM 2857 O O . ALA B 1 98 ? 6.086 10.203 12.875 1 94.88 98 ALA B O 1
ATOM 2858 N N . ALA B 1 99 ? 4.465 11.562 13.695 1 96.62 99 ALA B N 1
ATOM 2859 C CA . ALA B 1 99 ? 4.98 12.727 12.984 1 96.62 99 ALA B CA 1
ATOM 2860 C C . ALA B 1 99 ? 6.445 12.984 13.336 1 96.62 99 ALA B C 1
ATOM 2862 O O . ALA B 1 99 ? 7.223 13.43 12.5 1 96.62 99 ALA B O 1
ATOM 2863 N N . ALA B 1 100 ? 6.805 12.633 14.516 1 94.88 100 ALA B N 1
ATOM 2864 C CA . ALA B 1 100 ? 8.156 12.883 15.016 1 94.88 100 ALA B CA 1
ATOM 2865 C C . ALA B 1 100 ? 9.188 12.078 14.227 1 94.88 100 ALA B C 1
ATOM 2867 O O . ALA B 1 100 ? 10.359 12.461 14.148 1 94.88 100 ALA B O 1
ATOM 2868 N N . HIS B 1 101 ? 8.766 10.977 13.648 1 93.31 101 HIS B N 1
ATOM 2869 C CA . HIS B 1 101 ? 9.656 10.141 12.859 1 93.31 101 HIS B CA 1
ATOM 2870 C C . HIS B 1 101 ? 10.188 10.898 11.648 1 93.31 101 HIS B C 1
ATOM 2872 O O . HIS B 1 101 ? 11.281 10.594 11.148 1 93.31 101 HIS B O 1
ATOM 2878 N N . TRP B 1 102 ? 9.438 11.883 11.211 1 96.06 102 TRP B N 1
ATOM 2879 C CA . TRP B 1 102 ? 9.805 12.594 9.992 1 96.06 102 TRP B CA 1
ATOM 2880 C C . TRP B 1 102 ? 10.148 14.055 10.289 1 96.06 102 TRP B C 1
ATOM 2882 O O . TRP B 1 102 ? 9.961 14.93 9.438 1 96.06 102 TRP B O 1
ATOM 2892 N N . LYS B 1 103 ? 10.609 14.266 11.422 1 95.94 103 LYS B N 1
ATOM 2893 C CA . LYS B 1 103 ? 11.055 15.602 11.789 1 95.94 103 LYS B CA 1
ATOM 2894 C C . LYS B 1 103 ? 12.078 16.141 10.797 1 95.94 103 LYS B C 1
ATOM 2896 O O . LYS B 1 103 ? 12.977 15.414 10.367 1 95.94 103 LYS B O 1
ATOM 2901 N N . ASP B 1 104 ? 11.891 17.359 10.375 1 96.5 104 ASP B N 1
ATOM 2902 C CA . ASP B 1 104 ? 12.844 18.031 9.492 1 96.5 104 ASP B CA 1
ATOM 2903 C C . ASP B 1 104 ? 14.133 18.359 10.234 1 96.5 104 ASP B C 1
ATOM 2905 O O . ASP B 1 104 ? 14.117 19.078 11.227 1 96.5 104 ASP B O 1
ATOM 2909 N N . PRO B 1 105 ? 15.281 17.922 9.789 1 93.94 105 PRO B N 1
ATOM 2910 C CA . PRO B 1 105 ? 16.547 18.203 10.484 1 93.94 105 PRO B CA 1
ATOM 2911 C C . PRO B 1 105 ? 16.906 19.688 10.469 1 93.94 105 PRO B C 1
ATOM 2913 O O . PRO B 1 105 ? 17.656 20.141 11.344 1 93.94 105 PRO B O 1
ATOM 2916 N N . LYS B 1 106 ? 16.422 20.438 9.508 1 94.25 106 LYS B N 1
ATOM 2917 C CA . LYS B 1 106 ? 16.797 21.844 9.359 1 94.25 106 LYS B CA 1
ATOM 2918 C C . LYS B 1 106 ? 15.773 22.75 10.039 1 94.25 106 LYS B C 1
ATOM 2920 O O . LYS B 1 106 ? 16.016 23.953 10.195 1 94.25 106 LYS B O 1
ATOM 2925 N N . ASN B 1 107 ? 14.648 22.25 10.297 1 92.69 107 ASN B N 1
ATOM 2926 C CA . ASN B 1 107 ? 13.562 22.984 10.945 1 92.69 107 ASN B CA 1
ATOM 2927 C C . ASN B 1 107 ? 12.828 22.109 11.961 1 92.69 107 ASN B C 1
ATOM 2929 O O . ASN B 1 107 ? 11.922 21.359 11.594 1 92.69 107 ASN B O 1
ATOM 2933 N N . ASN B 1 108 ? 13.062 22.297 13.188 1 89.88 108 ASN B N 1
ATOM 2934 C CA . ASN B 1 108 ? 12.57 21.422 14.242 1 89.88 108 ASN B CA 1
ATOM 2935 C C . ASN B 1 108 ? 11.055 21.469 14.359 1 89.88 108 ASN B C 1
ATOM 2937 O O . ASN B 1 108 ? 10.445 20.594 14.984 1 89.88 108 ASN B O 1
ATOM 2941 N N . LEU B 1 109 ? 10.484 22.438 13.789 1 92 109 LEU B N 1
ATOM 2942 C CA . LEU B 1 109 ? 9.031 22.562 13.875 1 92 109 LEU B CA 1
ATOM 2943 C C . LEU B 1 109 ? 8.352 21.859 12.711 1 92 109 LEU B C 1
ATOM 2945 O O . LEU B 1 109 ? 7.129 21.688 12.703 1 92 109 LEU B O 1
ATOM 2949 N N . GLY B 1 110 ? 9.172 21.5 11.773 1 95.38 110 GLY B N 1
ATOM 2950 C CA . GLY B 1 110 ? 8.586 20.969 10.547 1 95.38 110 GLY B CA 1
ATOM 2951 C C . GLY B 1 110 ? 8.828 19.484 10.359 1 95.38 110 GLY B C 1
ATOM 2952 O O . GLY B 1 110 ? 9.523 18.859 11.164 1 95.38 110 GLY B O 1
ATOM 2953 N N . MET B 1 111 ? 8.086 18.938 9.406 1 97.44 111 MET B N 1
ATOM 2954 C CA . MET B 1 111 ? 8.289 17.578 8.938 1 97.44 111 MET B CA 1
ATOM 2955 C C . MET B 1 111 ? 8.914 17.562 7.547 1 97.44 111 MET B C 1
ATOM 2957 O O . MET B 1 111 ? 8.891 18.562 6.844 1 97.44 111 MET B O 1
ATOM 2961 N N . LYS B 1 112 ? 9.5 16.453 7.242 1 97.94 112 LYS B N 1
ATOM 2962 C CA . LYS B 1 112 ? 10.094 16.312 5.914 1 97.94 112 LYS B CA 1
ATOM 2963 C C . LYS B 1 112 ? 9.852 14.922 5.344 1 97.94 112 LYS B C 1
ATOM 2965 O O . LYS B 1 112 ? 10.156 13.914 5.992 1 97.94 112 LYS B O 1
ATOM 2970 N N . PHE B 1 113 ? 9.164 14.875 4.223 1 97.31 113 PHE B N 1
ATOM 2971 C CA . PHE B 1 113 ? 9.031 13.703 3.367 1 97.31 113 PHE B CA 1
ATOM 2972 C C . PHE B 1 113 ? 8.203 12.617 4.059 1 97.31 113 PHE B C 1
ATOM 2974 O O . PHE B 1 113 ? 8.562 11.438 4.016 1 97.31 113 PHE B O 1
ATOM 2981 N N . VAL B 1 114 ? 7.176 13.016 4.809 1 97.69 114 VAL B N 1
ATOM 2982 C CA . VAL B 1 114 ? 6.191 12.047 5.273 1 97.69 114 VAL B CA 1
ATOM 2983 C C . VAL B 1 114 ? 5.586 11.305 4.082 1 97.69 114 VAL B C 1
ATOM 2985 O O . VAL B 1 114 ? 5.059 11.93 3.16 1 97.69 114 VAL B O 1
ATOM 2988 N N . PRO B 1 115 ? 5.645 10.016 4.094 1 96.19 115 PRO B N 1
ATOM 2989 C CA . PRO B 1 115 ? 5.16 9.281 2.924 1 96.19 115 PRO B CA 1
ATOM 2990 C C . PRO B 1 115 ? 3.639 9.164 2.885 1 96.19 115 PRO B C 1
ATOM 2992 O O . PRO B 1 115 ? 3.047 8.453 3.695 1 96.19 115 PRO B O 1
ATOM 2995 N N . LEU B 1 116 ? 3.021 9.828 1.926 1 96.38 116 LEU B N 1
ATOM 2996 C CA . LEU B 1 116 ? 1.588 9.703 1.685 1 96.38 116 LEU B CA 1
ATOM 2997 C C . LEU B 1 116 ? 1.315 8.773 0.502 1 96.38 116 LEU B C 1
ATOM 2999 O O . LEU B 1 116 ? 2.02 8.828 -0.508 1 96.38 116 LEU B O 1
ATOM 3003 N N . CYS B 1 117 ? 0.311 7.934 0.688 1 93.12 117 CYS B N 1
ATOM 3004 C CA . CYS B 1 117 ? -0.076 7.082 -0.43 1 93.12 117 CYS B CA 1
ATOM 3005 C C . CYS B 1 117 ? -0.583 7.914 -1.601 1 93.12 117 CYS B C 1
ATOM 3007 O O . CYS B 1 117 ? -1.305 8.898 -1.404 1 93.12 117 CYS B O 1
ATOM 3009 N N . GLN B 1 118 ? -0.238 7.457 -2.779 1 93.75 118 GLN B N 1
ATOM 3010 C CA . GLN B 1 118 ? -0.644 8.172 -3.982 1 93.75 118 GLN B CA 1
ATOM 3011 C C . GLN B 1 118 ? -2.158 8.359 -4.027 1 93.75 118 GLN B C 1
ATOM 3013 O O . GLN B 1 118 ? -2.646 9.422 -4.402 1 93.75 118 GLN B O 1
ATOM 3018 N N . ASN B 1 119 ? -2.889 7.32 -3.672 1 91.56 119 ASN B N 1
ATOM 3019 C CA . ASN B 1 119 ? -4.344 7.414 -3.697 1 91.56 119 ASN B CA 1
ATOM 3020 C C . ASN B 1 119 ? -4.852 8.5 -2.756 1 91.56 119 ASN B C 1
ATOM 3022 O O . ASN B 1 119 ? -5.824 9.195 -3.062 1 91.56 119 ASN B O 1
ATOM 3026 N N . PHE B 1 120 ? -4.234 8.625 -1.616 1 96.12 120 PHE B N 1
ATOM 3027 C CA . PHE B 1 120 ? -4.613 9.695 -0.701 1 96.12 120 PHE B CA 1
ATOM 3028 C C . PHE B 1 120 ? -4.43 11.062 -1.358 1 96.12 120 PHE B C 1
ATOM 3030 O O . PHE B 1 120 ? -5.332 11.898 -1.314 1 96.12 120 PHE B O 1
ATOM 3037 N N . CYS B 1 121 ? -3.24 11.289 -1.994 1 97.75 121 CYS B N 1
ATOM 3038 C CA . CYS B 1 121 ? -2.928 12.547 -2.656 1 97.75 121 CYS B CA 1
ATOM 3039 C C . CYS B 1 121 ? -3.918 12.836 -3.779 1 97.75 121 CYS B C 1
ATOM 3041 O O . CYS B 1 121 ? -4.402 13.961 -3.914 1 97.75 121 CYS B O 1
ATOM 3043 N N . ASP B 1 122 ? -4.242 11.852 -4.492 1 96.88 122 ASP B N 1
ATOM 3044 C CA . ASP B 1 122 ? -5.191 12.016 -5.59 1 96.88 122 ASP B CA 1
ATOM 3045 C C . ASP B 1 122 ? -6.582 12.375 -5.07 1 96.88 122 ASP B C 1
ATOM 3047 O O . ASP B 1 122 ? -7.25 13.25 -5.621 1 96.88 122 ASP B O 1
ATOM 3051 N N . ASP B 1 123 ? -6.996 11.711 -4.047 1 97.62 123 ASP B N 1
ATOM 3052 C CA . ASP B 1 123 ? -8.312 11.969 -3.473 1 97.62 123 ASP B CA 1
ATOM 3053 C C . ASP B 1 123 ? -8.375 13.367 -2.863 1 97.62 123 ASP B C 1
ATOM 3055 O O . ASP B 1 123 ? -9.398 14.047 -2.967 1 97.62 123 ASP B O 1
ATOM 3059 N N . TRP B 1 124 ? -7.312 13.719 -2.242 1 98.69 124 TRP B N 1
ATOM 3060 C CA . TRP B 1 124 ? -7.215 15.07 -1.694 1 98.69 124 TRP B CA 1
ATOM 3061 C C . TRP B 1 124 ? -7.355 16.109 -2.797 1 98.69 124 TRP B C 1
ATOM 3063 O O . TRP B 1 124 ? -8.156 17.047 -2.682 1 98.69 124 TRP B O 1
ATOM 3073 N N . PHE B 1 125 ? -6.645 15.938 -3.85 1 98.88 125 PHE B N 1
ATOM 3074 C CA . PHE B 1 125 ? -6.719 16.844 -4.992 1 98.88 125 PHE B CA 1
ATOM 3075 C C . PHE B 1 125 ? -8.133 16.891 -5.555 1 98.88 125 PHE B C 1
ATOM 3077 O O . PHE B 1 125 ? -8.672 17.969 -5.812 1 98.88 125 PHE B O 1
ATOM 3084 N N . GLU B 1 126 ? -8.727 15.719 -5.75 1 98.81 126 GLU B N 1
ATOM 3085 C CA . GLU B 1 126 ? -10.078 15.648 -6.285 1 98.81 126 GLU B CA 1
ATOM 3086 C C . GLU B 1 126 ? -11.078 16.344 -5.359 1 98.81 126 GLU B C 1
ATOM 3088 O O . GLU B 1 126 ? -11.992 17.016 -5.828 1 98.81 126 GLU B O 1
ATOM 3093 N N . ALA B 1 127 ? -10.875 16.203 -4.105 1 98.81 127 ALA B N 1
ATOM 3094 C CA . ALA B 1 127 ? -11.773 16.797 -3.121 1 98.81 127 ALA B CA 1
ATOM 3095 C C . ALA B 1 127 ? -11.688 18.312 -3.15 1 98.81 127 ALA B C 1
ATOM 3097 O O . ALA B 1 127 ? -12.68 19.016 -2.904 1 98.81 127 ALA B O 1
ATOM 3098 N N . CYS B 1 128 ? -10.516 18.844 -3.484 1 98.81 128 CYS B N 1
ATOM 3099 C CA . CYS B 1 128 ? -10.281 20.281 -3.311 1 98.81 128 CYS B CA 1
ATOM 3100 C C . CYS B 1 128 ? -10.219 20.984 -4.656 1 98.81 128 CYS B C 1
ATOM 3102 O O . CYS B 1 128 ? -10.141 22.219 -4.711 1 98.81 128 CYS B O 1
ATOM 3104 N N . LYS B 1 129 ? -10.289 20.312 -5.762 1 98.69 129 LYS B N 1
ATOM 3105 C CA . LYS B 1 129 ? -9.906 20.812 -7.078 1 98.69 129 LYS B CA 1
ATOM 3106 C C . LYS B 1 129 ? -10.742 22.031 -7.453 1 98.69 129 LYS B C 1
ATOM 3108 O O . LYS B 1 129 ? -10.273 22.906 -8.188 1 98.69 129 LYS B O 1
ATOM 3113 N N . LEU B 1 130 ? -11.977 22.188 -6.957 1 98.44 130 LEU B N 1
ATOM 3114 C CA . LEU B 1 130 ? -12.828 23.312 -7.32 1 98.44 130 LEU B CA 1
ATOM 3115 C C . LEU B 1 130 ? -12.781 24.406 -6.258 1 98.44 130 LEU B C 1
ATOM 3117 O O . LEU B 1 130 ? -13.305 25.5 -6.457 1 98.44 130 LEU B O 1
ATOM 3121 N N . ASP B 1 131 ? -12.211 24.141 -5.078 1 98.56 131 ASP B N 1
ATOM 3122 C CA . ASP B 1 131 ? -11.977 25.172 -4.07 1 98.56 131 ASP B CA 1
ATOM 3123 C C . ASP B 1 131 ? -10.875 26.141 -4.516 1 98.56 131 ASP B C 1
ATOM 3125 O O . ASP B 1 131 ? -10.234 25.922 -5.543 1 98.56 131 ASP B O 1
ATOM 3129 N N . HIS B 1 132 ? -10.742 27.234 -3.785 1 98.12 132 HIS B N 1
ATOM 3130 C CA . HIS B 1 132 ? -9.828 28.266 -4.242 1 98.12 132 HIS B CA 1
ATOM 3131 C C . HIS B 1 132 ? -8.711 28.5 -3.229 1 98.12 132 HIS B C 1
ATOM 3133 O O . HIS B 1 132 ? -8.914 28.312 -2.025 1 98.12 132 HIS B O 1
ATOM 3139 N N . THR B 1 133 ? -7.559 28.844 -3.719 1 97.12 133 THR B N 1
ATOM 3140 C CA . THR B 1 133 ? -6.414 29.25 -2.91 1 97.12 133 THR B CA 1
ATOM 3141 C C . THR B 1 133 ? -5.613 30.344 -3.615 1 97.12 133 THR B C 1
ATOM 3143 O O . THR B 1 133 ? -5.684 30.484 -4.84 1 97.12 133 THR B O 1
ATOM 3146 N N . CYS B 1 134 ? -4.941 31.141 -2.809 1 96.75 134 CYS B N 1
ATOM 3147 C CA . CYS B 1 134 ? -4.098 32.188 -3.377 1 96.75 134 CYS B CA 1
ATOM 3148 C C . CYS B 1 134 ? -2.627 31.906 -3.086 1 96.75 134 CYS B C 1
ATOM 3150 O O . CYS B 1 134 ? -1.776 32.781 -3.316 1 96.75 134 CYS B O 1
ATOM 3152 N N . SER B 1 135 ? -2.311 30.781 -2.5 1 94.88 135 SER B N 1
ATOM 3153 C CA . SER B 1 135 ? -0.956 30.344 -2.16 1 94.88 135 SER B CA 1
ATOM 3154 C C . SER B 1 135 ? -0.7 28.906 -2.602 1 94.88 135 SER B C 1
ATOM 3156 O O . SER B 1 135 ? -1.524 28.031 -2.363 1 94.88 135 SER B O 1
ATOM 3158 N N . ARG B 1 136 ? 0.442 28.703 -3.279 1 96.69 136 ARG B N 1
ATOM 3159 C CA . ARG B 1 136 ? 0.824 27.359 -3.66 1 96.69 136 ARG B CA 1
ATOM 3160 C C . ARG B 1 136 ? 1.431 26.609 -2.479 1 96.69 136 ARG B C 1
ATOM 3162 O O . ARG B 1 136 ? 1.069 25.453 -2.213 1 96.69 136 ARG B O 1
ATOM 3169 N N . ASP B 1 137 ? 2.369 27.234 -1.898 1 96.75 137 ASP B N 1
ATOM 3170 C CA . ASP B 1 137 ? 2.928 26.75 -0.639 1 96.75 137 ASP B CA 1
ATOM 3171 C C . ASP B 1 137 ? 2.342 27.516 0.549 1 96.75 137 ASP B C 1
ATOM 3173 O O . ASP B 1 137 ? 2.701 28.672 0.793 1 96.75 137 ASP B O 1
ATOM 3177 N N . TRP B 1 138 ? 1.538 26.859 1.317 1 94.25 138 TRP B N 1
ATOM 3178 C CA . TRP B 1 138 ? 0.788 27.484 2.4 1 94.25 138 TRP B CA 1
ATOM 3179 C C . TRP B 1 138 ? 1.7 27.812 3.58 1 94.25 138 TRP B C 1
ATOM 3181 O O . TRP B 1 138 ? 1.3 28.516 4.508 1 94.25 138 TRP B O 1
ATOM 3191 N N . LEU B 1 139 ? 2.924 27.391 3.533 1 92 139 LEU B N 1
ATOM 3192 C CA . LEU B 1 139 ? 3.881 27.734 4.578 1 92 139 LEU B CA 1
ATOM 3193 C C . LEU B 1 139 ? 4.625 29.031 4.238 1 92 139 LEU B C 1
ATOM 3195 O O . LEU B 1 139 ? 4.973 29.797 5.133 1 92 139 LEU B O 1
ATOM 3199 N N . THR B 1 140 ? 4.805 29.312 2.883 1 92 140 THR B N 1
ATOM 3200 C CA . THR B 1 140 ? 5.789 30.344 2.568 1 92 140 THR B CA 1
ATOM 3201 C C . THR B 1 140 ? 5.207 31.375 1.616 1 92 140 THR B C 1
ATOM 3203 O O . THR B 1 140 ? 5.672 32.531 1.571 1 92 140 THR B O 1
ATOM 3206 N N . ASP B 1 141 ? 4.242 30.969 0.75 1 92.88 141 ASP B N 1
ATOM 3207 C CA . ASP B 1 141 ? 3.826 31.828 -0.358 1 92.88 141 ASP B CA 1
ATOM 3208 C C . ASP B 1 141 ? 2.746 32.812 0.084 1 92.88 141 ASP B C 1
ATOM 3210 O O . ASP B 1 141 ? 1.646 32.812 -0.473 1 92.88 141 ASP B O 1
ATOM 3214 N N . TRP B 1 142 ? 3.016 33.594 1.101 1 91.5 142 TRP B N 1
ATOM 3215 C CA . TRP B 1 142 ? 2.104 34.594 1.6 1 91.5 142 TRP B CA 1
ATOM 3216 C C . TRP B 1 142 ? 2.77 35.969 1.598 1 91.5 142 TRP B C 1
ATOM 3218 O O . TRP B 1 142 ? 3.986 36.094 1.765 1 91.5 142 TRP B O 1
ATOM 3228 N N . ALA B 1 143 ? 2.049 37 1.289 1 90.88 143 ALA B N 1
ATOM 3229 C CA . ALA B 1 143 ? 2.461 38.344 1.62 1 90.88 143 ALA B CA 1
ATOM 3230 C C . ALA B 1 143 ? 2.115 38.688 3.066 1 90.88 143 ALA B C 1
ATOM 3232 O O . ALA B 1 143 ? 1.402 37.938 3.734 1 90.88 143 ALA B O 1
ATOM 3233 N N . VAL B 1 144 ? 2.795 39.625 3.594 1 88.88 144 VAL B N 1
ATOM 3234 C CA . VAL B 1 144 ? 2.539 40.062 4.961 1 88.88 144 VAL B CA 1
ATOM 3235 C C . VAL B 1 144 ? 2.17 41.531 4.977 1 88.88 144 VAL B C 1
ATOM 3237 O O . VAL B 1 144 ? 2.859 42.375 4.367 1 88.88 144 VAL B O 1
ATOM 3240 N N . ASP B 1 145 ? 1.083 41.781 5.57 1 86.75 145 ASP B N 1
ATOM 3241 C CA . ASP B 1 145 ? 0.667 43.188 5.637 1 86.75 145 ASP B CA 1
ATOM 3242 C C . ASP B 1 145 ? 1.418 43.938 6.738 1 86.75 145 ASP B C 1
ATOM 3244 O O . ASP B 1 145 ? 2.318 43.375 7.367 1 86.75 145 ASP B O 1
ATOM 3248 N N . GLU B 1 146 ? 1.106 45.188 6.883 1 90.69 146 GLU B N 1
ATOM 3249 C CA . GLU B 1 146 ? 1.801 46.062 7.824 1 90.69 146 GLU B CA 1
ATOM 3250 C C . GLU B 1 146 ? 1.656 45.562 9.258 1 90.69 146 GLU B C 1
ATOM 3252 O O . GLU B 1 146 ? 2.502 45.844 10.109 1 90.69 146 GLU B O 1
ATOM 3257 N N . LYS B 1 147 ? 0.7 44.875 9.555 1 89.19 147 LYS B N 1
ATOM 3258 C CA . LYS B 1 147 ? 0.423 44.375 10.898 1 89.19 147 LYS B CA 1
ATOM 3259 C C . LYS B 1 147 ? 1.003 42.969 11.086 1 89.19 147 LYS B C 1
ATOM 3261 O O . LYS B 1 147 ? 0.816 42.344 12.133 1 89.19 147 LYS B O 1
ATOM 3266 N N . GLY B 1 148 ? 1.634 42.406 10.062 1 84.56 148 GLY B N 1
ATOM 3267 C CA . GLY B 1 148 ? 2.262 41.094 10.156 1 84.56 148 GLY B CA 1
ATOM 3268 C C . GLY B 1 148 ? 1.321 39.938 9.82 1 84.56 148 GLY B C 1
ATOM 3269 O O . GLY B 1 148 ? 1.634 38.781 10.07 1 84.56 148 GLY B O 1
ATOM 3270 N N . LYS B 1 149 ? 0.227 40.312 9.391 1 82.5 149 LYS B N 1
ATOM 3271 C CA . LYS B 1 149 ? -0.749 39.281 9.047 1 82.5 149 LYS B CA 1
ATOM 3272 C C . LYS B 1 149 ? -0.529 38.781 7.625 1 82.5 149 LYS B C 1
ATOM 3274 O O . LYS B 1 149 ? -0.263 39.562 6.711 1 82.5 149 LYS B O 1
ATOM 3279 N N . LYS B 1 150 ? -0.695 37.5 7.484 1 83.94 150 LYS B N 1
ATOM 3280 C CA . LYS B 1 150 ? -0.56 36.875 6.172 1 83.94 150 LYS B CA 1
ATOM 3281 C C . LYS B 1 150 ? -1.714 37.281 5.254 1 83.94 150 LYS B C 1
ATOM 3283 O O . LYS B 1 150 ? -2.879 37.219 5.656 1 83.94 150 LYS B O 1
ATOM 3288 N N . ILE B 1 151 ? -1.344 37.75 4.055 1 88.81 151 ILE B N 1
ATOM 3289 C CA . ILE B 1 151 ? -2.336 38.094 3.041 1 88.81 151 ILE B CA 1
ATOM 3290 C C . ILE B 1 151 ? -1.957 37.469 1.709 1 88.81 151 ILE B C 1
ATOM 3292 O O . ILE B 1 151 ? -0.807 37.062 1.51 1 88.81 151 ILE B O 1
ATOM 3296 N N . CYS B 1 152 ? -2.936 37.375 0.809 1 92.19 152 CYS B N 1
ATOM 3297 C CA . CYS B 1 152 ? -2.719 36.75 -0.494 1 92.19 152 CYS B CA 1
ATOM 3298 C C . CYS B 1 152 ? -1.734 37.562 -1.326 1 92.19 152 CYS B C 1
ATOM 3300 O O . CYS B 1 152 ? -1.854 38.781 -1.417 1 92.19 152 CYS B O 1
ATOM 3302 N N . GLN B 1 153 ? -0.698 36.812 -1.793 1 86.94 153 GLN B N 1
ATOM 3303 C CA . GLN B 1 153 ? 0.237 37.438 -2.727 1 86.94 153 GLN B CA 1
ATOM 3304 C C . GLN B 1 153 ? -0.324 37.438 -4.145 1 86.94 153 GLN B C 1
ATOM 3306 O O . GLN B 1 153 ? 0.016 38.312 -4.953 1 86.94 153 GLN B O 1
ATOM 3311 N N . SER B 1 154 ? -1.178 36.469 -4.398 1 89.19 154 SER B N 1
ATOM 3312 C CA . SER B 1 154 ? -1.753 36.312 -5.727 1 89.19 154 SER B CA 1
ATOM 3313 C C . SER B 1 154 ? -3.273 36.188 -5.664 1 89.19 154 SER B C 1
ATOM 3315 O O . SER B 1 154 ? -3.855 36.219 -4.574 1 89.19 154 SER B O 1
ATOM 3317 N N . GLN B 1 155 ? -3.963 36.25 -6.816 1 94.94 155 GLN B N 1
ATOM 3318 C CA . GLN B 1 155 ? -5.414 36.094 -6.895 1 94.94 155 GLN B CA 1
ATOM 3319 C C . GLN B 1 155 ? -5.836 34.688 -6.465 1 94.94 155 GLN B C 1
ATOM 3321 O O . GLN B 1 155 ? -5.062 33.719 -6.578 1 94.94 155 GLN B O 1
ATOM 3326 N N . CYS B 1 156 ? -7.059 34.656 -5.957 1 97.81 156 CYS B N 1
ATOM 3327 C CA . CYS B 1 156 ? -7.645 33.344 -5.621 1 97.81 156 CYS B CA 1
ATOM 3328 C C . CYS B 1 156 ? -7.984 32.562 -6.883 1 97.81 156 CYS B C 1
ATOM 3330 O O . CYS B 1 156 ? -8.734 33.062 -7.734 1 97.81 156 CYS B O 1
ATOM 3332 N N . LEU B 1 157 ? -7.363 31.438 -7.023 1 98.31 157 LEU B N 1
ATOM 3333 C CA . LEU B 1 157 ? -7.594 30.531 -8.148 1 98.31 157 LEU B CA 1
ATOM 3334 C C . LEU B 1 157 ? -8.031 29.156 -7.664 1 98.31 157 LEU B C 1
ATOM 3336 O O . LEU B 1 157 ? -7.734 28.766 -6.527 1 98.31 157 LEU B O 1
ATOM 3340 N N . PRO B 1 158 ? -8.734 28.422 -8.547 1 98.5 158 PRO B N 1
ATOM 3341 C CA . PRO B 1 158 ? -9.039 27.047 -8.172 1 98.5 158 PRO B CA 1
ATOM 3342 C C . PRO B 1 158 ? -7.789 26.203 -7.93 1 98.5 158 PRO B C 1
ATOM 3344 O O . PRO B 1 158 ? -6.762 26.422 -8.578 1 98.5 158 PRO B O 1
ATOM 3347 N N . TYR B 1 159 ? -7.914 25.219 -7.02 1 98.69 159 TYR B N 1
ATOM 3348 C CA . TYR B 1 159 ? -6.805 24.297 -6.77 1 98.69 159 TYR B CA 1
ATOM 3349 C C . TYR B 1 159 ? -6.316 23.672 -8.07 1 98.69 159 TYR B C 1
ATOM 3351 O O . TYR B 1 159 ? -5.113 23.484 -8.258 1 98.69 159 TYR B O 1
ATOM 3359 N N . SER B 1 160 ? -7.258 23.359 -9.008 1 98.69 160 SER B N 1
ATOM 3360 C CA . SER B 1 160 ? -6.93 22.672 -10.25 1 98.69 160 SER B CA 1
ATOM 3361 C C . SER B 1 160 ? -6.078 23.562 -11.164 1 98.69 160 SER B C 1
ATOM 3363 O O . SER B 1 160 ? -5.445 23.062 -12.094 1 98.69 160 SER B O 1
ATOM 3365 N N . GLU B 1 161 ? -6.047 24.844 -10.922 1 98.38 161 GLU B N 1
ATOM 3366 C CA . GLU B 1 161 ? -5.211 25.766 -11.695 1 98.38 161 GLU B CA 1
ATOM 3367 C C . GLU B 1 161 ? -3.873 26.016 -11 1 98.38 161 GLU B C 1
ATOM 3369 O O . GLU B 1 161 ? -2.9 26.406 -11.648 1 98.38 161 GLU B O 1
ATOM 3374 N N . VAL B 1 162 ? -3.844 25.812 -9.703 1 98.19 162 VAL B N 1
ATOM 3375 C CA . VAL B 1 162 ? -2.645 26.078 -8.914 1 98.19 162 VAL B CA 1
ATOM 3376 C C . VAL B 1 162 ? -1.776 24.828 -8.844 1 98.19 162 VAL B C 1
ATOM 3378 O O . VAL B 1 162 ? -0.547 24.906 -8.867 1 98.19 162 VAL B O 1
ATOM 3381 N N . TYR B 1 163 ? -2.424 23.609 -8.742 1 98.69 163 TYR B N 1
ATOM 3382 C CA . TYR B 1 163 ? -1.731 22.328 -8.672 1 98.69 163 TYR B CA 1
ATOM 3383 C C . TYR B 1 163 ? -2.043 21.469 -9.891 1 98.69 163 TYR B C 1
ATOM 3385 O O . TYR B 1 163 ? -3.197 21.375 -10.312 1 98.69 163 TYR B O 1
ATOM 3393 N N . LYS B 1 164 ? -1.009 20.797 -10.367 1 98.69 164 LYS B N 1
ATOM 3394 C CA . LYS B 1 164 ? -1.141 20 -11.586 1 98.69 164 LYS B CA 1
ATOM 3395 C C . LYS B 1 164 ? -1.956 18.734 -11.328 1 98.69 164 LYS B C 1
ATOM 3397 O O . LYS B 1 164 ? -2.729 18.312 -12.188 1 98.69 164 LYS B O 1
ATOM 3402 N N . ASN B 1 165 ? -1.772 18.094 -10.227 1 98.56 165 ASN B N 1
ATOM 3403 C CA . ASN B 1 165 ? -2.391 16.828 -9.844 1 98.56 165 ASN B CA 1
ATOM 3404 C C . ASN B 1 165 ? -2.195 16.531 -8.359 1 98.56 165 ASN B C 1
ATOM 3406 O O . ASN B 1 165 ? -1.73 17.391 -7.609 1 98.56 165 ASN B O 1
ATOM 3410 N N . GLY B 1 166 ? -2.59 15.359 -7.934 1 98.56 166 GLY B N 1
ATOM 3411 C CA . GLY B 1 166 ? -2.49 14.977 -6.535 1 98.56 166 GLY B CA 1
ATOM 3412 C C . GLY B 1 166 ? -1.062 14.953 -6.023 1 98.56 166 GLY B C 1
ATOM 3413 O O . GLY B 1 166 ? -0.795 15.359 -4.891 1 98.56 166 GLY B O 1
ATOM 3414 N N . THR B 1 167 ? -0.143 14.453 -6.828 1 98.38 167 THR B N 1
ATOM 3415 C CA . THR B 1 167 ? 1.269 14.43 -6.461 1 98.38 167 THR B CA 1
ATOM 3416 C C . THR B 1 167 ? 1.787 15.844 -6.211 1 98.38 167 THR B C 1
ATOM 3418 O O . THR B 1 167 ? 2.449 16.109 -5.207 1 98.38 167 THR B O 1
ATOM 3421 N N . ASP B 1 168 ? 1.506 16.703 -7.145 1 98.81 168 ASP B N 1
ATOM 3422 C CA . ASP B 1 168 ? 1.932 18.094 -7.031 1 98.81 168 ASP B CA 1
ATOM 3423 C C . ASP B 1 168 ? 1.333 18.75 -5.793 1 98.81 168 ASP B C 1
ATOM 3425 O O . ASP B 1 168 ? 2.031 19.453 -5.059 1 98.81 168 ASP B O 1
ATOM 3429 N N . LEU B 1 169 ? 0.061 18.547 -5.551 1 98.81 169 LEU B N 1
ATOM 3430 C CA . LEU B 1 169 ? -0.582 19.109 -4.363 1 98.81 169 LEU B CA 1
ATOM 3431 C C . LEU B 1 169 ? 0.114 18.609 -3.096 1 98.81 169 LEU B C 1
ATOM 3433 O O . LEU B 1 169 ? 0.528 19.422 -2.262 1 98.81 169 LEU B O 1
ATOM 3437 N N . CYS B 1 170 ? 0.353 17.281 -3.008 1 98.69 170 CYS B N 1
ATOM 3438 C CA . CYS B 1 170 ? 0.959 16.656 -1.834 1 98.69 170 CYS B CA 1
ATOM 3439 C C . CYS B 1 170 ? 2.363 17.203 -1.597 1 98.69 170 CYS B C 1
ATOM 3441 O O . CYS B 1 170 ? 2.756 17.438 -0.453 1 98.69 170 CYS B O 1
ATOM 3443 N N . GLU B 1 171 ? 3.027 17.469 -2.633 1 98.69 171 GLU B N 1
ATOM 3444 C CA . GLU B 1 171 ? 4.457 17.75 -2.508 1 98.69 171 GLU B CA 1
ATOM 3445 C C . GLU B 1 171 ? 4.73 19.25 -2.535 1 98.69 171 GLU B C 1
ATOM 3447 O O . GLU B 1 171 ? 5.883 19.672 -2.465 1 98.69 171 GLU B O 1
ATOM 3452 N N . SER B 1 172 ? 3.67 20.062 -2.615 1 98.44 172 SER B N 1
ATOM 3453 C CA . SER B 1 172 ? 3.926 21.5 -2.791 1 98.44 172 SER B CA 1
ATOM 3454 C C . SER B 1 172 ? 3.172 22.328 -1.756 1 98.44 172 SER B C 1
ATOM 3456 O O . SER B 1 172 ? 3.641 23.391 -1.344 1 98.44 172 SER B O 1
ATOM 3458 N N . MET B 1 173 ? 2.08 21.922 -1.286 1 97.94 173 MET B N 1
ATOM 3459 C CA . MET B 1 173 ? 1.196 22.781 -0.507 1 97.94 173 MET B CA 1
ATOM 3460 C C . MET B 1 173 ? 1.799 23.094 0.861 1 97.94 173 MET B C 1
ATOM 3462 O O . MET B 1 173 ? 1.616 24.188 1.395 1 97.94 173 MET B O 1
ATOM 3466 N N . TRP B 1 174 ? 2.457 22.047 1.423 1 97 174 TRP B N 1
ATOM 3467 C CA . TRP B 1 174 ? 3.066 22.203 2.738 1 97 174 TRP B CA 1
ATOM 3468 C C . TRP B 1 174 ? 4.582 22.047 2.662 1 97 174 TRP B C 1
ATOM 3470 O O . TRP B 1 174 ? 5.176 21.344 3.475 1 97 174 TRP B O 1
ATOM 3480 N N . GLY B 1 175 ? 5.105 22.766 1.639 1 96.5 175 GLY B N 1
ATOM 3481 C CA . GLY B 1 175 ? 6.539 22.641 1.437 1 96.5 175 GLY B CA 1
ATOM 3482 C C . GLY B 1 175 ? 6.977 21.219 1.142 1 96.5 175 GLY B C 1
ATOM 3483 O O . GLY B 1 175 ? 6.391 20.547 0.29 1 96.5 175 GLY B O 1
ATOM 3484 N N . GLN B 1 176 ? 8.047 20.75 1.871 1 97 176 GLN B N 1
ATOM 3485 C CA . GLN B 1 176 ? 8.586 19.422 1.658 1 97 176 GLN B CA 1
ATOM 3486 C C . GLN B 1 176 ? 8.094 18.453 2.729 1 97 176 GLN B C 1
ATOM 3488 O O . GLN B 1 176 ? 8.711 17.406 2.967 1 97 176 GLN B O 1
ATOM 3493 N N . SER B 1 177 ? 7.004 18.766 3.354 1 97.94 177 SER B N 1
ATOM 3494 C CA . SER B 1 177 ? 6.516 17.984 4.477 1 97.94 177 SER B CA 1
ATOM 3495 C C . SER B 1 177 ? 6.098 16.578 4.031 1 97.94 177 SER B C 1
ATOM 3497 O O . SER B 1 177 ? 6.285 15.609 4.762 1 97.94 177 SER B O 1
ATOM 3499 N N . PHE B 1 178 ? 5.527 16.516 2.809 1 98.5 178 PHE B N 1
ATOM 3500 C CA . PHE B 1 178 ? 4.957 15.25 2.369 1 98.5 178 PHE B CA 1
ATOM 3501 C C . PHE B 1 178 ? 5.547 14.828 1.029 1 98.5 178 PHE B C 1
ATOM 3503 O O . PHE B 1 178 ? 5.961 15.672 0.234 1 98.5 178 PHE B O 1
ATOM 3510 N N . ARG B 1 179 ? 5.617 13.547 0.869 1 97.44 179 ARG B N 1
ATOM 3511 C CA . ARG B 1 179 ? 5.996 12.922 -0.395 1 97.44 179 ARG B CA 1
ATOM 3512 C C . ARG B 1 179 ? 4.961 11.883 -0.822 1 97.44 179 ARG B C 1
ATOM 3514 O O . ARG B 1 179 ? 4.516 11.07 -0.008 1 97.44 179 ARG B O 1
ATOM 3521 N N . ALA B 1 180 ? 4.562 11.984 -2.084 1 96.62 180 ALA B N 1
ATOM 3522 C CA . ALA B 1 180 ? 3.609 11.016 -2.617 1 96.62 180 ALA B CA 1
ATOM 3523 C C . ALA B 1 180 ? 4.309 9.711 -2.998 1 96.62 180 ALA B C 1
ATOM 3525 O O . ALA B 1 180 ? 5.297 9.727 -3.736 1 96.62 180 ALA B O 1
ATOM 3526 N N . ILE B 1 181 ? 3.791 8.594 -2.506 1 92.5 181 ILE B N 1
ATOM 3527 C CA . ILE B 1 181 ? 4.363 7.277 -2.764 1 92.5 181 ILE B CA 1
ATOM 3528 C C . ILE B 1 181 ? 3.42 6.469 -3.648 1 92.5 181 ILE B C 1
ATOM 3530 O O . ILE B 1 181 ? 2.264 6.238 -3.289 1 92.5 181 ILE B O 1
ATOM 3534 N N . SER B 1 182 ? 3.812 6.172 -4.797 1 84.5 182 SER B N 1
ATOM 3535 C CA . SER B 1 182 ? 2.939 5.465 -5.73 1 84.5 182 SER B CA 1
ATOM 3536 C C . SER B 1 182 ? 3.25 3.973 -5.758 1 84.5 182 SER B C 1
ATOM 3538 O O . SER B 1 182 ? 2.41 3.164 -6.16 1 84.5 182 SER B O 1
ATOM 3540 N N . ARG B 1 183 ? 4.547 3.791 -5.449 1 77.12 183 ARG B N 1
ATOM 3541 C CA . ARG B 1 183 ? 4.992 2.406 -5.574 1 77.12 183 ARG B CA 1
ATOM 3542 C C . ARG B 1 183 ? 5.34 1.818 -4.207 1 77.12 183 ARG B C 1
ATOM 3544 O O . ARG B 1 183 ? 6.297 2.252 -3.564 1 77.12 183 ARG B O 1
ATOM 3551 N N . SER B 1 184 ? 4.496 1.124 -3.412 1 72.56 184 SER B N 1
ATOM 3552 C CA . SER B 1 184 ? 4.734 0.401 -2.168 1 72.56 184 SER B CA 1
ATOM 3553 C C . SER B 1 184 ? 3.66 0.709 -1.133 1 72.56 184 SER B C 1
ATOM 3555 O O . SER B 1 184 ? 2.914 1.681 -1.273 1 72.56 184 SER B O 1
ATOM 3557 N N . CYS B 1 185 ? 3.592 -0.109 -0.326 1 76.88 185 CYS B N 1
ATOM 3558 C CA . CYS B 1 185 ? 2.639 0.033 0.768 1 76.88 185 CYS B CA 1
ATOM 3559 C C . CYS B 1 185 ? 3.291 0.687 1.979 1 76.88 185 CYS B C 1
ATOM 3561 O O . CYS B 1 185 ? 2.766 0.608 3.092 1 76.88 185 CYS B O 1
ATOM 3563 N N . ARG B 1 186 ? 4.367 1.346 1.755 1 83.81 186 ARG B N 1
ATOM 3564 C CA . ARG B 1 186 ? 5.035 2.059 2.84 1 83.81 186 ARG B CA 1
ATOM 3565 C C . ARG B 1 186 ? 4.629 3.529 2.859 1 83.81 186 ARG B C 1
ATOM 3567 O O . ARG B 1 186 ? 5.48 4.414 2.732 1 83.81 186 ARG B O 1
ATOM 3574 N N . CYS B 1 187 ? 3.412 3.715 2.945 1 92.25 187 CYS B N 1
ATOM 3575 C CA . CYS B 1 187 ? 2.832 5.055 2.893 1 92.25 187 CYS B CA 1
ATOM 3576 C C . CYS B 1 187 ? 1.631 5.164 3.824 1 92.25 187 CYS B C 1
ATOM 3578 O O . CYS B 1 187 ? 1.13 4.152 4.32 1 92.25 187 CYS B O 1
ATOM 3580 N N . LEU B 1 188 ? 1.227 6.395 4.082 1 93.88 188 LEU B N 1
ATOM 3581 C CA . LEU B 1 188 ? 0.146 6.66 5.023 1 93.88 188 LEU B CA 1
ATOM 3582 C C . LEU B 1 188 ? -1.122 7.086 4.289 1 93.88 188 LEU B C 1
ATOM 3584 O O . LEU B 1 188 ? -1.056 7.816 3.299 1 93.88 188 LEU B O 1
ATOM 3588 N N . GLU B 1 189 ? -2.262 6.648 4.789 1 92.62 189 GLU B N 1
ATOM 3589 C CA . GLU B 1 189 ? -3.574 7.043 4.289 1 92.62 189 GLU B CA 1
ATOM 3590 C C . GLU B 1 189 ? -4.27 7.992 5.262 1 92.62 189 GLU B C 1
ATOM 3592 O O . GLU B 1 189 ? -5.398 8.422 5.012 1 92.62 189 GLU B O 1
ATOM 3597 N N . MET B 1 190 ? -3.613 8.297 6.359 1 94.88 190 MET B N 1
ATOM 3598 C CA . MET B 1 190 ? -4.113 9.172 7.418 1 94.88 190 MET B CA 1
ATOM 3599 C C . MET B 1 190 ? -5.41 8.625 8.008 1 94.88 190 MET B C 1
ATOM 3601 O O . MET B 1 190 ? -6.375 9.367 8.195 1 94.88 190 MET B O 1
ATOM 3605 N N . ASP B 1 191 ? -5.43 7.332 8.203 1 92.44 191 ASP B N 1
ATOM 3606 C CA . ASP B 1 191 ? -6.57 6.68 8.844 1 92.44 191 ASP B CA 1
ATOM 3607 C C . ASP B 1 191 ? -6.109 5.621 9.836 1 92.44 191 ASP B C 1
ATOM 3609 O O . ASP B 1 191 ? -4.914 5.508 10.125 1 92.44 191 ASP B O 1
ATOM 3613 N N . GLY B 1 192 ? -7.066 5.027 10.5 1 88.88 192 GLY B N 1
ATOM 3614 C CA . GLY B 1 192 ? -6.793 4.129 11.609 1 88.88 192 GLY B CA 1
ATOM 3615 C C . GLY B 1 192 ? -5.93 2.943 11.219 1 88.88 192 GLY B C 1
ATOM 3616 O O . GLY B 1 192 ? -5.297 2.322 12.078 1 88.88 192 GLY B O 1
ATOM 3617 N N . ARG B 1 193 ? -5.758 2.654 10.008 1 83.75 193 ARG B N 1
ATOM 3618 C CA . ARG B 1 193 ? -4.98 1.505 9.562 1 83.75 193 ARG B CA 1
ATOM 3619 C C . ARG B 1 193 ? -3.486 1.815 9.578 1 83.75 193 ARG B C 1
ATOM 3621 O O . ARG B 1 193 ? -2.656 0.903 9.609 1 83.75 193 ARG B O 1
ATOM 3628 N N . ASP B 1 194 ? -3.189 3.061 9.547 1 89.75 194 ASP B N 1
ATOM 3629 C CA . ASP B 1 194 ? -1.793 3.484 9.5 1 89.75 194 ASP B CA 1
ATOM 3630 C C . ASP B 1 194 ? -1.028 2.992 10.727 1 89.75 194 ASP B C 1
ATOM 3632 O O . ASP B 1 194 ? 0.163 2.688 10.641 1 89.75 194 ASP B O 1
ATOM 3636 N N . GLU B 1 195 ? -1.73 2.887 11.789 1 86.94 195 GLU B N 1
ATOM 3637 C CA . GLU B 1 195 ? -1.078 2.502 13.039 1 86.94 195 GLU B CA 1
ATOM 3638 C C . GLU B 1 195 ? -0.385 1.149 12.906 1 86.94 195 GLU B C 1
ATOM 3640 O O . GLU B 1 195 ? 0.74 0.973 13.375 1 86.94 195 GLU B O 1
ATOM 3645 N N . LYS B 1 196 ? -1.009 0.282 12.281 1 80.75 196 LYS B N 1
ATOM 3646 C CA . LYS B 1 196 ? -0.472 -1.068 12.133 1 80.75 196 LYS B CA 1
ATOM 3647 C C . LYS B 1 196 ? 0.679 -1.099 11.133 1 80.75 196 LYS B C 1
ATOM 3649 O O . LYS B 1 196 ? 1.507 -2.012 11.164 1 80.75 196 LYS B O 1
ATOM 3654 N N . LEU B 1 197 ? 0.711 -0.12 10.336 1 83.12 197 LEU B N 1
ATOM 3655 C CA . LEU B 1 197 ? 1.694 -0.12 9.258 1 83.12 197 LEU B CA 1
ATOM 3656 C C . LEU B 1 197 ? 2.906 0.729 9.633 1 83.12 197 LEU B C 1
ATOM 3658 O O . LEU B 1 197 ? 3.945 0.655 8.969 1 83.12 197 LEU B O 1
ATOM 3662 N N . LEU B 1 198 ? 2.797 1.488 10.641 1 87.62 198 LEU B N 1
ATOM 3663 C CA . LEU B 1 198 ? 3.822 2.471 10.969 1 87.62 198 LEU B CA 1
ATOM 3664 C C . LEU B 1 198 ? 5.172 1.794 11.188 1 87.62 198 LEU B C 1
ATOM 3666 O O . LEU B 1 198 ? 6.207 2.311 10.758 1 87.62 198 LEU B O 1
ATOM 3670 N N . LYS B 1 199 ? 5.109 0.659 11.898 1 81.19 199 LYS B N 1
ATOM 3671 C CA . LYS B 1 199 ? 6.367 -0.049 12.125 1 81.19 199 LYS B CA 1
ATOM 3672 C C . LYS B 1 199 ? 7.02 -0.448 10.805 1 81.19 199 LYS B C 1
ATOM 3674 O O . LYS B 1 199 ? 8.242 -0.341 10.656 1 81.19 199 LYS B O 1
ATOM 3679 N N . TYR B 1 200 ? 6.207 -0.869 9.938 1 81.81 200 TYR B N 1
ATOM 3680 C CA . TYR B 1 200 ? 6.684 -1.274 8.617 1 81.81 200 TYR B CA 1
ATOM 3681 C C . TYR B 1 200 ? 7.172 -0.071 7.82 1 81.81 200 TYR B C 1
ATOM 3683 O O . TYR B 1 200 ? 8.188 -0.151 7.125 1 81.81 200 TYR B O 1
ATOM 3691 N N . ILE B 1 201 ? 6.531 0.992 7.961 1 86.5 201 ILE B N 1
ATOM 3692 C CA . ILE B 1 201 ? 6.852 2.209 7.223 1 86.5 201 ILE B CA 1
ATOM 3693 C C . ILE B 1 201 ? 8.148 2.812 7.758 1 86.5 201 ILE B C 1
ATOM 3695 O O . ILE B 1 201 ? 9 3.262 6.984 1 86.5 201 ILE B O 1
ATOM 3699 N N . THR B 1 202 ? 8.375 2.67 8.984 1 83.81 202 THR B N 1
ATOM 3700 C CA . THR B 1 202 ? 9.492 3.377 9.609 1 83.81 202 THR B CA 1
ATOM 3701 C C . THR B 1 202 ? 10.719 2.475 9.703 1 83.81 202 THR B C 1
ATOM 3703 O O . THR B 1 202 ? 11.844 2.961 9.852 1 83.81 202 THR B O 1
ATOM 3706 N N . ASP B 1 203 ? 10.609 1.124 9.711 1 72.25 203 ASP B N 1
ATOM 3707 C CA . ASP B 1 203 ? 11.742 0.208 9.773 1 72.25 203 ASP B CA 1
ATOM 3708 C C . ASP B 1 203 ? 12.602 0.308 8.516 1 72.25 203 ASP B C 1
ATOM 3710 O O . ASP B 1 203 ? 13.82 0.154 8.578 1 72.25 203 ASP B O 1
ATOM 3714 N N . GLU B 1 204 ? 12.195 0.228 7.336 1 57.09 204 GLU B N 1
ATOM 3715 C CA . GLU B 1 204 ? 12.953 0.17 6.094 1 57.09 204 GLU B CA 1
ATOM 3716 C C . GLU B 1 204 ? 13.781 1.436 5.891 1 57.09 204 GLU B C 1
ATOM 3718 O O . GLU B 1 204 ? 14.75 1.435 5.129 1 57.09 204 GLU B O 1
ATOM 3723 N N . SER B 1 205 ? 13.414 2.602 6.277 1 48.56 205 SER B N 1
ATOM 3724 C CA . SER B 1 205 ? 14.297 3.723 5.996 1 48.56 205 SER B CA 1
ATOM 3725 C C . SER B 1 205 ? 15.734 3.412 6.414 1 48.56 205 SER B C 1
ATOM 3727 O O . SER B 1 205 ? 16.672 4.043 5.934 1 48.56 205 SER B O 1
ATOM 3729 N N . SER B 1 206 ? 16.078 2.488 7.23 1 39.12 206 SER B N 1
ATOM 3730 C CA . SER B 1 206 ? 17.469 2.199 7.586 1 39.12 206 SER B CA 1
ATOM 3731 C C . SER B 1 206 ? 18.125 1.297 6.547 1 39.12 206 SER B C 1
ATOM 3733 O O . SER B 1 206 ? 19.359 1.305 6.398 1 39.12 206 SER B O 1
ATOM 3735 N N . GLU B 1 207 ? 17.5 0.399 5.895 1 39 207 GLU B N 1
ATOM 3736 C CA . GLU B 1 207 ? 18.219 -0.564 5.066 1 39 207 GLU B CA 1
ATOM 3737 C C . GLU B 1 207 ? 18.562 0.032 3.705 1 39 207 GLU B C 1
ATOM 3739 O O . GLU B 1 207 ? 19.469 -0.455 3.02 1 39 207 GLU B O 1
ATOM 3744 N N . GLU B 1 208 ? 17.953 0.959 3.137 1 38.47 208 GLU B N 1
ATOM 3745 C CA . GLU B 1 208 ? 18.469 1.461 1.86 1 38.47 208 GLU B CA 1
ATOM 3746 C C . GLU B 1 208 ? 19.844 2.094 2.021 1 38.47 208 GLU B C 1
ATOM 3748 O O . GLU B 1 208 ? 20.531 2.344 1.032 1 38.47 208 GLU B O 1
ATOM 3753 N N . SER B 1 209 ? 20.297 2.557 3.166 1 33.56 209 SER B N 1
ATOM 3754 C CA . SER B 1 209 ? 21.625 3.176 3.23 1 33.56 209 SER B CA 1
ATOM 3755 C C . SER B 1 209 ? 22.734 2.133 3.125 1 33.56 209 SER B C 1
ATOM 3757 O O . SER B 1 209 ? 23.906 2.479 3.008 1 33.56 209 SER B O 1
ATOM 3759 N N . SER B 1 210 ? 22.531 0.854 3.455 1 32.22 210 SER B N 1
ATOM 3760 C CA . SER B 1 210 ? 23.734 0.061 3.623 1 32.22 210 SER B CA 1
ATOM 3761 C C . SER B 1 210 ? 24.297 -0.397 2.277 1 32.22 210 SER B C 1
ATOM 3763 O O . SER B 1 210 ? 25.359 -1.01 2.213 1 32.22 210 SER B O 1
ATOM 3765 N N . SER B 1 211 ? 23.609 -0.417 1.18 1 30.55 211 SER B N 1
ATOM 3766 C CA . SER B 1 211 ? 24.328 -1.137 0.137 1 30.55 211 SER B CA 1
ATOM 3767 C C . SER B 1 211 ? 25.469 -0.295 -0.427 1 30.55 211 SER B C 1
ATOM 3769 O O . SER B 1 211 ? 26.109 -0.681 -1.41 1 30.55 211 SER B O 1
ATOM 3771 N N . GLN B 1 212 ? 25.547 0.979 -0.153 1 24.48 212 GLN B N 1
ATOM 3772 C CA . GLN B 1 212 ? 26.656 1.516 -0.924 1 24.48 212 GLN B CA 1
ATOM 3773 C C . GLN B 1 212 ? 28 0.99 -0.4 1 24.48 212 GLN B C 1
ATOM 3775 O O . GLN B 1 212 ? 29 1.041 -1.102 1 24.48 212 GLN B O 1
ATOM 3780 N N . SER B 1 213 ? 28.219 0.935 0.958 1 27.09 213 SER B N 1
ATOM 3781 C CA . SER B 1 213 ? 29.578 1.217 1.398 1 27.09 213 SER B CA 1
ATOM 3782 C C . SER B 1 213 ? 30.469 -0.026 1.304 1 27.09 213 SER B C 1
ATOM 3784 O O . SER B 1 213 ? 31.594 -0.036 1.808 1 27.09 213 SER B O 1
ATOM 3786 N N . SER B 1 214 ? 30.203 -1.166 0.728 1 25.94 214 SER B N 1
ATOM 3787 C CA . SER B 1 214 ? 31.062 -2.225 1.229 1 25.94 214 SER B CA 1
ATOM 3788 C C . SER B 1 214 ? 32.5 -2.016 0.771 1 25.94 214 SER B C 1
ATOM 3790 O O . SER B 1 214 ? 33.281 -2.975 0.661 1 25.94 214 SER B O 1
ATOM 3792 N N . SER B 1 215 ? 32.938 -1.045 0.084 1 23.83 215 SER B N 1
ATOM 3793 C CA . SER B 1 215 ? 34.312 -1.421 -0.215 1 23.83 215 SER B CA 1
ATOM 3794 C C . SER B 1 215 ? 35.125 -1.563 1.061 1 23.83 215 SER B C 1
ATOM 3796 O O . SER B 1 215 ? 36.281 -1.958 1.012 1 23.83 215 SER B O 1
ATOM 3798 N N . GLU B 1 216 ? 34.906 -0.633 2.094 1 21.45 216 GLU B N 1
ATOM 3799 C CA . GLU B 1 216 ? 36.125 -0.401 2.836 1 21.45 216 GLU B CA 1
ATOM 3800 C C . GLU B 1 216 ? 36.531 -1.642 3.623 1 21.45 216 GLU B C 1
ATOM 3802 O O . GLU B 1 216 ? 35.719 -2.508 3.906 1 21.45 216 GLU B O 1
ATOM 3807 N N . ASN B 1 217 ? 37.969 -1.786 4.145 1 22.45 217 ASN B N 1
ATOM 3808 C CA . ASN B 1 217 ? 39 -2.572 4.816 1 22.45 217 ASN B CA 1
ATOM 3809 C C . ASN B 1 217 ? 38.5 -3.125 6.148 1 22.45 217 ASN B C 1
ATOM 3811 O O . ASN B 1 217 ? 37.5 -2.641 6.695 1 22.45 217 ASN B O 1
ATOM 3815 N N . SER B 1 218 ? 39.438 -3.764 7.023 1 22.7 218 SER B N 1
ATOM 3816 C CA . SER B 1 218 ? 39.562 -4.84 8 1 22.7 218 SER B CA 1
ATOM 3817 C C . SER B 1 218 ? 38.875 -4.492 9.312 1 22.7 218 SER B C 1
ATOM 3819 O O . SER B 1 218 ? 38.625 -5.371 10.133 1 22.7 218 SER B O 1
ATOM 3821 N N . SER B 1 219 ? 39 -3.219 9.828 1 22.28 219 SER B N 1
ATOM 3822 C CA . SER B 1 219 ? 39.219 -3.148 11.266 1 22.28 219 SER B CA 1
ATOM 3823 C C . SER B 1 219 ? 37.938 -3.502 12.031 1 22.28 219 SER B C 1
ATOM 3825 O O . SER B 1 219 ? 36.844 -3.439 11.484 1 22.28 219 SER B O 1
ATOM 3827 N N . GLY B 1 220 ? 38 -3.75 13.422 1 22.09 220 GLY B N 1
ATOM 3828 C CA . GLY B 1 220 ? 37.406 -4.461 14.539 1 22.09 220 GLY B CA 1
ATOM 3829 C C . GLY B 1 220 ? 36 -4.023 14.836 1 22.09 220 GLY B C 1
ATOM 3830 O O . GLY B 1 220 ? 35.469 -3.084 14.219 1 22.09 220 GLY B O 1
ATOM 3831 N N . SER B 1 221 ? 35.531 -3.943 16.109 1 25.42 221 SER B N 1
ATOM 3832 C CA . SER B 1 221 ? 34.531 -4.418 17.047 1 25.42 221 SER B CA 1
ATOM 3833 C C . SER B 1 221 ? 33.375 -3.424 17.172 1 25.42 221 SER B C 1
ATOM 3835 O O . SER B 1 221 ? 32.469 -3.633 17.969 1 25.42 221 SER B O 1
ATOM 3837 N N . SER B 1 222 ? 33.344 -2.215 16.531 1 22.72 222 SER B N 1
ATOM 3838 C CA . SER B 1 222 ? 32.906 -1.053 17.312 1 22.72 222 SER B CA 1
ATOM 3839 C C . SER B 1 222 ? 31.391 -0.938 17.328 1 22.72 222 SER B C 1
ATOM 3841 O O . SER B 1 222 ? 30.844 -0.018 17.938 1 22.72 222 SER B O 1
ATOM 3843 N N . GLU B 1 223 ? 30.719 -1.594 16.562 1 23.59 223 GLU B N 1
ATOM 3844 C CA . GLU B 1 223 ? 29.453 -0.951 16.234 1 23.59 223 GLU B CA 1
ATOM 3845 C C . GLU B 1 223 ? 28.422 -1.172 17.344 1 23.59 223 GLU B C 1
ATOM 3847 O O . GLU B 1 223 ? 27.281 -0.687 17.25 1 23.59 223 GLU B O 1
ATOM 3852 N N . GLU B 1 224 ? 28.547 -2.174 18.312 1 26.8 224 GLU B N 1
ATOM 3853 C CA . GLU B 1 224 ? 27.672 -2.342 19.469 1 26.8 224 GLU B CA 1
ATOM 3854 C C . GLU B 1 224 ? 27.656 -1.085 20.328 1 26.8 224 GLU B C 1
ATOM 3856 O O . GLU B 1 224 ? 26.828 -0.958 21.234 1 26.8 224 GLU B O 1
ATOM 3861 N N . ARG B 1 225 ? 28.734 -0.225 20.281 1 26.95 225 ARG B N 1
ATOM 3862 C CA . ARG B 1 225 ? 29.078 0.961 21.062 1 26.95 225 ARG B CA 1
ATOM 3863 C C . ARG B 1 225 ? 28.094 2.1 20.781 1 26.95 225 ARG B C 1
ATOM 3865 O O . ARG B 1 225 ? 28.016 3.059 21.547 1 26.95 225 ARG B O 1
ATOM 3872 N N . ALA B 1 226 ? 27.578 2.127 19.703 1 27.22 226 ALA B N 1
ATOM 3873 C CA . ALA B 1 226 ? 26.938 3.385 19.328 1 27.22 226 ALA B CA 1
ATOM 3874 C C . ALA B 1 226 ? 25.594 3.549 20.016 1 27.22 226 ALA B C 1
ATOM 3876 O O . ALA B 1 226 ? 25.234 4.652 20.438 1 27.22 226 ALA B O 1
ATOM 3877 N N . CYS B 1 227 ? 24.812 2.479 20.156 1 27.69 227 CYS B N 1
ATOM 3878 C CA . CYS B 1 227 ? 23.484 2.678 20.734 1 27.69 227 CYS B CA 1
ATOM 3879 C C . CYS B 1 227 ? 23.562 2.926 22.234 1 27.69 227 CYS B C 1
ATOM 3881 O O . CYS B 1 227 ? 22.703 3.602 22.797 1 27.69 227 CYS B O 1
ATOM 3883 N N . ARG B 1 228 ? 24.531 2.234 22.922 1 27.2 228 ARG B N 1
ATOM 3884 C CA . ARG B 1 228 ? 24.766 2.49 24.344 1 27.2 228 ARG B CA 1
ATOM 3885 C C . ARG B 1 228 ? 25.281 3.906 24.562 1 27.2 228 ARG B C 1
ATOM 3887 O O . ARG B 1 228 ? 25.203 4.438 25.672 1 27.2 228 ARG B O 1
ATOM 3894 N N . HIS B 1 229 ? 26.047 4.484 23.609 1 27.59 229 HIS B N 1
ATOM 3895 C CA . HIS B 1 229 ? 26.672 5.789 23.781 1 27.59 229 HIS B CA 1
ATOM 3896 C C . HIS B 1 229 ? 25.625 6.898 23.812 1 27.59 229 HIS B C 1
ATOM 3898 O O . HIS B 1 229 ? 25.828 7.93 24.469 1 27.59 229 HIS B O 1
ATOM 3904 N N . ARG B 1 230 ? 24.562 6.73 23 1 30.19 230 ARG B N 1
ATOM 3905 C CA . ARG B 1 230 ? 23.641 7.855 23.047 1 30.19 230 ARG B CA 1
ATOM 3906 C C . ARG B 1 230 ? 22.875 7.875 24.375 1 30.19 230 ARG B C 1
ATOM 3908 O O . ARG B 1 230 ? 22.594 8.945 24.922 1 30.19 230 ARG B O 1
ATOM 3915 N N . ARG B 1 231 ? 22.531 6.719 24.891 1 30.23 231 ARG B N 1
ATOM 3916 C CA . ARG B 1 231 ? 21.938 6.754 26.219 1 30.23 231 ARG B CA 1
ATOM 3917 C C . ARG B 1 231 ? 22.922 7.281 27.25 1 30.23 231 ARG B C 1
ATOM 3919 O O . ARG B 1 231 ? 22.516 7.789 28.297 1 30.23 231 ARG B O 1
ATOM 3926 N N . ARG B 1 232 ? 24.188 6.777 27.125 1 27.42 232 ARG B N 1
ATOM 3927 C CA . ARG B 1 232 ? 25.125 7.215 28.156 1 27.42 232 ARG B CA 1
ATOM 3928 C C . ARG B 1 232 ? 25.312 8.727 28.109 1 27.42 232 ARG B C 1
ATOM 3930 O O . ARG B 1 232 ? 25.719 9.336 29.109 1 27.42 232 ARG B O 1
ATOM 3937 N N . ARG B 1 233 ? 25.312 9.266 26.891 1 27.88 233 ARG B N 1
ATOM 3938 C CA . ARG B 1 233 ? 25.547 10.703 26.906 1 27.88 233 ARG B CA 1
ATOM 3939 C C . ARG B 1 233 ? 24.375 11.438 27.562 1 27.88 233 ARG B C 1
ATOM 3941 O O . ARG B 1 233 ? 24.547 12.531 28.094 1 27.88 233 ARG B O 1
ATOM 3948 N N . LEU B 1 234 ? 23.172 10.852 27.328 1 28.86 234 LEU B N 1
ATOM 3949 C CA . LEU B 1 234 ? 22.094 11.617 27.953 1 28.86 234 LEU B CA 1
ATOM 3950 C C . LEU B 1 234 ? 22.141 11.469 29.469 1 28.86 234 LEU B C 1
ATOM 3952 O O . LEU B 1 234 ? 21.578 12.297 30.203 1 28.86 234 LEU B O 1
ATOM 3956 N N . GLN B 1 235 ? 22.531 10.219 29.844 1 28.3 235 GLN B N 1
ATOM 3957 C CA . GLN B 1 235 ? 22.562 10.156 31.297 1 28.3 235 GLN B CA 1
ATOM 3958 C C . GLN B 1 235 ? 23.594 11.117 31.875 1 28.3 235 GLN B C 1
ATOM 3960 O O . GLN B 1 235 ? 23.656 11.336 33.094 1 28.3 235 GLN B O 1
ATOM 3965 N N . LEU B 1 236 ? 24.719 11.234 31.062 1 27.39 236 LEU B N 1
ATOM 3966 C CA . LEU B 1 236 ? 25.734 12.031 31.734 1 27.39 236 LEU B CA 1
ATOM 3967 C C . LEU B 1 236 ? 25.219 13.445 32 1 27.39 236 LEU B C 1
ATOM 3969 O O . LEU B 1 236 ? 25.922 14.258 32.594 1 27.39 236 LEU B O 1
ATOM 3973 N N . ARG B 1 237 ? 24.438 13.828 30.953 1 28.58 237 ARG B N 1
ATOM 3974 C CA . ARG B 1 237 ? 24.219 15.266 31.109 1 28.58 237 ARG B CA 1
ATOM 3975 C C . ARG B 1 237 ? 23.391 15.562 32.344 1 28.58 237 ARG B C 1
ATOM 3977 O O . ARG B 1 237 ? 22.969 16.703 32.562 1 28.58 237 ARG B O 1
ATOM 3984 N N . ARG B 1 238 ? 22.844 14.477 32.875 1 30.84 238 ARG B N 1
ATOM 3985 C CA . ARG B 1 238 ? 22.031 14.867 34.031 1 30.84 238 ARG B CA 1
ATOM 3986 C C . ARG B 1 238 ? 22.906 15.367 35.156 1 30.84 238 ARG B C 1
ATOM 3988 O O . ARG B 1 238 ? 22.453 15.406 36.312 1 30.84 238 ARG B O 1
ATOM 3995 N N . GLN B 1 239 ? 24.281 15.445 34.906 1 24.59 239 GLN B N 1
ATOM 3996 C CA . GLN B 1 239 ? 24.844 15.812 36.188 1 24.59 239 GLN B CA 1
ATOM 3997 C C . GLN B 1 239 ? 24.25 17.125 36.719 1 24.59 239 GLN B C 1
ATOM 3999 O O . GLN B 1 239 ? 24.016 18.047 35.938 1 24.59 239 GLN B O 1
ATOM 4004 N N . PRO B 1 240 ? 23.656 17.125 37.844 1 25.84 240 PRO B N 1
ATOM 4005 C CA . PRO B 1 240 ? 23.047 18.219 38.625 1 25.84 240 PRO B CA 1
ATOM 4006 C C . PRO B 1 240 ? 23.969 19.406 38.781 1 25.84 240 PRO B C 1
ATOM 4008 O O . PRO B 1 240 ? 25.062 19.281 39.344 1 25.84 240 PRO B O 1
ATOM 4011 N N . ILE B 1 241 ? 24.391 20.062 37.625 1 22.09 241 ILE B N 1
ATOM 4012 C CA . ILE B 1 241 ? 25.25 21.203 37.906 1 22.09 241 ILE B CA 1
ATOM 4013 C C . ILE B 1 241 ? 24.703 21.984 39.094 1 22.09 241 ILE B C 1
ATOM 4015 O O . ILE B 1 241 ? 23.578 22.469 39.062 1 22.09 241 ILE B O 1
ATOM 4019 N N . LYS B 1 242 ? 25.188 21.75 40.281 1 23.05 242 LYS B N 1
ATOM 4020 C CA . LYS B 1 242 ? 25.047 22.266 41.656 1 23.05 242 LYS B CA 1
ATOM 4021 C C . LYS B 1 242 ? 24.922 23.797 41.625 1 23.05 242 LYS B C 1
ATOM 4023 O O . LYS B 1 242 ? 25.125 24.422 40.594 1 23.05 242 LYS B O 1
ATOM 4028 N N . GLU B 1 243 ? 25.625 24.516 42.531 1 21.58 243 GLU B N 1
ATOM 4029 C CA . GLU B 1 243 ? 25.516 25.422 43.688 1 21.58 243 GLU B CA 1
ATOM 4030 C C . GLU B 1 243 ? 25.719 26.875 43.25 1 21.58 243 GLU B C 1
ATOM 4032 O O . GLU B 1 243 ? 25.328 27.797 43.969 1 21.58 243 GLU B O 1
ATOM 4037 N N . GLU B 1 244 ? 26.641 27.109 42.25 1 20.64 244 GLU B N 1
ATOM 4038 C CA . GLU B 1 244 ? 27.484 28.219 42.719 1 20.64 244 GLU B CA 1
ATOM 4039 C C . GLU B 1 244 ? 26.688 29.531 42.75 1 20.64 244 GLU B C 1
ATOM 4041 O O . GLU B 1 244 ? 26.75 30.266 43.75 1 20.64 244 GLU B O 1
ATOM 4046 N N . GLU B 1 245 ? 26.609 30.312 41.594 1 21.31 245 GLU B N 1
ATOM 4047 C CA . GLU B 1 245 ? 27.031 31.703 41.656 1 21.31 245 GLU B CA 1
ATOM 4048 C C . GLU B 1 245 ? 25.906 32.594 42.156 1 21.31 245 GLU B C 1
ATOM 4050 O O . GLU B 1 245 ? 24.859 32.719 41.531 1 21.31 245 GLU B O 1
ATOM 4055 N N . GLU B 1 246 ? 25.703 32.719 43.5 1 22.89 246 GLU B N 1
ATOM 4056 C CA . GLU B 1 246 ? 25 33.625 44.438 1 22.89 246 GLU B CA 1
ATOM 4057 C C . GLU B 1 246 ? 25.219 35.094 44.062 1 22.89 246 GLU B C 1
ATOM 4059 O O . GLU B 1 246 ? 25.656 35.875 44.875 1 22.89 246 GLU B O 1
ATOM 4064 N N . ILE B 1 247 ? 25.938 35.375 42.906 1 22.02 247 ILE B N 1
ATOM 4065 C CA . ILE B 1 247 ? 26.531 36.719 43 1 22.02 247 ILE B CA 1
ATOM 4066 C C . ILE B 1 247 ? 25.438 37.75 43.281 1 22.02 247 ILE B C 1
ATOM 4068 O O . ILE B 1 247 ? 24.266 37.531 42.969 1 22.02 247 ILE B O 1
ATOM 4072 N N . GLU B 1 248 ? 25.812 39.094 43.25 1 21.17 248 GLU B N 1
ATOM 4073 C CA . GLU B 1 248 ? 25.984 40.406 43.844 1 21.17 248 GLU B CA 1
ATOM 4074 C C . GLU B 1 248 ? 24.906 41.375 43.344 1 21.17 248 GLU B C 1
ATOM 4076 O O . GLU B 1 248 ? 25.141 42.156 42.438 1 21.17 248 GLU B O 1
ATOM 4081 N N . PHE B 1 249 ? 23.734 40.812 42.906 1 20.72 249 PHE B N 1
ATOM 4082 C CA . PHE B 1 249 ? 22.875 41.844 42.375 1 20.72 249 PHE B CA 1
ATOM 4083 C C . PHE B 1 249 ? 22.469 42.844 43.5 1 20.72 249 PHE B C 1
ATOM 4085 O O . PHE B 1 249 ? 21.344 42.781 43.969 1 20.72 249 PHE B O 1
ATOM 4092 N N . GLN B 1 250 ? 23.188 43 44.594 1 19.14 250 GLN B N 1
ATOM 4093 C CA . GLN B 1 250 ? 22.625 43.812 45.688 1 19.14 250 GLN B CA 1
ATOM 4094 C C . GLN B 1 250 ? 22.328 45.219 45.156 1 19.14 250 GLN B C 1
ATOM 4096 O O . GLN B 1 250 ? 21.422 45.906 45.688 1 19.14 250 GLN B O 1
ATOM 4101 N N . TYR B 1 251 ? 23.266 45.938 44.469 1 18.92 251 TYR B N 1
ATOM 4102 C CA . TYR B 1 251 ? 23.547 47.281 44.969 1 18.92 251 TYR B CA 1
ATOM 4103 C C . TYR B 1 251 ? 22.469 48.25 44.531 1 18.92 251 TYR B C 1
ATOM 4105 O O . TYR B 1 251 ? 22.078 49.156 45.281 1 18.92 251 TYR B O 1
ATOM 4113 N N . ILE B 1 252 ? 22.156 48.531 43.156 1 21.91 252 ILE B N 1
ATOM 4114 C CA . ILE B 1 252 ? 22.062 49.938 42.781 1 21.91 252 ILE B CA 1
ATOM 4115 C C . ILE B 1 252 ? 20.656 50.469 43.031 1 21.91 252 ILE B C 1
ATOM 4117 O O . ILE B 1 252 ? 19.734 50.156 42.281 1 21.91 252 ILE B O 1
ATOM 4121 N N . VAL B 1 253 ? 20.031 50.25 44.156 1 22.55 253 VAL B N 1
ATOM 4122 C CA . VAL B 1 253 ? 18.719 50.781 44.531 1 22.55 253 VAL B CA 1
ATOM 4123 C C . VAL B 1 253 ? 18.719 52.312 44.438 1 22.55 253 VAL B C 1
ATOM 4125 O O . VAL B 1 253 ? 17.656 52.938 44.5 1 22.55 253 VAL B O 1
ATOM 4128 N N . THR B 1 254 ? 19.906 52.969 44.75 1 20.69 254 THR B N 1
ATOM 4129 C CA . THR B 1 254 ? 19.734 54.188 45.5 1 20.69 254 THR B CA 1
ATOM 4130 C C . THR B 1 254 ? 18.969 55.219 44.656 1 20.69 254 THR B C 1
ATOM 4132 O O . THR B 1 254 ? 18.078 55.906 45.156 1 20.69 254 THR B O 1
ATOM 4135 N N . GLU B 1 255 ? 19.656 55.938 43.688 1 22.91 255 GLU B N 1
ATOM 4136 C CA . GLU B 1 255 ? 19.75 57.406 43.75 1 22.91 255 GLU B CA 1
ATOM 4137 C C . GLU B 1 255 ? 18.609 58.062 43 1 22.91 255 GLU B C 1
ATOM 4139 O O . GLU B 1 255 ? 18.578 59.281 42.875 1 22.91 255 GLU B O 1
ATOM 4144 N N . MET B 1 256 ? 17.766 57.406 42.125 1 22.19 256 MET B N 1
ATOM 4145 C CA . MET B 1 256 ? 17.141 58.406 41.312 1 22.19 256 MET B CA 1
ATOM 4146 C C . MET B 1 256 ? 16.094 59.188 42.094 1 22.19 256 MET B C 1
ATOM 4148 O O . MET B 1 256 ? 14.961 58.719 42.25 1 22.19 256 MET B O 1
ATOM 4152 N N . THR B 1 257 ? 16.406 59.688 43.344 1 21.95 257 THR B N 1
ATOM 4153 C CA . THR B 1 257 ? 15.586 60.562 44.188 1 21.95 257 THR B CA 1
ATOM 4154 C C . THR B 1 257 ? 15.117 61.781 43.375 1 21.95 257 THR B C 1
ATOM 4156 O O . THR B 1 257 ? 13.977 62.219 43.531 1 21.95 257 THR B O 1
ATOM 4159 N N . TRP B 1 258 ? 16.062 62.75 43.125 1 23.05 258 TRP B N 1
ATOM 4160 C CA . TRP B 1 258 ? 15.875 64.188 43.344 1 23.05 258 TRP B CA 1
ATOM 4161 C C . TRP B 1 258 ? 14.977 64.812 42.281 1 23.05 258 TRP B C 1
ATOM 4163 O O . TRP B 1 258 ? 14.086 65.625 42.625 1 23.05 258 TRP B O 1
ATOM 4173 N N . LEU B 1 259 ? 15.461 65.125 40.969 1 22.84 259 LEU B N 1
ATOM 4174 C CA . LEU B 1 259 ? 14.961 66.375 40.312 1 22.84 259 LEU B CA 1
ATOM 4175 C C . LEU B 1 259 ? 13.562 66.125 39.75 1 22.84 259 LEU B C 1
ATOM 4177 O O . LEU B 1 259 ? 13.273 65.062 39.188 1 22.84 259 LEU B O 1
#

Organism: Ornithorhynchus anatinus (NCBI:txid9258)